Protein 5TPV (pdb70)

InterPro domains:
  IPR008894 Sugar 3,4-ketoisomerase QdtA, cupin domain [PF05523] (1-130)
  IPR008894 Sugar 3,4-ketoisomerase QdtA, cupin domain [cd20292] (5-121)
  IPR011051 RmlC-like cupin domain superfamily [SSF51182] (3-129)
  IPR014710 RmlC-like jelly roll fold [G3DSA:2.60.120.10] (1-145)

Nearest PDB structures (foldseek):
  5tpv-assembly1_A  TM=1.007E+00  e=1.918E-26  Campylobacter jejuni subsp. jejuni 81116
  2pa7-assembly1_B  TM=9.185E-01  e=2.120E-15  Aneurinibacillus thermoaerophilus
  2pak-assembly1_B  TM=9.232E-01  e=2.120E-15  Aneurinibacillus thermoaerophilus
  2pae-assembly1_B  TM=9.268E-01  e=3.853E-15  Aneurinibacillus thermoaerophilus
  4o9e-assembly1_B  TM=9.433E-01  e=2.192E-14  Thermoanaerobacterium thermosaccharolyticum

Organism: Campylobacter jejuni (NCBI:txid197)

Solvent-accessible surface area: 20490 Å² total; per-residue (Å²): 66,85,60,68,94,39,136,7,171,35,92,103,48,97,72,7,39,26,0,20,0,17,78,116,60,29,7,69,10,54,1,60,11,0,26,0,6,7,79,12,105,137,122,4,85,19,6,64,27,0,5,14,19,1,20,11,0,6,0,2,1,38,25,33,3,38,0,31,0,8,16,22,145,74,124,72,140,16,118,7,80,52,44,30,87,1,0,18,1,30,57,27,5,21,4,49,10,40,103,23,34,191,81,1,5,0,0,0,0,0,26,26,86,103,18,99,96,3,36,0,140,58,81,165,28,0,28,73,40,62,54,42,170,136,174,82,79,68,63,86,45,160,7,156,30,83,102,49,100,81,7,35,22,0,18,0,18,81,114,58,27,7,64,10,56,0,63,11,0,28,0,7,8,80,9,110,145,99,6,75,16,5,56,26,0,5,64,78,1,34,12,0,6,0,1,0,39,24,36,3,28,0,28,0,14,19,13,154,77,133,71,115,14,96,1,78,57,35,31,39,0,0,23,1,38,98,10,4,25,4,48,9,36,96,16,36,167,59,1,5,0,0,1,0,0,33,27,86,117,58,109,152,4,50,14,144,62,78,158,122,0,23,113,78,27,57,78,62,90,226,204,74,81,75,92,59,68,72,40,134,6,92,6,25,28,44,207,83,52,72,82,48,53,39,106,99,116,49,28,6,67,14,93,45,101,51,83,66,127,48,118,123,29,156,63,94,47,106,65,28,67,23,0,5,79,84,0,29,8,0,8,1,1,64,56,25,38,1,27,0,40,0,6,26,23,180,62,128,63,107,16,77,1,78,64,101,41,56,0,0,24,1,25,82,27,3,15,10,44,12,56,72,17,33,200,68,2,62,0,28,0,6,0,37,32,156,132,70,128,181,8,57,10,159,80,69,154,116,0,37,121,69,80,151

Secondary structure (DSSP, 8-state):
--EEEEE---EEETTEEEEEEETTBS-SS---EEEEEE---TT-EEEEEEESS--EEEEEEES-EEEEEE-SS-EEEEEE--TTEEEEE-SS-EEEEE---TT-EEEEEESS---GGGEE--HHHHHHHHH-S--/--EEEEEPPEEEETTEEEEEEBTTBS-SS---EEEEEE---TT--EEEEEESS--EEEEEEES-EEEEEE-SS-EEEEEE--TTEEEEE-SS-EEEEE---TT-EEEEEESS---GGGEE--HHHHHHHHHHHHHHT-/--EEEEE---EESSSSEE---BTTBS-SS---EEEEE---SSS--EEEEEESS--EEEEEEES-EEEEEE-SS-EEEEEE-STTEEEEE-SS-EEEEE---TT-EEEEEESS---GGGEE--HHHHHHHT-

B-factor: mean 45.43, std 15.99, range [21.51, 134.22]

Structure (mmCIF, N/CA/C/O backbone):
data_5TPV
#
_entry.id   5TPV
#
_cell.length_a   177.953
_cell.length_b   177.953
_cell.length_c   88.600
_cell.angle_alpha   90.00
_cell.angle_beta   90.00
_cell.angle_gamma   90.00
#
_symmetry.space_group_name_H-M   'I 4 2 2'
#
loop_
_entity.id
_entity.type
_entity.pdbx_description
1 polymer 'WlaRA, TDP-fucose-3,4-ketoisomerase'
2 non-polymer "THYMIDINE-5'-DIPHOSPHATE"
3 non-polymer 'PHOSPHATE ION'
4 water water
#
loop_
_atom_site.group_PDB
_atom_site.id
_atom_site.type_symbol
_atom_site.label_atom_id
_atom_site.label_alt_id
_atom_site.label_comp_id
_atom_site.label_asym_id
_atom_site.label_entity_id
_atom_site.label_seq_id
_atom_site.pdbx_PDB_ins_code
_atom_site.Cartn_x
_atom_site.Cartn_y
_atom_site.Cartn_z
_atom_site.occupancy
_atom_site.B_iso_or_equiv
_atom_site.auth_seq_id
_atom_site.auth_comp_id
_atom_site.auth_asym_id
_atom_site.auth_atom_id
_atom_site.pdbx_PDB_model_num
ATOM 1 N N . MET A 1 1 ? -63.461 -47.211 -6.718 1.00 68.93 1 MET A N 1
ATOM 2 C CA . MET A 1 1 ? -63.474 -45.926 -5.960 1.00 68.92 1 MET A CA 1
ATOM 3 C C . MET A 1 1 ? -63.026 -44.805 -6.883 1.00 57.04 1 MET A C 1
ATOM 4 O O . MET A 1 1 ? -62.260 -45.029 -7.843 1.00 44.30 1 MET A O 1
ATOM 9 N N . ASN A 1 2 ? -63.521 -43.608 -6.588 1.00 46.35 2 ASN A N 1
ATOM 10 C CA . ASN A 1 2 ? -63.290 -42.497 -7.502 1.00 46.85 2 ASN A CA 1
ATOM 11 C C . ASN A 1 2 ? -62.053 -41.707 -7.061 1.00 48.76 2 ASN A C 1
ATOM 12 O O . ASN A 1 2 ? -62.149 -40.678 -6.376 1.00 44.14 2 ASN A O 1
ATOM 17 N N . TYR A 1 3 ? -60.904 -42.258 -7.457 1.00 37.66 3 TYR A N 1
ATOM 18 C CA . TYR A 1 3 ? -59.589 -41.678 -7.220 1.00 42.12 3 TYR A CA 1
ATOM 19 C C . TYR A 1 3 ? -58.803 -41.820 -8.506 1.00 39.17 3 TYR A C 1
ATOM 20 O O . TYR A 1 3 ? -59.084 -42.709 -9.319 1.00 39.38 3 TYR A O 1
ATOM 29 N N . THR A 1 4 ? -57.830 -40.935 -8.682 1.00 36.21 4 THR A N 1
ATOM 30 C CA . THR A 1 4 ? -56.909 -41.037 -9.817 1.00 43.59 4 THR A CA 1
ATOM 31 C C . THR A 1 4 ? -55.586 -40.539 -9.337 1.00 37.30 4 THR A C 1
ATOM 32 O O . THR A 1 4 ? -55.480 -39.625 -8.518 1.00 33.00 4 THR A O 1
ATOM 36 N N . ILE A 1 5 ? -54.567 -41.102 -9.945 1.00 37.36 5 ILE A N 1
ATOM 37 C CA . ILE A 1 5 ? -53.239 -40.569 -9.848 1.00 36.86 5 ILE A CA 1
ATOM 38 C C . ILE A 1 5 ? -53.037 -39.668 -11.039 1.00 34.10 5 ILE A C 1
ATOM 39 O O . ILE A 1 5 ? -53.212 -40.049 -12.177 1.00 40.55 5 ILE A O 1
ATOM 44 N N . LEU A 1 6 ? -52.787 -38.406 -10.742 1.00 37.07 6 LEU A N 1
ATOM 45 C CA . LEU A 1 6 ? -52.605 -37.388 -11.755 1.00 34.70 6 LEU A CA 1
ATOM 46 C C . LEU A 1 6 ? -51.122 -37.232 -11.996 1.00 32.11 6 LEU A C 1
ATOM 47 O O . LEU A 1 6 ? -50.313 -37.223 -11.040 1.00 30.44 6 LEU A O 1
ATOM 52 N N . LYS A 1 7 ? -50.832 -36.928 -13.247 1.00 36.13 7 LYS A N 1
ATOM 53 C CA . LYS A 1 7 ? -49.474 -36.645 -13.708 1.00 37.68 7 LYS A CA 1
ATOM 54 C C . LYS A 1 7 ? -49.460 -35.205 -14.246 1.00 30.33 7 LYS A C 1
ATOM 55 O O . LYS A 1 7 ? -50.102 -34.875 -15.236 1.00 29.81 7 LYS A O 1
ATOM 61 N N . PHE A 1 8 ? -48.740 -34.326 -13.562 1.00 29.27 8 PHE A N 1
ATOM 62 C CA . PHE A 1 8 ? -48.758 -32.908 -13.884 1.00 32.39 8 PHE A CA 1
ATOM 63 C C . PHE A 1 8 ? -47.847 -32.566 -15.067 1.00 39.85 8 PHE A C 1
ATOM 64 O O . PHE A 1 8 ? -46.766 -33.120 -15.196 1.00 32.87 8 PHE A O 1
ATOM 72 N N . LYS A 1 9 ? -48.328 -31.671 -15.917 1.00 38.44 9 LYS A N 1
ATOM 73 C CA . LYS A 1 9 ? -47.520 -30.972 -16.891 1.00 37.56 9 LYS A CA 1
ATOM 74 C C . LYS A 1 9 ? -46.783 -29.856 -16.198 1.00 37.08 9 LYS A C 1
ATOM 75 O O . LYS A 1 9 ? -47.355 -29.131 -15.396 1.00 32.23 9 LYS A O 1
ATOM 81 N N . THR A 1 10 ? -45.509 -29.709 -16.531 1.00 30.15 10 THR A N 1
ATOM 82 C CA . THR A 1 10 ? -44.696 -28.690 -15.972 1.00 31.63 10 THR A CA 1
ATOM 83 C C . THR A 1 10 ? -44.237 -27.771 -17.084 1.00 34.91 10 THR A C 1
ATOM 84 O O . THR A 1 10 ? -44.254 -28.111 -18.270 1.00 34.43 10 THR A O 1
ATOM 88 N N . ILE A 1 11 ? -43.787 -26.598 -16.678 1.00 34.16 11 ILE A N 1
ATOM 89 C CA . ILE A 1 11 ? -43.238 -25.663 -17.626 1.00 33.42 11 ILE A CA 1
ATOM 90 C C . ILE A 1 11 ? -41.790 -25.474 -17.241 1.00 33.39 11 ILE A C 1
ATOM 91 O O . ILE A 1 11 ? -41.464 -24.867 -16.198 1.00 32.28 11 ILE A O 1
ATOM 96 N N . ASN A 1 12 ? -40.913 -26.018 -18.086 1.00 35.79 12 ASN A N 1
ATOM 97 C CA . ASN A 1 12 ? -39.471 -25.992 -17.825 1.00 37.54 12 ASN A CA 1
ATOM 98 C C . ASN A 1 12 ? -38.883 -24.783 -18.553 1.00 47.17 12 ASN A C 1
ATOM 99 O O . ASN A 1 12 ? -38.766 -24.779 -19.781 1.00 46.47 12 ASN A O 1
ATOM 104 N N . SER A 1 13 ? -38.566 -23.735 -17.803 1.00 42.84 13 SER A N 1
ATOM 105 C CA . SER A 1 13 ? -37.968 -22.514 -18.381 1.00 43.49 13 SER A CA 1
ATOM 106 C C . SER A 1 13 ? -37.226 -21.718 -17.331 1.00 40.46 13 SER A C 1
ATOM 107 O O . SER A 1 13 ? -37.289 -22.042 -16.150 1.00 42.02 13 SER A O 1
ATOM 110 N N . LYS A 1 14 ? -36.478 -20.713 -17.769 1.00 39.83 14 LYS A N 1
ATOM 111 C CA . LYS A 1 14 ? -35.734 -19.855 -16.859 1.00 36.12 14 LYS A CA 1
ATOM 112 C C . LYS A 1 14 ? -34.966 -20.646 -15.826 1.00 40.52 14 LYS A C 1
ATOM 113 O O . LYS A 1 14 ? -34.858 -20.243 -14.645 1.00 39.19 14 LYS A O 1
ATOM 119 N N . ASN A 1 15 ? -34.419 -21.773 -16.267 1.00 39.26 15 ASN A N 1
ATOM 120 C CA . ASN A 1 15 ? -33.521 -22.529 -15.396 1.00 45.12 15 ASN A CA 1
ATOM 121 C C . ASN A 1 15 ? -34.217 -23.058 -14.135 1.00 37.78 15 ASN A C 1
ATOM 122 O O . ASN A 1 15 ? -33.634 -23.169 -13.051 1.00 36.80 15 ASN A O 1
ATOM 127 N N . SER A 1 16 ? -35.497 -23.353 -14.277 1.00 34.14 16 SER A N 1
ATOM 128 C CA . SER A 1 16 ? -36.244 -23.853 -13.140 1.00 33.39 16 SER A CA 1
ATOM 129 C C . SER A 1 16 ? -37.483 -24.548 -13.648 1.00 33.96 16 SER A C 1
ATOM 130 O O . SER A 1 16 ? -37.642 -24.715 -14.857 1.00 32.71 16 SER A O 1
ATOM 133 N N . ILE A 1 17 ? -38.352 -24.988 -12.743 1.00 34.23 17 ILE A N 1
ATOM 134 C CA . ILE A 1 17 ? -39.547 -25.700 -13.166 1.00 31.73 17 ILE A CA 1
ATOM 135 C C . ILE A 1 17 ? -40.782 -25.140 -12.484 1.00 31.10 17 ILE A C 1
ATOM 136 O O . ILE A 1 17 ? -40.746 -24.863 -11.293 1.00 28.11 17 ILE A O 1
ATOM 141 N N . LEU A 1 18 ? -41.833 -24.932 -13.270 1.00 32.69 18 LEU A N 1
ATOM 142 C CA . LEU A 1 18 ? -43.062 -24.310 -12.819 1.00 27.82 18 LEU A CA 1
ATOM 143 C C . LEU A 1 18 ? -44.206 -25.278 -12.980 1.00 28.14 18 LEU A C 1
ATOM 144 O O . LEU A 1 18 ? -44.416 -25.845 -14.064 1.00 28.84 18 LEU A O 1
ATOM 149 N N . ASN A 1 19 ? -44.950 -25.469 -11.892 1.00 24.49 19 ASN A N 1
ATOM 150 C CA . ASN A 1 19 ? -46.164 -26.303 -11.887 1.00 27.88 19 ASN A CA 1
ATOM 151 C C . ASN A 1 19 ? -47.402 -25.474 -11.518 1.00 25.95 19 ASN A C 1
ATOM 152 O O . ASN A 1 19 ? -47.487 -24.875 -10.415 1.00 27.31 19 ASN A O 1
ATOM 157 N N . VAL A 1 20 ? -48.383 -25.474 -12.398 1.00 25.69 20 VAL A N 1
ATOM 158 C CA . VAL A 1 20 ? -49.543 -24.611 -12.241 1.00 31.88 20 VAL A CA 1
ATOM 159 C C . VAL A 1 20 ? -50.769 -25.453 -11.920 1.00 28.77 20 VAL A C 1
ATOM 160 O O . VAL A 1 20 ? -50.942 -26.525 -12.472 1.00 24.81 20 VAL A O 1
ATOM 164 N N . HIS A 1 21 ? -51.592 -24.987 -10.991 1.00 25.93 21 HIS A N 1
ATOM 165 C CA . HIS A 1 21 ? -52.885 -25.641 -10.760 1.00 27.24 21 HIS A CA 1
ATOM 166 C C . HIS A 1 21 ? -54.072 -24.645 -10.766 1.00 23.57 21 HIS A C 1
ATOM 167 O O . HIS A 1 21 ? -54.073 -23.664 -10.014 1.00 27.17 21 HIS A O 1
ATOM 174 N N . GLN A 1 22 ? -55.083 -24.959 -11.570 1.00 25.54 22 GLN A N 1
ATOM 175 C CA . GLN A 1 22 ? -56.325 -24.200 -11.574 1.00 26.12 22 GLN A CA 1
ATOM 176 C C . GLN A 1 22 ? -57.317 -25.094 -12.256 1.00 25.00 22 GLN A C 1
ATOM 177 O O . GLN A 1 22 ? -56.961 -26.075 -12.859 1.00 29.18 22 GLN A O 1
ATOM 183 N N . LYS A 1 23 ? -58.589 -24.785 -12.098 1.00 30.82 23 LYS A N 1
ATOM 184 C CA . LYS A 1 23 ? -59.629 -25.501 -12.832 1.00 35.45 23 LYS A CA 1
ATOM 185 C C . LYS A 1 23 ? -59.151 -25.823 -14.252 1.00 34.76 23 LYS A C 1
ATOM 186 O O . LYS A 1 23 ? -58.721 -24.913 -14.947 1.00 33.30 23 LYS A O 1
ATOM 192 N N . ASP A 1 24 ? -59.157 -27.101 -14.636 1.00 33.48 24 ASP A N 1
ATOM 193 C CA . ASP A 1 24 ? -58.744 -27.607 -15.945 1.00 35.55 24 ASP A CA 1
ATOM 194 C C . ASP A 1 24 ? -57.257 -27.569 -16.273 1.00 39.14 24 ASP A C 1
ATOM 195 O O . ASP A 1 24 ? -56.885 -28.000 -17.351 1.00 37.32 24 ASP A O 1
ATOM 200 N N . VAL A 1 25 ? -56.400 -27.103 -15.359 1.00 34.74 25 VAL A N 1
ATOM 201 C CA . VAL A 1 25 ? -54.958 -27.189 -15.517 1.00 30.40 25 VAL A CA 1
ATOM 202 C C . VAL A 1 25 ? -54.382 -27.935 -14.282 1.00 26.92 25 VAL A C 1
ATOM 203 O O . VAL A 1 25 ? -54.240 -27.341 -13.228 1.00 26.50 25 VAL A O 1
ATOM 207 N N . ASN A 1 26 ? -54.008 -29.193 -14.491 1.00 27.32 26 ASN A N 1
ATOM 208 C CA . ASN A 1 26 ? -53.534 -30.128 -13.459 1.00 33.03 26 ASN A CA 1
ATOM 209 C C . ASN A 1 26 ? -54.465 -30.144 -12.230 1.00 31.91 26 ASN A C 1
ATOM 210 O O . ASN A 1 26 ? -54.013 -30.188 -11.118 1.00 32.49 26 ASN A O 1
ATOM 215 N N . CYS A 1 27 ? -55.769 -30.140 -12.457 1.00 30.24 27 CYS A N 1
ATOM 216 C CA . CYS A 1 27 ? -56.780 -30.032 -11.412 1.00 27.88 27 CYS A CA 1
ATOM 217 C C . CYS A 1 27 ? -58.179 -30.042 -12.080 1.00 39.67 27 CYS A C 1
ATOM 218 O O . CYS A 1 27 ? -58.525 -29.135 -12.859 1.00 33.61 27 CYS A O 1
ATOM 221 N N . PRO A 1 28 ? -58.989 -31.085 -11.830 1.00 36.56 28 PRO A N 1
ATOM 222 C CA . PRO A 1 28 ? -60.334 -31.119 -12.402 1.00 38.12 28 PRO A CA 1
ATOM 223 C C . PRO A 1 28 ? -61.364 -30.189 -11.763 1.00 35.27 28 PRO A C 1
ATOM 224 O O . PRO A 1 28 ? -62.422 -29.994 -12.311 1.00 39.86 28 PRO A O 1
ATOM 228 N N . PHE A 1 29 ? -61.073 -29.545 -10.648 1.00 35.33 29 PHE A N 1
ATOM 229 C CA . PHE A 1 29 ? -62.057 -28.723 -9.998 1.00 34.12 29 PHE A CA 1
ATOM 230 C C . PHE A 1 29 ? -61.571 -27.284 -9.864 1.00 36.77 29 PHE A C 1
ATOM 231 O O . PHE A 1 29 ? -60.411 -26.954 -10.121 1.00 33.68 29 PHE A O 1
ATOM 239 N N . GLU A 1 30 ? -62.484 -26.458 -9.382 1.00 31.08 30 GLU A N 1
ATOM 240 C CA . GLU A 1 30 ? -62.254 -25.082 -9.085 1.00 33.84 30 GLU A CA 1
ATOM 241 C C . GLU A 1 30 ? -61.641 -24.944 -7.710 1.00 35.13 30 GLU A C 1
ATOM 242 O O . GLU A 1 30 ? -62.200 -25.389 -6.670 1.00 33.63 30 GLU A O 1
ATOM 248 N N . ILE A 1 31 ? -60.493 -24.298 -7.668 1.00 28.90 31 ILE A N 1
ATOM 249 C CA . ILE A 1 31 ? -59.775 -24.280 -6.412 1.00 31.81 31 ILE A CA 1
ATOM 250 C C . ILE A 1 31 ? -60.349 -23.106 -5.581 1.00 38.80 31 ILE A C 1
ATOM 251 O O . ILE A 1 31 ? -60.614 -22.073 -6.165 1.00 35.27 31 ILE A O 1
ATOM 256 N N . LYS A 1 32 ? -60.564 -23.294 -4.274 1.00 30.20 32 LYS A N 1
ATOM 257 C CA . LYS A 1 32 ? -60.977 -22.238 -3.339 1.00 35.20 32 LYS A CA 1
ATOM 258 C C . LYS A 1 32 ? -60.117 -22.224 -2.101 1.00 30.86 32 LYS A C 1
ATOM 259 O O . LYS A 1 32 ? -60.031 -21.227 -1.399 1.00 34.05 32 LYS A O 1
ATOM 265 N N . ARG A 1 33 ? -59.430 -23.312 -1.818 1.00 31.98 33 ARG A N 1
ATOM 266 C CA . ARG A 1 33 ? -58.638 -23.334 -0.607 1.00 32.84 33 ARG A CA 1
ATOM 267 C C . ARG A 1 33 ? -57.412 -24.228 -0.824 1.00 29.30 33 ARG A C 1
ATOM 268 O O . ARG A 1 33 ? -57.528 -25.205 -1.583 1.00 28.33 33 ARG A O 1
ATOM 276 N N . ILE A 1 34 ? -56.298 -23.882 -0.149 1.00 25.30 34 ILE A N 1
ATOM 277 C CA . ILE A 1 34 ? -55.014 -24.600 -0.247 1.00 28.35 34 ILE A CA 1
ATOM 278 C C . ILE A 1 34 ? -54.621 -24.753 1.180 1.00 26.56 34 ILE A C 1
ATOM 279 O O . ILE A 1 34 ? -54.835 -23.854 1.966 1.00 26.93 34 ILE A O 1
ATOM 284 N N . PHE A 1 35 ? -53.992 -25.858 1.497 1.00 28.00 35 PHE A N 1
ATOM 285 C CA . PHE A 1 35 ? -53.218 -25.911 2.714 1.00 25.47 35 PHE A CA 1
ATOM 286 C C . PHE A 1 35 ? -52.048 -26.862 2.568 1.00 25.85 35 PHE A C 1
ATOM 287 O O . PHE A 1 35 ? -51.965 -27.678 1.670 1.00 29.87 35 PHE A O 1
ATOM 295 N N . TYR A 1 36 ? -51.083 -26.654 3.428 1.00 28.90 36 TYR A N 1
ATOM 296 C CA . TYR A 1 36 ? -49.919 -27.467 3.500 1.00 27.69 36 TYR A CA 1
ATOM 297 C C . TYR A 1 36 ? -49.591 -27.829 4.970 1.00 29.19 36 TYR A C 1
ATOM 298 O O . TYR A 1 36 ? -49.938 -27.092 5.882 1.00 29.26 36 TYR A O 1
ATOM 307 N N . ILE A 1 37 ? -48.961 -28.990 5.127 1.00 28.91 37 ILE A N 1
ATOM 308 C CA . ILE A 1 37 ? -48.732 -29.665 6.419 1.00 27.34 37 ILE A CA 1
ATOM 309 C C . ILE A 1 37 ? -47.269 -30.068 6.440 1.00 31.16 37 ILE A C 1
ATOM 310 O O . ILE A 1 37 ? -46.743 -30.547 5.435 1.00 27.70 37 ILE A O 1
ATOM 315 N N . TYR A 1 38 ? -46.594 -29.798 7.547 1.00 32.42 38 TYR A N 1
ATOM 316 C CA . TYR A 1 38 ? -45.144 -29.942 7.615 1.00 31.41 38 TYR A CA 1
ATOM 317 C C . TYR A 1 38 ? -44.697 -30.135 9.057 1.00 32.94 38 TYR A C 1
ATOM 318 O O . TYR A 1 38 ? -45.542 -30.154 9.947 1.00 35.38 38 TYR A O 1
ATOM 327 N N . ASP A 1 39 ? -43.390 -30.248 9.287 1.00 35.28 39 ASP A N 1
ATOM 328 C CA . ASP A 1 39 ? -42.799 -30.458 10.636 1.00 40.48 39 ASP A CA 1
ATOM 329 C C . ASP A 1 39 ? -43.439 -31.661 11.329 1.00 36.73 39 ASP A C 1
ATOM 330 O O . ASP A 1 39 ? -43.966 -31.596 12.425 1.00 41.92 39 ASP A O 1
ATOM 335 N N . PHE A 1 40 ? -43.454 -32.770 10.613 1.00 36.29 40 PHE A N 1
ATOM 336 C CA . PHE A 1 40 ? -44.044 -33.967 11.137 1.00 44.82 40 PHE A CA 1
ATOM 337 C C . PHE A 1 40 ? -43.122 -34.687 12.120 1.00 43.55 40 PHE A C 1
ATOM 338 O O . PHE A 1 40 ? -41.942 -34.838 11.850 1.00 42.76 40 PHE A O 1
ATOM 346 N N . LEU A 1 41 ? -43.664 -35.157 13.235 1.00 65.38 41 LEU A N 1
ATOM 347 C CA . LEU A 1 41 ? -42.932 -36.081 14.115 1.00 62.64 41 LEU A CA 1
ATOM 348 C C . LEU A 1 41 ? -43.209 -37.522 13.724 1.00 57.68 41 LEU A C 1
ATOM 349 O O . LEU A 1 41 ? -44.075 -37.823 12.865 1.00 49.86 41 LEU A O 1
ATOM 354 N N . ASP A 1 42 ? -42.416 -38.383 14.361 1.00 74.99 42 ASP A N 1
ATOM 355 C CA . ASP A 1 42 ? -42.255 -39.821 14.067 1.00 80.24 42 ASP A CA 1
ATOM 356 C C . ASP A 1 42 ? -43.565 -40.602 13.875 1.00 65.40 42 ASP A C 1
ATOM 357 O O . ASP A 1 42 ? -43.679 -41.458 12.997 1.00 62.03 42 ASP A O 1
ATOM 362 N N . ASP A 1 43 ? -44.564 -40.325 14.698 1.00 58.47 43 ASP A N 1
ATOM 363 C CA . ASP A 1 43 ? -45.826 -41.064 14.574 1.00 69.32 43 ASP A CA 1
ATOM 364 C C . ASP A 1 43 ? -47.000 -40.121 14.248 1.00 64.13 43 ASP A C 1
ATOM 365 O O . ASP A 1 43 ? -48.103 -40.236 14.798 1.00 59.71 43 ASP A O 1
ATOM 370 N N . SER A 1 44 ? -46.758 -39.145 13.373 1.00 49.79 44 SER A N 1
ATOM 371 C CA . SER A 1 44 ? -47.836 -38.238 12.991 1.00 49.62 44 SER A CA 1
ATOM 372 C C . SER A 1 44 ? -48.810 -39.030 12.101 1.00 38.06 44 SER A C 1
ATOM 373 O O . SER A 1 44 ? -48.405 -39.820 11.251 1.00 40.00 44 SER A O 1
ATOM 376 N N . ILE A 1 45 ? -50.091 -38.859 12.364 1.00 37.68 45 ILE A N 1
ATOM 377 C CA . ILE A 1 45 ? -51.138 -39.328 11.502 1.00 43.13 45 ILE A CA 1
ATOM 378 C C . ILE A 1 45 ? -52.097 -38.165 11.279 1.00 44.32 45 ILE A C 1
ATOM 379 O O . ILE A 1 45 ? -52.469 -37.468 12.228 1.00 47.20 45 ILE A O 1
ATOM 384 N N . ARG A 1 46 ? -52.577 -38.031 10.046 1.00 34.15 46 ARG A N 1
ATOM 385 C CA . ARG A 1 46 ? -53.525 -36.993 9.710 1.00 40.08 46 ARG A CA 1
ATOM 386 C C . ARG A 1 46 ? -54.672 -37.693 9.047 1.00 39.84 46 ARG A C 1
ATOM 387 O O . ARG A 1 46 ? -54.526 -38.817 8.560 1.00 42.14 46 ARG A O 1
ATOM 395 N N . GLY A 1 47 ? -55.802 -36.993 9.002 1.00 38.51 47 GLY A N 1
ATOM 396 C CA . GLY A 1 47 ? -57.005 -37.495 8.360 1.00 40.29 47 GLY A CA 1
ATOM 397 C C . GLY A 1 47 ? -57.867 -38.193 9.403 1.00 41.47 47 GLY A C 1
ATOM 398 O O . GLY A 1 47 ? -58.187 -37.596 10.411 1.00 38.56 47 GLY A O 1
ATOM 399 N N . ASP A 1 48 ? -58.281 -39.427 9.132 1.00 40.95 48 ASP A N 1
ATOM 400 C CA . ASP A 1 48 ? -59.362 -40.089 9.890 1.00 47.25 48 ASP A CA 1
ATOM 401 C C . ASP A 1 48 ? -60.693 -39.434 9.810 1.00 47.02 48 ASP A C 1
ATOM 402 O O . ASP A 1 48 ? -61.381 -39.372 10.813 1.00 41.23 48 ASP A O 1
ATOM 407 N N . HIS A 1 49 ? -61.048 -38.979 8.615 1.00 40.35 49 HIS A N 1
ATOM 408 C CA . HIS A 1 49 ? -62.391 -38.527 8.360 1.00 36.53 49 HIS A CA 1
ATOM 409 C C . HIS A 1 49 ? -62.680 -38.616 6.883 1.00 37.79 49 HIS A C 1
ATOM 410 O O . HIS A 1 49 ? -61.767 -38.769 6.080 1.00 30.30 49 HIS A O 1
ATOM 417 N N . ALA A 1 50 ? -63.960 -38.565 6.537 1.00 33.23 50 ALA A N 1
ATOM 418 C CA . ALA A 1 50 ? -64.381 -38.301 5.176 1.00 31.89 50 ALA A CA 1
ATOM 419 C C . ALA A 1 50 ? -65.035 -36.968 5.143 1.00 34.26 50 ALA A C 1
ATOM 420 O O . ALA A 1 50 ? -65.344 -36.391 6.175 1.00 32.96 50 ALA A O 1
ATOM 422 N N . ASN A 1 51 ? -65.242 -36.470 3.934 1.00 35.33 51 ASN A N 1
ATOM 423 C CA . ASN A 1 51 ? -65.803 -35.148 3.756 1.00 33.79 51 ASN A CA 1
ATOM 424 C C . ASN A 1 51 ? -66.946 -35.279 2.795 1.00 32.23 51 ASN A C 1
ATOM 425 O O . ASN A 1 51 ? -66.784 -35.886 1.735 1.00 34.46 51 ASN A O 1
ATOM 430 N N . LEU A 1 52 ? -68.078 -34.635 3.119 1.00 31.22 52 LEU A N 1
ATOM 431 C CA . LEU A 1 52 ? -69.289 -34.726 2.310 1.00 26.18 52 LEU A CA 1
ATOM 432 C C . LEU A 1 52 ? -69.143 -34.042 0.977 1.00 30.48 52 LEU A C 1
ATOM 433 O O . LEU A 1 52 ? -69.681 -34.461 -0.057 1.00 29.01 52 LEU A O 1
ATOM 438 N N . ASN A 1 53 ? -68.402 -32.947 0.971 1.00 32.41 53 ASN A N 1
ATOM 439 C CA . ASN A 1 53 ? -68.442 -32.148 -0.258 1.00 37.43 53 ASN A CA 1
ATOM 440 C C . ASN A 1 53 ? -67.075 -31.948 -0.955 1.00 31.51 53 ASN A C 1
ATOM 441 O O . ASN A 1 53 ? -67.017 -31.867 -2.165 1.00 31.44 53 ASN A O 1
ATOM 446 N N . SER A 1 54 ? -66.020 -31.799 -0.184 1.00 26.29 54 SER A N 1
ATOM 447 C CA . SER A 1 54 ? -64.732 -31.392 -0.736 1.00 31.31 54 SER A CA 1
ATOM 448 C C . SER A 1 54 ? -64.080 -32.533 -1.503 1.00 28.44 54 SER A C 1
ATOM 449 O O . SER A 1 54 ? -63.996 -33.642 -0.959 1.00 30.43 54 SER A O 1
ATOM 452 N N . GLU A 1 55 ? -63.691 -32.265 -2.747 1.00 38.30 55 GLU A N 1
ATOM 453 C CA . GLU A 1 55 ? -62.697 -33.062 -3.496 1.00 30.78 55 GLU A CA 1
ATOM 454 C C . GLU A 1 55 ? -61.283 -32.578 -3.166 1.00 29.49 55 GLU A C 1
ATOM 455 O O . GLU A 1 55 ? -61.083 -31.432 -2.766 1.00 30.13 55 GLU A O 1
ATOM 461 N N . PHE A 1 56 ? -60.297 -33.476 -3.210 1.00 29.29 56 PHE A N 1
ATOM 462 C CA . PHE A 1 56 ? -58.926 -33.139 -2.780 1.00 27.28 56 PHE A CA 1
ATOM 463 C C . PHE A 1 56 ? -57.883 -33.583 -3.818 1.00 27.59 56 PHE A C 1
ATOM 464 O O . PHE A 1 56 ? -58.079 -34.553 -4.488 1.00 24.65 56 PHE A O 1
ATOM 472 N N . ILE A 1 57 ? -56.816 -32.814 -3.938 1.00 27.87 57 ILE A N 1
ATOM 473 C CA . ILE A 1 57 ? -55.600 -33.291 -4.558 1.00 30.21 57 ILE A CA 1
ATOM 474 C C . ILE A 1 57 ? -54.511 -33.111 -3.533 1.00 25.66 57 ILE A C 1
ATOM 475 O O . ILE A 1 57 ? -54.333 -32.008 -3.051 1.00 24.55 57 ILE A O 1
ATOM 480 N N . PHE A 1 58 ? -53.813 -34.215 -3.248 1.00 25.79 58 PHE A N 1
ATOM 481 C CA . PHE A 1 58 ? -52.664 -34.295 -2.337 1.00 23.75 58 PHE A CA 1
ATOM 482 C C . PHE A 1 58 ? -51.348 -34.414 -3.099 1.00 26.27 58 PHE A C 1
ATOM 483 O O . PHE A 1 58 ? -51.236 -35.217 -4.002 1.00 22.15 58 PHE A O 1
ATOM 491 N N . ILE A 1 59 ? -50.381 -33.569 -2.769 1.00 27.56 59 ILE A N 1
ATOM 492 C CA . ILE A 1 59 ? -49.127 -33.500 -3.527 1.00 30.87 59 ILE A CA 1
ATOM 493 C C . ILE A 1 59 ? -47.993 -33.422 -2.523 1.00 25.75 59 ILE A C 1
ATOM 494 O O . ILE A 1 59 ? -48.041 -32.573 -1.622 1.00 24.33 59 ILE A O 1
ATOM 499 N N . ALA A 1 60 ? -47.025 -34.344 -2.592 1.00 25.57 60 ALA A N 1
ATOM 500 C CA . ALA A 1 60 ? -45.875 -34.189 -1.750 1.00 26.06 60 ALA A CA 1
ATOM 501 C C . ALA A 1 60 ? -44.876 -33.275 -2.431 1.00 30.99 60 ALA A C 1
ATOM 502 O O . ALA A 1 60 ? -44.218 -33.630 -3.403 1.00 29.75 60 ALA A O 1
ATOM 504 N N . LEU A 1 61 ? -44.676 -32.108 -1.851 1.00 31.65 61 LEU A N 1
ATOM 505 C CA . LEU A 1 61 ? -43.796 -31.133 -2.484 1.00 31.78 61 LEU A CA 1
ATOM 506 C C . LEU A 1 61 ? -42.384 -31.315 -2.05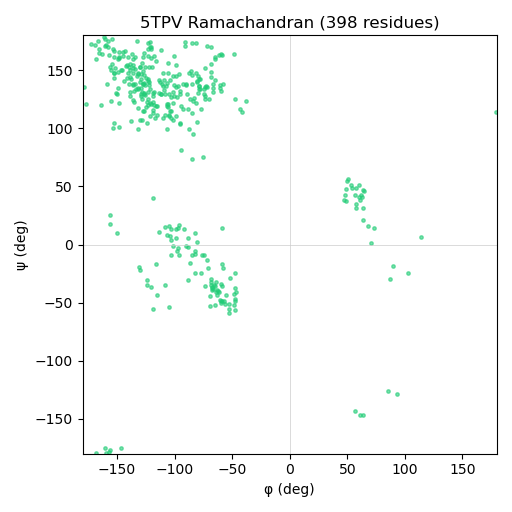9 1.00 34.69 61 LEU A C 1
ATOM 507 O O . LEU A 1 61 ? -41.465 -30.993 -2.805 1.00 38.85 61 LEU A O 1
ATOM 512 N N . ASN A 1 62 ? -42.199 -31.794 -0.849 1.00 31.63 62 ASN A N 1
ATOM 513 C CA . ASN A 1 62 ? -40.903 -32.327 -0.472 1.00 33.22 62 ASN A CA 1
ATOM 514 C C . ASN A 1 62 ? -41.112 -33.591 0.338 1.00 35.17 62 ASN A C 1
ATOM 515 O O . ASN A 1 62 ? -42.173 -33.780 0.953 1.00 38.60 62 ASN A O 1
ATOM 520 N N . GLY A 1 63 ? -40.104 -34.456 0.335 1.00 37.13 63 GLY A N 1
ATOM 521 C CA . GLY A 1 63 ? -40.204 -35.744 1.040 1.00 33.31 63 GLY A CA 1
ATOM 522 C C . GLY A 1 63 ? -41.390 -36.584 0.591 1.00 29.27 63 GLY A C 1
ATOM 523 O O . GLY A 1 63 ? -41.753 -36.600 -0.559 1.00 28.23 63 GLY A O 1
ATOM 524 N N . SER A 1 64 ? -42.025 -37.299 1.483 1.00 27.84 64 SER A N 1
ATOM 525 C CA . SER A 1 64 ? -42.958 -38.265 0.989 1.00 35.11 64 SER A CA 1
ATOM 526 C C . SER A 1 64 ? -43.817 -38.711 2.165 1.00 28.23 64 SER A C 1
ATOM 527 O O . SER A 1 64 ? -43.468 -38.463 3.300 1.00 32.30 64 SER A O 1
ATOM 531 N N . CYS A 1 65 ? -44.926 -39.357 1.863 1.00 26.69 65 CYS A N 1
ATOM 532 C CA . CYS A 1 65 ? -45.764 -39.932 2.873 1.00 32.00 65 CYS A CA 1
ATOM 533 C C . CYS A 1 65 ? -46.568 -40.994 2.206 1.00 26.47 65 CYS A C 1
ATOM 534 O O . CYS A 1 65 ? -46.587 -41.161 0.960 1.00 29.75 65 CYS A O 1
ATOM 537 N N . GLU A 1 66 ? -47.313 -41.670 3.080 1.00 33.60 66 GLU A N 1
ATOM 538 C CA . GLU A 1 66 ? -48.337 -42.614 2.665 1.00 35.97 66 GLU A CA 1
ATOM 539 C C . GLU A 1 66 ? -49.784 -42.202 2.922 1.00 28.76 66 GLU A C 1
ATOM 540 O O . GLU A 1 66 ? -50.111 -41.618 3.957 1.00 29.78 66 GLU A O 1
ATOM 546 N N . ILE A 1 67 ? -50.663 -42.636 2.023 1.00 32.64 67 ILE A N 1
ATOM 547 C CA . ILE A 1 67 ? -52.077 -42.420 2.245 1.00 36.63 67 ILE A CA 1
ATOM 548 C C . ILE A 1 67 ? -52.910 -43.643 1.944 1.00 37.98 67 ILE A C 1
ATOM 549 O O . ILE A 1 67 ? -52.780 -44.235 0.882 1.00 35.38 67 ILE A O 1
ATOM 554 N N . LEU A 1 68 ? -53.792 -43.961 2.894 1.00 34.51 68 LEU A N 1
ATOM 555 C CA . LEU A 1 68 ? -54.765 -45.064 2.789 1.00 36.54 68 LEU A CA 1
ATOM 556 C C . LEU A 1 68 ? -56.145 -44.478 2.560 1.00 29.19 68 LEU A C 1
ATOM 557 O O . LEU A 1 68 ? -56.616 -43.692 3.396 1.00 32.97 68 LEU A O 1
ATOM 562 N N . ILE A 1 69 ? -56.772 -44.805 1.435 1.00 31.97 69 ILE A N 1
ATOM 563 C CA . ILE A 1 69 ? -58.066 -44.216 1.071 1.00 34.90 69 ILE A CA 1
ATOM 564 C C . ILE A 1 69 ? -59.034 -45.390 1.068 1.00 32.77 69 ILE A C 1
ATOM 565 O O . ILE A 1 69 ? -58.606 -46.523 0.923 1.00 29.96 69 ILE A O 1
ATOM 570 N N . ASP A 1 70 ? -60.318 -45.130 1.209 1.00 33.83 70 ASP A N 1
ATOM 571 C CA . ASP A 1 70 ? -61.301 -46.174 1.573 1.00 31.78 70 ASP A CA 1
ATOM 572 C C . ASP A 1 70 ? -62.680 -45.659 1.258 1.00 32.38 70 ASP A C 1
ATOM 573 O O . ASP A 1 70 ? -63.104 -44.596 1.798 1.00 35.43 70 ASP A O 1
ATOM 578 N N . ASP A 1 71 ? -63.376 -46.375 0.385 1.00 33.33 71 ASP A N 1
ATOM 579 C CA . ASP A 1 71 ? -64.684 -45.958 -0.032 1.00 37.40 71 ASP A CA 1
ATOM 580 C C . ASP A 1 71 ? -65.848 -46.762 0.584 1.00 39.77 71 ASP A C 1
ATOM 581 O O . ASP A 1 71 ? -66.987 -46.655 0.115 1.00 38.31 71 ASP A O 1
ATOM 586 N N . GLY A 1 72 ? -65.578 -47.508 1.646 1.00 41.12 72 GLY A N 1
ATOM 587 C CA . GLY A 1 72 ? -66.539 -48.449 2.188 1.00 42.09 72 GLY A CA 1
ATOM 588 C C . GLY A 1 72 ? -66.495 -49.820 1.537 1.00 47.86 72 GLY A C 1
ATOM 589 O O . GLY A 1 72 ? -66.818 -50.780 2.192 1.00 56.45 72 GLY A O 1
ATOM 590 N N . LYS A 1 73 ? -66.122 -49.919 0.261 1.00 52.74 73 LYS A N 1
ATOM 591 C CA . LYS A 1 73 ? -66.124 -51.176 -0.487 1.00 56.43 73 LYS A CA 1
ATOM 592 C C . LYS A 1 73 ? -64.681 -51.664 -0.636 1.00 63.71 73 LYS A C 1
ATOM 593 O O . LYS A 1 73 ? -64.393 -52.792 -0.271 1.00 54.45 73 LYS A O 1
ATOM 599 N N . THR A 1 74 ? -63.771 -50.845 -1.157 1.00 59.75 74 THR A N 1
ATOM 600 C CA . THR A 1 74 ? -62.340 -51.208 -1.221 1.00 55.47 74 THR A CA 1
ATOM 601 C C . THR A 1 74 ? -61.397 -50.174 -0.607 1.00 58.29 74 THR A C 1
ATOM 602 O O . THR A 1 74 ? -61.811 -49.023 -0.344 1.00 48.61 74 THR A O 1
ATOM 606 N N . LYS A 1 75 ? -60.153 -50.608 -0.356 1.00 52.91 75 LYS A N 1
ATOM 607 C CA . LYS A 1 75 ? -59.063 -49.747 0.154 1.00 43.93 75 LYS A CA 1
ATOM 608 C C . LYS A 1 75 ? -57.847 -49.733 -0.786 1.00 47.83 75 LYS A C 1
ATOM 609 O O . LYS A 1 75 ? -57.644 -50.661 -1.582 1.00 43.82 75 LYS A O 1
ATOM 615 N N . GLN A 1 76 ? -57.096 -48.636 -0.741 1.00 45.57 76 GLN A N 1
ATOM 616 C CA . GLN A 1 76 ? -55.872 -48.478 -1.489 1.00 39.45 76 GLN A CA 1
ATOM 617 C C . GLN A 1 76 ? -54.877 -47.710 -0.693 1.00 40.03 76 GLN A C 1
ATOM 618 O O . GLN A 1 76 ? -55.217 -46.678 -0.064 1.00 36.07 76 GLN A O 1
ATOM 624 N N . LYS A 1 77 ? -53.630 -48.156 -0.805 1.00 37.52 77 LYS A N 1
ATOM 625 C CA . LYS A 1 77 ? -52.467 -47.433 -0.283 1.00 38.04 77 LYS A CA 1
ATOM 626 C C . LYS A 1 77 ? -51.811 -46.717 -1.421 1.00 35.87 77 LYS A C 1
ATOM 627 O O . LYS A 1 77 ? -51.642 -47.256 -2.522 1.00 31.60 77 LYS A O 1
ATOM 633 N N . ILE A 1 78 ? -51.418 -45.477 -1.155 1.00 31.44 78 ILE A N 1
ATOM 634 C CA . ILE A 1 78 ? -50.778 -44.651 -2.188 1.00 31.30 78 ILE A CA 1
ATOM 635 C C . ILE A 1 78 ? -49.563 -43.985 -1.593 1.00 34.26 78 ILE A C 1
ATOM 636 O O . ILE A 1 78 ? -49.541 -43.591 -0.403 1.00 33.49 78 ILE A O 1
ATOM 641 N N . ILE A 1 79 ? -48.504 -43.974 -2.404 1.00 35.71 79 ILE A N 1
ATOM 642 C CA . ILE A 1 79 ? -47.306 -43.268 -2.004 1.00 37.88 79 ILE A CA 1
ATOM 643 C C . ILE A 1 79 ? -47.301 -41.908 -2.696 1.00 31.83 79 ILE A C 1
ATOM 644 O O . ILE A 1 79 ? -47.458 -41.855 -3.910 1.00 31.39 79 ILE A O 1
ATOM 649 N N . LEU A 1 80 ? -46.970 -40.862 -1.933 1.00 29.86 80 LEU A N 1
ATOM 650 C CA . LEU A 1 80 ? -46.728 -39.555 -2.527 1.00 33.31 80 LEU A CA 1
ATOM 651 C C . LEU A 1 80 ? -45.330 -39.084 -2.224 1.00 30.19 80 LEU A C 1
ATOM 652 O O . LEU A 1 80 ? -44.935 -38.904 -1.061 1.00 26.61 80 LEU A O 1
ATOM 657 N N . ASN A 1 81 ? -44.595 -38.844 -3.289 1.00 26.34 81 ASN A N 1
ATOM 658 C CA . ASN A 1 81 ? -43.199 -38.481 -3.152 1.00 28.91 81 ASN A CA 1
ATOM 659 C C . ASN A 1 81 ? -42.641 -37.703 -4.344 1.00 35.64 81 ASN A C 1
ATOM 660 O O . ASN A 1 81 ? -41.463 -37.809 -4.649 1.00 34.70 81 ASN A O 1
ATOM 665 N N . ASN A 1 82 ? -43.488 -36.999 -5.093 1.00 34.81 82 ASN A N 1
ATOM 666 C CA . ASN A 1 82 ? -43.084 -36.519 -6.394 1.00 36.08 82 ASN A CA 1
ATOM 667 C C . ASN A 1 82 ? -43.847 -35.215 -6.731 1.00 30.70 82 ASN A C 1
ATOM 668 O O . ASN A 1 82 ? -45.062 -35.173 -6.624 1.00 28.30 82 ASN A O 1
ATOM 673 N N . LYS A 1 83 ? -43.125 -34.186 -7.152 1.00 31.37 83 LYS A N 1
ATOM 674 C CA . LYS A 1 83 ? -43.761 -32.922 -7.464 1.00 34.96 83 LYS A CA 1
ATOM 675 C C . LYS A 1 83 ? -44.583 -32.932 -8.726 1.00 32.70 83 LYS A C 1
ATOM 676 O O . LYS A 1 83 ? -45.358 -32.003 -8.876 1.00 37.63 83 LYS A O 1
ATOM 682 N N . THR A 1 84 ? -44.461 -33.953 -9.568 1.00 27.87 84 THR A N 1
ATOM 683 C CA . THR A 1 84 ? -45.258 -34.071 -10.780 1.00 30.91 84 THR A CA 1
ATOM 684 C C . THR A 1 84 ? -46.365 -35.084 -10.680 1.00 30.03 84 THR A C 1
ATOM 685 O O . THR A 1 84 ? -47.053 -35.328 -11.666 1.00 30.73 84 THR A O 1
ATOM 689 N N . LYS A 1 85 ? -46.578 -35.618 -9.486 1.00 30.07 85 LYS A N 1
ATOM 690 C CA . LYS A 1 85 ? -47.719 -36.506 -9.215 1.00 30.95 85 LYS A CA 1
ATOM 691 C C . LYS A 1 85 ? -48.626 -36.048 -8.082 1.00 31.04 85 LYS A C 1
ATOM 692 O O . LYS A 1 85 ? -48.183 -35.480 -7.105 1.00 28.48 85 LYS A O 1
ATOM 698 N N . GLY A 1 86 ? -49.916 -36.275 -8.276 1.00 31.42 86 GLY A N 1
ATOM 699 C CA . GLY A 1 86 ? -50.881 -36.028 -7.260 1.00 30.16 86 GLY A CA 1
ATOM 700 C C . GLY A 1 86 ? -51.925 -37.106 -7.207 1.00 27.97 86 GLY A C 1
ATOM 701 O O . GLY A 1 86 ? -52.274 -37.768 -8.197 1.00 31.78 86 GLY A O 1
ATOM 702 N N . LEU A 1 87 ? -52.454 -37.244 -6.015 1.00 29.38 87 LEU A N 1
ATOM 703 C CA . LEU A 1 87 ? -53.589 -38.096 -5.783 1.00 28.62 87 LEU A CA 1
ATOM 704 C C . LEU A 1 87 ? -54.844 -37.239 -5.680 1.00 27.84 87 LEU A C 1
ATOM 705 O O . LEU A 1 87 ? -55.001 -36.396 -4.793 1.00 30.93 87 LEU A O 1
ATOM 710 N N . TYR A 1 88 ? -55.777 -37.530 -6.551 1.00 29.49 88 TYR A N 1
ATOM 711 C CA . TYR A 1 88 ? -57.082 -36.878 -6.614 1.00 29.41 88 TYR A CA 1
ATOM 712 C C . TYR A 1 88 ? -58.035 -37.850 -5.930 1.00 32.94 88 TYR A C 1
ATOM 713 O O . TYR A 1 88 ? -58.051 -39.034 -6.304 1.00 28.11 88 TYR A O 1
ATOM 722 N N . ILE A 1 89 ? -58.808 -37.376 -4.944 1.00 28.52 89 ILE A N 1
ATOM 723 C CA . ILE A 1 89 ? -59.988 -38.140 -4.491 1.00 28.36 89 ILE A CA 1
ATOM 724 C C . ILE A 1 89 ? -61.288 -37.322 -4.537 1.00 30.51 89 ILE A C 1
ATOM 725 O O . ILE A 1 89 ? -61.311 -36.126 -4.221 1.00 31.86 89 ILE A O 1
ATOM 730 N N . ASP A 1 90 ? -62.364 -38.008 -4.901 1.00 30.75 90 ASP A N 1
ATOM 731 C CA . ASP A 1 90 ? -63.700 -37.429 -4.896 1.00 33.87 90 ASP A CA 1
ATOM 732 C C . ASP A 1 90 ? -64.112 -37.284 -3.441 1.00 32.50 90 ASP A C 1
ATOM 733 O O . ASP A 1 90 ? -63.422 -37.716 -2.506 1.00 27.02 90 ASP A O 1
ATOM 738 N N . LYS A 1 91 ? -65.233 -36.599 -3.253 1.00 34.27 91 LYS A N 1
ATOM 739 C CA . LYS A 1 91 ? -65.855 -36.480 -1.954 1.00 30.11 91 LYS A CA 1
ATOM 740 C C . LYS A 1 91 ? -66.244 -37.867 -1.439 1.00 29.02 91 LYS A C 1
ATOM 741 O O . LYS A 1 91 ? -66.371 -38.818 -2.202 1.00 30.44 91 LYS A O 1
ATOM 747 N N . MET A 1 92 ? -66.497 -37.954 -0.144 1.00 29.65 92 MET A N 1
ATOM 748 C CA . MET A 1 92 ? -67.015 -39.210 0.451 1.00 31.61 92 MET A CA 1
ATOM 749 C C . MET A 1 92 ? -66.036 -40.371 0.275 1.00 32.00 92 MET A C 1
ATOM 750 O O . MET A 1 92 ? -66.400 -41.476 -0.091 1.00 33.11 92 MET A O 1
ATOM 755 N N . ILE A 1 93 ? -64.756 -40.073 0.498 1.00 38.62 93 ILE A N 1
ATOM 756 C CA . ILE A 1 93 ? -63.681 -41.065 0.561 1.00 31.39 93 ILE A CA 1
ATOM 757 C C . ILE A 1 93 ? -62.923 -40.843 1.841 1.00 27.26 93 ILE A C 1
ATOM 758 O O . ILE A 1 93 ? -62.439 -39.763 2.070 1.00 31.99 93 ILE A O 1
ATOM 763 N N . TRP A 1 94 ? -62.805 -41.883 2.655 1.00 29.42 94 TRP A N 1
ATOM 764 C CA . TRP A 1 94 ? -62.159 -41.817 3.952 1.00 33.16 94 TRP A CA 1
ATOM 765 C C . TRP A 1 94 ? -60.661 -41.915 3.696 1.00 29.79 94 TRP A C 1
ATOM 766 O O . TRP A 1 94 ? -60.238 -42.540 2.729 1.00 30.09 94 TRP A O 1
ATOM 777 N N . LYS A 1 95 ? -59.878 -41.250 4.532 1.00 29.54 95 LYS A N 1
ATOM 778 C CA . LYS A 1 95 ? -58.467 -41.231 4.254 1.00 36.77 95 LYS A CA 1
ATOM 779 C C . LYS A 1 95 ? -57.738 -41.061 5.553 1.00 30.73 95 LYS A C 1
ATOM 780 O O . LYS A 1 95 ? -58.240 -40.428 6.485 1.00 34.64 95 LYS A O 1
ATOM 786 N N . GLN A 1 96 ? -56.558 -41.665 5.596 1.00 36.83 96 GLN A N 1
ATOM 787 C CA . GLN A 1 96 ? -55.542 -41.392 6.619 1.00 36.22 96 GLN A CA 1
ATOM 788 C C . GLN A 1 96 ? -54.176 -41.273 5.953 1.00 38.81 96 GLN A C 1
ATOM 789 O O . GLN A 1 96 ? -53.844 -41.996 4.977 1.00 38.33 96 GLN A O 1
ATOM 795 N N . MET A 1 97 ? -53.369 -40.416 6.555 1.00 32.97 97 MET A N 1
ATOM 796 C CA . MET A 1 97 ? -52.075 -40.099 6.053 1.00 41.05 97 MET A CA 1
ATOM 797 C C . MET A 1 97 ? -51.112 -40.319 7.179 1.00 32.87 97 MET A C 1
ATOM 798 O O . MET A 1 97 ? -51.410 -39.948 8.302 1.00 32.20 97 MET A O 1
ATOM 803 N N . TYR A 1 98 ? -49.973 -40.896 6.845 1.00 33.05 98 TYR A N 1
ATOM 804 C CA . TYR A 1 98 ? -49.033 -41.327 7.875 1.00 36.45 98 TYR A CA 1
ATOM 805 C C . TYR A 1 98 ? -47.716 -41.674 7.188 1.00 34.49 98 TYR A C 1
ATOM 806 O O . TYR A 1 98 ? -47.588 -41.629 5.956 1.00 35.50 98 TYR A O 1
ATOM 815 N N . ASN A 1 99 ? -46.759 -42.092 7.992 1.00 37.65 99 ASN A N 1
ATOM 816 C CA . ASN A 1 99 ? -45.413 -42.480 7.503 1.00 38.89 99 ASN A CA 1
ATOM 817 C C . ASN A 1 99 ? -44.772 -41.367 6.675 1.00 37.56 99 ASN A C 1
ATOM 818 O O . ASN A 1 99 ? -44.180 -41.581 5.600 1.00 38.48 99 ASN A O 1
ATOM 823 N N . PHE A 1 100 ? -44.848 -40.198 7.278 1.00 35.71 100 PHE A N 1
ATOM 824 C CA . PHE A 1 100 ? -44.345 -38.955 6.739 1.00 39.22 100 PHE A CA 1
ATOM 825 C C . PHE A 1 100 ? -42.823 -38.934 6.837 1.00 39.98 100 PHE A C 1
ATOM 826 O O . PHE A 1 100 ? -42.324 -39.175 7.909 1.00 34.16 100 PHE A O 1
ATOM 834 N N . SER A 1 101 ? -42.058 -38.638 5.785 1.00 38.96 101 SER A N 1
ATOM 835 C CA . SER A 1 101 ? -40.638 -38.321 6.024 1.00 38.48 101 SER A CA 1
ATOM 836 C C . SER A 1 101 ? -40.478 -37.123 6.960 1.00 46.97 101 SER A C 1
ATOM 837 O O . SER A 1 101 ? -41.403 -36.321 7.220 1.00 40.79 101 SER A O 1
ATOM 840 N N . LYS A 1 102 ? -39.265 -37.020 7.492 1.00 52.98 102 LYS A N 1
ATOM 841 C CA . LYS A 1 102 ? -38.907 -35.920 8.398 1.00 62.32 102 LYS A CA 1
ATOM 842 C C . LYS A 1 102 ? -39.079 -34.551 7.697 1.00 49.67 102 LYS A C 1
ATOM 843 O O . LYS A 1 102 ? -39.491 -33.556 8.290 1.00 48.84 102 LYS A O 1
ATOM 849 N N . ASP A 1 103 ? -38.800 -34.542 6.395 1.00 42.36 103 ASP A N 1
ATOM 850 C CA . ASP A 1 103 ? -38.738 -33.306 5.652 1.00 44.54 103 ASP A CA 1
ATOM 851 C C . ASP A 1 103 ? -40.021 -33.132 4.797 1.00 47.11 103 ASP A C 1
ATOM 852 O O . ASP A 1 103 ? -40.003 -32.302 3.870 1.00 38.63 103 ASP A O 1
ATOM 857 N N . CYS A 1 104 ? -41.081 -33.930 5.045 1.00 35.66 104 CYS A N 1
ATOM 858 C CA . CYS A 1 104 ? -42.213 -33.961 4.132 1.00 32.83 104 CYS A CA 1
ATOM 859 C C . CYS A 1 104 ? -42.894 -32.562 4.199 1.00 33.71 104 CYS A C 1
ATOM 860 O O . CYS A 1 104 ? -43.024 -31.963 5.250 1.00 26.37 104 CYS A O 1
ATOM 863 N N . ILE A 1 105 ? -43.286 -32.034 3.052 1.00 29.86 105 ILE A N 1
ATOM 864 C CA . ILE A 1 105 ? -44.255 -30.931 3.000 1.00 28.38 105 ILE A CA 1
ATOM 865 C C . ILE A 1 105 ? -45.374 -31.413 2.106 1.00 27.58 105 ILE A C 1
ATOM 866 O O . ILE A 1 105 ? -45.127 -31.679 0.931 1.00 31.31 105 ILE A O 1
ATOM 871 N N . LEU A 1 106 ? -46.584 -31.519 2.642 1.00 28.17 106 LEU A N 1
ATOM 872 C CA . LEU A 1 106 ? -47.747 -31.981 1.911 1.00 28.34 106 LEU A CA 1
ATOM 873 C C . LEU A 1 106 ? -48.636 -30.816 1.530 1.00 32.69 106 LEU A C 1
ATOM 874 O O . LEU A 1 106 ? -49.029 -30.053 2.412 1.00 33.14 106 LEU A O 1
ATOM 879 N N . LEU A 1 107 ? -48.967 -30.710 0.240 1.00 31.14 107 LEU A N 1
ATOM 880 C CA . LEU A 1 107 ? -49.766 -29.620 -0.256 1.00 26.43 107 LEU A CA 1
ATOM 881 C C . LEU A 1 107 ? -51.055 -30.253 -0.653 1.00 25.94 107 LEU A C 1
ATOM 882 O O . LEU A 1 107 ? -51.057 -31.306 -1.310 1.00 21.76 107 LEU A O 1
ATOM 887 N N . VAL A 1 108 ? -52.150 -29.654 -0.171 1.00 21.51 108 VAL A N 1
ATOM 888 C CA . VAL A 1 108 ? -53.484 -30.117 -0.514 1.00 22.45 108 VAL A CA 1
ATOM 889 C C . VAL A 1 108 ? -54.279 -29.029 -1.180 1.00 24.81 108 VAL A C 1
ATOM 890 O O . VAL A 1 108 ? -54.275 -27.892 -0.689 1.00 25.05 108 VAL A O 1
ATOM 894 N N . LEU A 1 109 ? -54.956 -29.365 -2.278 1.00 23.34 109 LEU A N 1
ATOM 895 C CA . LEU A 1 109 ? -55.793 -28.378 -3.011 1.00 25.52 109 LEU A CA 1
ATOM 896 C C . LEU A 1 109 ? -57.252 -28.879 -2.811 1.00 24.97 109 LEU A C 1
ATOM 897 O O . LEU A 1 109 ? -57.538 -30.070 -2.898 1.00 25.55 109 LEU A O 1
ATOM 902 N N . THR A 1 110 ? -58.185 -27.972 -2.597 1.00 26.36 110 THR A N 1
ATOM 903 C CA . THR A 1 110 ? -59.624 -28.321 -2.528 1.00 27.51 110 THR A CA 1
ATOM 904 C C . THR A 1 110 ? -60.526 -27.226 -3.108 1.00 27.95 110 THR A C 1
ATOM 905 O O . THR A 1 110 ? -60.063 -26.105 -3.343 1.00 26.98 110 THR A O 1
ATOM 909 N N . ASN A 1 111 ? -61.752 -27.657 -3.396 1.00 32.92 111 ASN A N 1
ATOM 910 C CA . ASN A 1 111 ? -62.829 -26.868 -3.952 1.00 33.52 111 ASN A CA 1
ATOM 911 C C . ASN A 1 111 ? -63.875 -26.245 -3.020 1.00 30.94 111 ASN A C 1
ATOM 912 O O . ASN A 1 111 ? -64.874 -25.757 -3.525 1.00 29.91 111 ASN A O 1
ATOM 917 N N . THR A 1 112 ? -63.600 -26.149 -1.724 1.00 29.08 112 THR A N 1
ATOM 918 C CA . THR A 1 112 ? -64.552 -25.645 -0.741 1.00 33.74 112 THR A CA 1
ATOM 919 C C . THR A 1 112 ? -63.841 -24.837 0.286 1.00 28.87 112 THR A C 1
ATOM 920 O O . THR A 1 112 ? -62.670 -25.084 0.635 1.00 28.87 112 THR A O 1
ATOM 924 N N . TYR A 1 113 ? -64.610 -23.932 0.853 1.00 27.37 113 TYR A N 1
ATOM 925 C CA . TYR A 1 113 ? -64.152 -23.226 2.019 1.00 29.87 113 TYR A CA 1
ATOM 926 C C . TYR A 1 113 ? -64.219 -24.206 3.135 1.00 30.17 113 TYR A C 1
ATOM 927 O O . TYR A 1 113 ? -65.050 -25.085 3.103 1.00 32.39 113 TYR A O 1
ATOM 936 N N . TYR A 1 114 ? -63.368 -24.041 4.143 1.00 33.50 114 TYR A N 1
ATOM 937 C CA . TYR A 1 114 ? -63.373 -24.953 5.245 1.00 35.46 114 TYR A CA 1
ATOM 938 C C . TYR A 1 114 ? -64.759 -24.939 5.973 1.00 45.18 114 TYR A C 1
ATOM 939 O O . TYR A 1 114 ? -65.317 -23.888 6.243 1.00 35.36 114 TYR A O 1
ATOM 948 N N . ASP A 1 115 ? -65.318 -26.100 6.290 1.00 39.53 115 ASP A N 1
ATOM 949 C CA . ASP A 1 115 ? -66.631 -26.187 6.944 1.00 35.66 115 ASP A CA 1
ATOM 950 C C . ASP A 1 115 ? -66.550 -27.430 7.820 1.00 34.03 115 ASP A C 1
ATOM 951 O O . ASP A 1 115 ? -66.553 -28.553 7.314 1.00 32.53 115 ASP A O 1
ATOM 956 N N . GLU A 1 116 ? -66.330 -27.234 9.110 1.00 32.13 116 GLU A N 1
ATOM 957 C CA . GLU A 1 116 ? -66.361 -28.331 10.140 1.00 42.10 116 GLU A CA 1
ATOM 958 C C . GLU A 1 116 ? -67.612 -29.220 9.994 1.00 36.39 116 GLU A C 1
ATOM 959 O O . GLU A 1 116 ? -67.611 -30.402 10.343 1.00 42.63 116 GLU A O 1
ATOM 965 N N . LYS A 1 117 ? -68.665 -28.661 9.415 1.00 34.08 117 LYS A N 1
ATOM 966 C CA . LYS A 1 117 ? -69.913 -29.377 9.347 1.00 40.90 117 LYS A CA 1
ATOM 967 C C . LYS A 1 117 ? -70.027 -30.375 8.198 1.00 46.76 117 LYS A C 1
ATOM 968 O O . LYS A 1 117 ? -71.024 -31.126 8.151 1.00 39.06 117 LYS A O 1
ATOM 974 N N . GLU A 1 118 ? -69.069 -30.392 7.261 1.00 38.23 118 GLU A N 1
ATOM 975 C CA . GLU A 1 118 ? -69.090 -31.379 6.148 1.00 35.05 118 GLU A CA 1
ATOM 976 C C . GLU A 1 118 ? -68.343 -32.654 6.530 1.00 31.81 118 GLU A C 1
ATOM 977 O O . GLU A 1 118 ? -68.285 -33.583 5.758 1.00 37.64 118 GLU A O 1
ATOM 983 N N . TYR A 1 119 ? -67.777 -32.697 7.724 1.00 30.62 119 TYR A N 1
ATOM 984 C CA . TYR A 1 119 ? -66.969 -33.812 8.133 1.00 30.38 119 TYR A CA 1
ATOM 985 C C . TYR A 1 119 ? -67.763 -34.961 8.706 1.00 46.61 119 TYR A C 1
ATOM 986 O O . TYR A 1 119 ? -68.738 -34.760 9.446 1.00 39.17 119 TYR A O 1
ATOM 995 N N . ILE A 1 120 ? -67.259 -36.160 8.439 1.00 37.04 120 ILE A N 1
ATOM 996 C CA . ILE A 1 120 ? -67.799 -37.381 8.996 1.00 38.51 120 ILE A CA 1
ATOM 997 C C . ILE A 1 120 ? -66.658 -37.990 9.731 1.00 39.06 120 ILE A C 1
ATOM 998 O O . ILE A 1 120 ? -65.715 -38.427 9.083 1.00 39.58 120 ILE A O 1
ATOM 1003 N N . TYR A 1 121 ? -66.725 -38.003 11.058 1.00 42.16 121 TYR A N 1
ATOM 1004 C CA . TYR A 1 121 ? -65.694 -38.635 11.882 1.00 39.38 121 TYR A CA 1
ATOM 1005 C C . TYR A 1 121 ? -65.983 -40.031 12.381 1.00 41.78 121 TYR A C 1
ATOM 1006 O O . TYR A 1 121 ? -65.098 -40.659 13.004 1.00 40.82 121 TYR A O 1
ATOM 1015 N N . ASP A 1 122 ? -67.193 -40.507 12.122 1.00 45.70 122 ASP A N 1
ATOM 1016 C CA . ASP A 1 122 ? -67.617 -41.833 12.543 1.00 46.23 122 ASP A CA 1
ATOM 1017 C C . ASP A 1 122 ? -67.627 -42.790 11.373 1.00 36.64 122 ASP A C 1
ATOM 1018 O O . ASP A 1 122 ? -68.466 -42.691 10.477 1.00 34.20 122 ASP A O 1
ATOM 1023 N N . TYR A 1 123 ? -66.755 -43.791 11.441 1.00 40.95 123 TYR A N 1
ATOM 1024 C CA . TYR A 1 123 ? -66.517 -44.674 10.311 1.00 39.27 123 TYR A CA 1
ATOM 1025 C C . TYR A 1 123 ? -67.742 -45.518 9.983 1.00 37.52 123 TYR A C 1
ATOM 1026 O O . TYR A 1 123 ? -68.103 -45.739 8.835 1.00 46.23 123 TYR A O 1
ATOM 1035 N N . LYS A 1 124 ? -68.454 -45.962 11.003 1.00 51.55 124 LYS A N 1
ATOM 1036 C CA . LYS A 1 124 ? -69.629 -46.787 10.765 1.00 47.03 124 LYS A CA 1
ATOM 1037 C C . LYS A 1 124 ? -70.707 -46.044 10.002 1.00 40.52 124 LYS A C 1
ATOM 1038 O O . LYS A 1 124 ? -71.329 -46.573 9.081 1.00 38.54 124 LYS A O 1
ATOM 1044 N N . TYR A 1 125 ? -70.946 -44.802 10.391 1.00 40.97 125 TYR A N 1
ATOM 1045 C CA . TYR A 1 125 ? -71.803 -43.935 9.588 1.00 37.54 125 TYR A CA 1
ATOM 1046 C C . TYR A 1 125 ? -71.325 -43.799 8.149 1.00 34.36 125 TYR A C 1
ATOM 1047 O O . TYR A 1 125 ? -72.081 -44.083 7.193 1.00 34.53 125 TYR A O 1
ATOM 1056 N N . PHE A 1 126 ? -70.038 -43.470 7.978 1.00 41.42 126 PHE A N 1
ATOM 1057 C CA . PHE A 1 126 ? -69.448 -43.399 6.605 1.00 36.41 126 PHE A CA 1
ATOM 1058 C C . PHE A 1 126 ? -69.811 -44.641 5.821 1.00 28.40 126 PHE A C 1
ATOM 1059 O O . PHE A 1 126 ? -70.390 -44.596 4.725 1.00 36.08 126 PHE A O 1
ATOM 1067 N N . CYS A 1 127 ? -69.549 -45.803 6.409 1.00 37.45 127 CYS A N 1
ATOM 1068 C CA . CYS A 1 127 ? -69.805 -47.053 5.674 1.00 40.30 127 CYS A CA 1
ATOM 1069 C C . CYS A 1 127 ? -71.301 -47.326 5.428 1.00 40.56 127 CYS A C 1
ATOM 1070 O O . CYS A 1 127 ? -71.727 -47.784 4.371 1.00 40.42 127 CYS A O 1
ATOM 1073 N N . GLU A 1 128 ? -72.133 -46.984 6.398 1.00 44.61 128 GLU A N 1
ATOM 1074 C CA . GLU A 1 128 ? -73.573 -46.980 6.153 1.00 44.71 128 GLU A CA 1
ATOM 1075 C C . GLU A 1 128 ? -73.887 -46.046 4.971 1.00 43.61 128 GLU A C 1
ATOM 1076 O O . GLU A 1 128 ? -74.585 -46.441 4.016 1.00 36.62 128 GLU A O 1
ATOM 1082 N N . LEU A 1 129 ? -73.343 -44.825 4.981 1.00 38.47 129 LEU A N 1
ATOM 1083 C CA . LEU A 1 129 ? -73.602 -43.937 3.837 1.00 36.37 129 LEU A CA 1
ATOM 1084 C C . LEU A 1 129 ? -73.134 -44.514 2.496 1.00 42.38 129 LEU A C 1
ATOM 1085 O O . LEU A 1 129 ? -73.780 -44.303 1.473 1.00 38.53 129 LEU A O 1
ATOM 1090 N N . LYS A 1 130 ? -72.017 -45.245 2.462 1.00 46.05 130 LYS A N 1
ATOM 1091 C CA . LYS A 1 130 ? -71.539 -45.686 1.137 1.00 45.33 130 LYS A CA 1
ATOM 1092 C C . LYS A 1 130 ? -72.240 -46.941 0.608 1.00 40.29 130 LYS A C 1
ATOM 1093 O O . LYS A 1 130 ? -72.246 -47.183 -0.597 1.00 56.16 130 LYS A O 1
ATOM 1099 N N . ASN A 1 131 ? -72.779 -47.753 1.506 1.00 43.27 131 ASN A N 1
ATOM 1100 C CA . ASN A 1 131 ? -73.214 -49.129 1.191 1.00 52.87 131 ASN A CA 1
ATOM 1101 C C . ASN A 1 131 ? -74.689 -49.455 1.296 1.00 64.24 131 ASN A C 1
ATOM 1102 O O . ASN A 1 131 ? -75.195 -50.193 0.451 1.00 64.36 131 ASN A O 1
ATOM 1107 N N . ASN A 1 132 ? -75.328 -48.978 2.368 1.00 71.97 132 ASN A N 1
ATOM 1108 C CA . ASN A 1 132 ? -76.775 -49.142 2.590 1.00 67.72 132 ASN A CA 1
ATOM 1109 C C . ASN A 1 132 ? -77.607 -48.929 1.318 1.00 71.73 132 ASN A C 1
ATOM 1110 O O . ASN A 1 132 ? -77.683 -47.811 0.775 1.00 59.97 132 ASN A O 1
ATOM 1115 N N . ILE A 1 133 ? -78.232 -50.025 0.871 1.00 93.21 133 ILE A N 1
ATOM 1116 C CA . ILE A 1 133 ? -78.914 -50.099 -0.433 1.00 101.25 133 ILE A CA 1
ATOM 1117 C C . ILE A 1 133 ? -80.352 -49.612 -0.318 1.00 100.39 133 ILE A C 1
ATOM 1118 O O . ILE A 1 133 ? -80.968 -49.325 -1.342 1.00 109.50 133 ILE A O 1
ATOM 1123 N N . VAL A 1 134 ? -80.884 -49.517 0.902 1.00 96.97 134 VAL A N 1
ATOM 1124 C CA . VAL A 1 134 ? -82.137 -48.789 1.124 1.00 100.87 134 VAL A CA 1
ATOM 1125 C C . VAL A 1 134 ? -81.959 -47.391 0.509 1.00 97.92 134 VAL A C 1
ATOM 1126 O O . VAL A 1 134 ? -82.667 -47.023 -0.427 1.00 90.89 134 VAL A O 1
ATOM 1130 N N . TRP A 1 135 ? -80.962 -46.647 0.979 1.00 101.74 135 TRP A N 1
ATOM 1131 C CA . TRP A 1 135 ? -80.830 -45.238 0.629 1.00 96.20 135 TRP A CA 1
ATOM 1132 C C . TRP A 1 135 ? -79.647 -44.929 -0.306 1.00 79.00 135 TRP A C 1
ATOM 1133 O O . TRP A 1 135 ? -79.428 -45.653 -1.290 1.00 61.93 135 TRP A O 1
ATOM 1144 N N . MET B 1 1 ? -46.962 1.954 -4.056 1.00 37.48 1 MET B N 1
ATOM 1145 C CA . MET B 1 1 ? -46.506 0.639 -3.511 1.00 39.91 1 MET B CA 1
ATOM 1146 C C . MET B 1 1 ? -47.531 0.170 -2.471 1.00 43.80 1 MET B C 1
ATOM 1147 O O . MET B 1 1 ? -47.839 0.897 -1.493 1.00 42.77 1 MET B O 1
ATOM 1152 N N . ASN B 1 2 ? -48.071 -1.022 -2.684 1.00 36.41 2 ASN B N 1
ATOM 1153 C CA . ASN B 1 2 ? -48.954 -1.639 -1.692 1.00 36.38 2 ASN B CA 1
ATOM 1154 C C . ASN B 1 2 ? -48.593 -3.124 -1.574 1.00 40.43 2 ASN B C 1
ATOM 1155 O O . ASN B 1 2 ? -48.923 -3.926 -2.434 1.00 38.56 2 ASN B O 1
ATOM 1160 N N . TYR B 1 3 ? -47.945 -3.475 -0.479 1.00 40.52 3 TYR B N 1
ATOM 1161 C CA . TYR B 1 3 ? -47.603 -4.834 -0.186 1.00 39.70 3 TYR B CA 1
ATOM 1162 C C . TYR B 1 3 ? -47.623 -5.040 1.321 1.00 43.31 3 TYR B C 1
ATOM 1163 O O . TYR B 1 3 ? -47.577 -4.055 2.085 1.00 38.50 3 TYR B O 1
ATOM 1172 N N . THR B 1 4 ? -47.618 -6.302 1.745 1.00 41.27 4 THR B N 1
ATOM 1173 C CA . THR B 1 4 ? -47.597 -6.634 3.180 1.00 41.75 4 THR B CA 1
ATOM 1174 C C . THR B 1 4 ? -46.887 -7.954 3.426 1.00 36.31 4 THR B C 1
ATOM 1175 O O . THR B 1 4 ? -47.180 -8.968 2.786 1.00 34.57 4 THR B O 1
ATOM 1179 N N . ILE B 1 5 ? -45.947 -7.929 4.360 1.00 33.47 5 ILE B N 1
ATOM 1180 C CA . ILE B 1 5 ? -45.364 -9.146 4.869 1.00 33.86 5 ILE B CA 1
ATOM 1181 C C . ILE B 1 5 ? -46.342 -9.712 5.895 1.00 44.42 5 ILE B C 1
ATOM 1182 O O . ILE B 1 5 ? -46.455 -9.183 7.005 1.00 43.28 5 ILE B O 1
ATOM 1187 N N . LEU B 1 6 ? -47.049 -10.772 5.502 1.00 38.81 6 LEU B N 1
ATOM 1188 C CA . LEU B 1 6 ? -47.935 -11.505 6.394 1.00 39.54 6 LEU B CA 1
ATOM 1189 C C . LEU B 1 6 ? -47.203 -12.459 7.304 1.00 37.29 6 LEU B C 1
ATOM 1190 O O . LEU B 1 6 ? -46.146 -12.990 6.978 1.00 48.88 6 LEU B O 1
ATOM 1195 N N . LYS B 1 7 ? -47.704 -12.547 8.527 1.00 44.35 7 LYS B N 1
ATOM 1196 C CA . LYS B 1 7 ? -47.341 -13.601 9.468 1.00 42.15 7 LYS B CA 1
ATOM 1197 C C . LYS B 1 7 ? -48.547 -14.542 9.506 1.00 39.82 7 LYS B C 1
ATOM 1198 O O . LYS B 1 7 ? -49.644 -14.121 9.877 1.00 42.72 7 LYS B O 1
ATOM 1204 N N . PHE B 1 8 ? -48.364 -15.800 9.106 1.00 37.13 8 PHE B 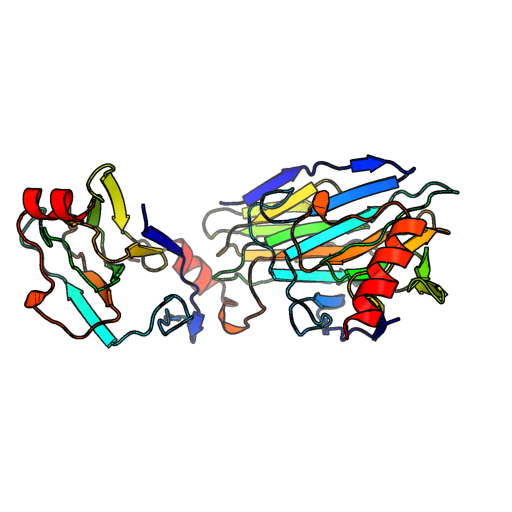N 1
ATOM 1205 C CA . PHE B 1 8 ? -49.487 -16.737 9.019 1.00 33.27 8 PHE B CA 1
ATOM 1206 C C . PHE B 1 8 ? -49.914 -17.286 10.376 1.00 31.61 8 PHE B C 1
ATOM 1207 O O . PHE B 1 8 ? -49.100 -17.479 11.280 1.00 37.57 8 PHE B O 1
ATOM 1215 N N . LYS B 1 9 ? -51.209 -17.457 10.552 1.00 33.64 9 LYS B N 1
ATOM 1216 C CA . LYS B 1 9 ? -51.708 -18.218 11.687 1.00 45.42 9 LYS B CA 1
ATOM 1217 C C . LYS B 1 9 ? -51.591 -19.708 11.309 1.00 42.44 9 LYS B C 1
ATOM 1218 O O . LYS B 1 9 ? -52.169 -20.121 10.293 1.00 37.01 9 LYS B O 1
ATOM 1224 N N . THR B 1 10 ? -50.841 -20.461 12.120 1.00 37.84 10 THR B N 1
ATOM 1225 C CA . THR B 1 10 ? -50.661 -21.914 11.978 1.00 38.46 10 THR B CA 1
ATOM 1226 C C . THR B 1 10 ? -51.514 -22.719 12.950 1.00 41.43 10 THR B C 1
ATOM 1227 O O . THR B 1 10 ? -51.750 -22.287 14.096 1.00 43.04 10 THR B O 1
ATOM 1231 N N . ILE B 1 11 ? -51.982 -23.879 12.496 1.00 43.69 11 ILE B N 1
ATOM 1232 C CA . ILE B 1 11 ? -52.666 -24.848 13.349 1.00 40.72 11 ILE B CA 1
ATOM 1233 C C . ILE B 1 11 ? -51.752 -26.013 13.749 1.00 46.79 11 ILE B C 1
ATOM 1234 O O . ILE B 1 11 ? -51.425 -26.921 12.948 1.00 41.17 11 ILE B O 1
ATOM 1239 N N . ASN B 1 12 ? -51.357 -25.989 15.012 1.00 41.37 12 ASN B N 1
ATOM 1240 C CA . ASN B 1 12 ? -50.384 -26.929 15.569 1.00 43.76 12 ASN B CA 1
ATOM 1241 C C . ASN B 1 12 ? -51.052 -28.106 16.234 1.00 52.31 12 ASN B C 1
ATOM 1242 O O . ASN B 1 12 ? -51.575 -27.949 17.314 1.00 64.88 12 ASN B O 1
ATOM 1247 N N . SER B 1 13 ? -51.064 -29.271 15.605 1.00 51.55 13 SER B N 1
ATOM 1248 C CA . SER B 1 13 ? -51.856 -30.403 16.094 1.00 43.45 13 SER B CA 1
ATOM 1249 C C . SER B 1 13 ? -51.480 -31.696 15.377 1.00 48.65 13 SER B C 1
ATOM 1250 O O . SER B 1 13 ? -50.855 -31.699 14.316 1.00 46.58 13 SER B O 1
ATOM 1253 N N . LYS B 1 14 ? -51.806 -32.814 16.000 1.00 49.59 14 LYS B N 1
ATOM 1254 C CA . LYS B 1 14 ? -51.400 -34.092 15.492 1.00 43.65 14 LYS B CA 1
ATOM 1255 C C . LYS B 1 14 ? -49.919 -34.168 15.126 1.00 45.05 14 LYS B C 1
ATOM 1256 O O . LYS B 1 14 ? -49.564 -34.647 14.054 1.00 49.07 14 LYS B O 1
ATOM 1262 N N . ASN B 1 15 ? -49.057 -33.700 16.019 1.00 47.45 15 ASN B N 1
ATOM 1263 C CA . ASN B 1 15 ? -47.617 -33.809 15.831 1.00 48.58 15 ASN B CA 1
ATOM 1264 C C . ASN B 1 15 ? -47.105 -33.160 14.527 1.00 50.56 15 ASN B C 1
ATOM 1265 O O . ASN B 1 15 ? -46.097 -33.589 13.934 1.00 48.69 15 ASN B O 1
ATOM 1270 N N . SER B 1 16 ? -47.785 -32.100 14.093 1.00 48.72 16 SER B N 1
ATOM 1271 C CA . SER B 1 16 ? -47.421 -31.412 12.862 1.00 45.38 16 SER B CA 1
ATOM 1272 C C . SER B 1 16 ? -47.976 -29.999 12.831 1.00 40.36 16 SER B C 1
ATOM 1273 O O . SER B 1 16 ? -48.623 -29.576 13.795 1.00 47.30 16 SER B O 1
ATOM 1276 N N . ILE B 1 17 ? -47.702 -29.289 11.734 1.00 35.80 17 ILE B N 1
ATOM 1277 C CA . ILE B 1 17 ? -48.196 -27.928 11.520 1.00 31.31 17 ILE B CA 1
ATOM 1278 C C . ILE B 1 17 ? -48.905 -27.824 10.203 1.00 36.20 17 ILE B C 1
ATOM 1279 O O . ILE B 1 17 ? -48.413 -28.296 9.160 1.00 38.29 17 ILE B O 1
ATOM 1284 N N . LEU B 1 18 ? -50.097 -27.245 10.282 1.00 36.83 18 LEU B N 1
ATOM 1285 C CA . LEU B 1 18 ? -50.968 -27.016 9.141 1.00 37.24 18 LEU B CA 1
ATOM 1286 C C . LEU B 1 18 ? -51.097 -25.523 8.911 1.00 37.20 18 LEU B C 1
ATOM 1287 O O . LEU B 1 18 ? -51.331 -24.807 9.890 1.00 32.72 18 LEU B O 1
ATOM 1292 N N . ASN B 1 19 ? -50.901 -25.074 7.663 1.00 33.43 19 ASN B N 1
ATOM 1293 C CA . ASN B 1 19 ? -51.143 -23.670 7.237 1.00 33.97 19 ASN B CA 1
ATOM 1294 C C . ASN B 1 19 ? -52.247 -23.629 6.233 1.00 31.24 19 ASN B C 1
ATOM 1295 O O . ASN B 1 19 ? -52.087 -24.179 5.133 1.00 30.79 19 ASN B O 1
ATOM 1300 N N . VAL B 1 20 ? -53.326 -22.931 6.563 1.00 27.88 20 VAL B N 1
ATOM 1301 C CA . VAL B 1 20 ? -54.472 -22.872 5.648 1.00 33.59 20 VAL B CA 1
ATOM 1302 C C . VAL B 1 20 ? -54.545 -21.536 4.912 1.00 29.00 20 VAL B C 1
ATOM 1303 O O . VAL B 1 20 ? -54.296 -20.475 5.501 1.00 26.72 20 VAL B O 1
ATOM 1307 N N . HIS B 1 21 ? -54.915 -21.581 3.638 1.00 28.19 21 HIS B N 1
ATOM 1308 C CA . HIS B 1 21 ? -55.110 -20.357 2.866 1.00 25.96 21 HIS B CA 1
ATOM 1309 C C . HIS B 1 21 ? -56.386 -20.442 2.068 1.00 25.08 21 HIS B C 1
ATOM 1310 O O . HIS B 1 21 ? -56.610 -21.328 1.217 1.00 25.17 21 HIS B O 1
ATOM 1317 N N . GLN B 1 22 ? -57.240 -19.455 2.331 1.00 27.80 22 GLN B N 1
ATOM 1318 C CA . GLN B 1 22 ? -58.449 -19.206 1.554 1.00 30.81 22 GLN B CA 1
ATOM 1319 C C . GLN B 1 22 ? -58.893 -17.748 1.802 1.00 30.63 22 GLN B C 1
ATOM 1320 O O . GLN B 1 22 ? -58.329 -17.076 2.664 1.00 33.07 22 GLN B O 1
ATOM 1326 N N . LYS B 1 23 ? -59.880 -17.273 1.063 1.00 34.85 23 LYS B N 1
ATOM 1327 C CA . LYS B 1 23 ? -60.440 -15.930 1.343 1.00 39.94 23 LYS B CA 1
ATOM 1328 C C . LYS B 1 23 ? -60.618 -15.734 2.867 1.00 40.06 23 LYS B C 1
ATOM 1329 O O . LYS B 1 23 ? -61.240 -16.545 3.547 1.00 37.20 23 LYS B O 1
ATOM 1335 N N . ASP B 1 24 ? -59.891 -14.765 3.392 1.00 35.85 24 ASP B N 1
ATOM 1336 C CA . ASP B 1 24 ? -59.945 -14.281 4.765 1.00 39.98 24 ASP B CA 1
ATOM 1337 C C . ASP B 1 24 ? -59.345 -15.182 5.811 1.00 44.53 24 ASP B C 1
ATOM 1338 O O . ASP B 1 24 ? -59.457 -14.910 7.016 1.00 39.81 24 ASP B O 1
ATOM 1343 N N . VAL B 1 25 ? -58.577 -16.164 5.347 1.00 39.38 25 VAL B N 1
ATOM 1344 C CA . VAL B 1 25 ? -57.700 -16.960 6.213 1.00 33.83 25 VAL B CA 1
ATOM 1345 C C . VAL B 1 25 ? -56.323 -16.976 5.590 1.00 36.34 25 VAL B C 1
ATOM 1346 O O . VAL B 1 25 ? -56.098 -17.641 4.577 1.00 33.90 25 VAL B O 1
ATOM 1350 N N . ASN B 1 26 ? -55.420 -16.241 6.205 1.00 33.30 26 ASN B N 1
ATOM 1351 C CA . ASN B 1 26 ? -54.090 -16.073 5.721 1.00 36.63 26 ASN B CA 1
ATOM 1352 C C . ASN B 1 26 ? -54.082 -15.707 4.221 1.00 34.46 26 ASN B C 1
ATOM 1353 O O . ASN B 1 26 ? -53.257 -16.197 3.458 1.00 34.66 26 ASN B O 1
ATOM 1358 N N . CYS B 1 27 ? -55.029 -14.905 3.774 1.00 30.69 27 CYS B N 1
ATOM 1359 C CA . CYS B 1 27 ? -55.060 -14.490 2.377 1.00 33.64 27 CYS B CA 1
ATOM 1360 C C . CYS B 1 27 ? -56.243 -13.555 2.235 1.00 37.42 27 CYS B C 1
ATOM 1361 O O . CYS B 1 27 ? -57.298 -13.879 2.772 1.00 37.32 27 CYS B O 1
ATOM 1364 N N . PRO B 1 28 ? -56.069 -12.414 1.529 1.00 35.42 28 PRO B N 1
ATOM 1365 C CA . PRO B 1 28 ? -57.136 -11.406 1.519 1.00 39.10 28 PRO B CA 1
ATOM 1366 C C . PRO B 1 28 ? -57.994 -11.518 0.307 1.00 35.99 28 PRO B C 1
ATOM 1367 O O . PRO B 1 28 ? -58.977 -10.816 0.190 1.00 43.17 28 PRO B O 1
ATOM 1371 N N . PHE B 1 29 ? -57.665 -12.428 -0.592 1.00 38.10 29 PHE B N 1
ATOM 1372 C CA . PHE B 1 29 ? -58.430 -12.579 -1.834 1.00 28.83 29 PHE B CA 1
ATOM 1373 C C . PHE B 1 29 ? -59.027 -13.981 -1.968 1.00 33.76 29 PHE B C 1
ATOM 1374 O O . PHE B 1 29 ? -58.752 -14.883 -1.178 1.00 30.77 29 PHE B O 1
ATOM 1382 N N . GLU B 1 30 ? -59.899 -14.123 -2.948 1.00 29.31 30 GLU B N 1
ATOM 1383 C CA . GLU B 1 30 ? -60.427 -15.373 -3.363 1.00 34.07 30 GLU B CA 1
ATOM 1384 C C . GLU B 1 30 ? -59.361 -16.104 -4.203 1.00 41.27 30 GLU B C 1
ATOM 1385 O O . GLU B 1 30 ? -58.977 -15.578 -5.251 1.00 32.73 30 GLU B O 1
ATOM 1391 N N . ILE B 1 31 ? -58.882 -17.264 -3.738 1.00 33.23 31 ILE B N 1
ATOM 1392 C CA . ILE B 1 31 ? -57.949 -18.097 -4.496 1.00 34.17 31 ILE B CA 1
ATOM 1393 C C . ILE B 1 31 ? -58.682 -18.792 -5.625 1.00 31.20 31 ILE B C 1
ATOM 1394 O O . ILE B 1 31 ? -59.790 -19.231 -5.469 1.00 39.80 31 ILE B O 1
ATOM 1399 N N . LYS B 1 32 ? -58.054 -18.776 -6.794 1.00 30.93 32 LYS B N 1
ATOM 1400 C CA . LYS B 1 32 ? -58.482 -19.453 -8.023 1.00 29.71 32 LYS B CA 1
ATOM 1401 C C . LYS B 1 32 ? -57.352 -20.309 -8.699 1.00 25.50 32 LYS B C 1
ATOM 1402 O O . LYS B 1 32 ? -57.613 -21.207 -9.514 1.00 32.60 32 LYS B O 1
ATOM 1408 N N . ARG B 1 33 ? -56.103 -19.999 -8.402 1.00 28.19 33 ARG B N 1
ATOM 1409 C CA . ARG B 1 33 ? -54.955 -20.672 -8.961 1.00 26.81 33 ARG B CA 1
ATOM 1410 C C . ARG B 1 33 ? -53.760 -20.597 -8.007 1.00 28.07 33 ARG B C 1
ATOM 1411 O O . ARG B 1 33 ? -53.532 -19.578 -7.305 1.00 35.84 33 ARG B O 1
ATOM 1419 N N . ILE B 1 34 ? -52.950 -21.654 -8.050 1.00 28.42 34 ILE B N 1
ATOM 1420 C CA . ILE B 1 34 ? -51.754 -21.794 -7.215 1.00 28.16 34 ILE B CA 1
ATOM 1421 C C . ILE B 1 34 ? -50.692 -22.213 -8.191 1.00 26.30 34 ILE B C 1
ATOM 1422 O O . ILE B 1 34 ? -51.002 -22.968 -9.066 1.00 26.97 34 ILE B O 1
ATOM 1427 N N . PHE B 1 35 ? -49.450 -21.825 -7.980 1.00 26.59 35 PHE B N 1
ATOM 1428 C CA . PHE B 1 35 ? -48.353 -22.468 -8.671 1.00 24.76 35 PHE B CA 1
ATOM 1429 C C . PHE B 1 35 ? -47.116 -22.471 -7.808 1.00 26.67 35 PHE B C 1
ATOM 1430 O O . PHE B 1 35 ? -47.001 -21.749 -6.833 1.00 28.13 35 PHE B O 1
ATOM 1438 N N . TYR B 1 36 ? -46.191 -23.369 -8.143 1.00 28.59 36 TYR B N 1
ATOM 1439 C CA . TYR B 1 36 ? -44.954 -23.485 -7.382 1.00 29.71 36 TYR B CA 1
ATOM 1440 C C . TYR B 1 36 ? -43.823 -23.719 -8.373 1.00 28.81 36 TYR B C 1
ATOM 1441 O O . TYR B 1 36 ? -43.999 -24.305 -9.463 1.00 28.32 36 TYR B O 1
ATOM 1450 N N . ILE B 1 37 ? -42.681 -23.181 -7.968 1.00 29.28 37 ILE B N 1
ATOM 1451 C CA . ILE B 1 37 ? -41.479 -23.110 -8.765 1.00 26.77 37 ILE B CA 1
ATOM 1452 C C . ILE B 1 37 ? -40.338 -23.703 -7.941 1.00 33.48 37 ILE B C 1
ATOM 1453 O O . ILE B 1 37 ? -40.188 -23.481 -6.716 1.00 26.12 37 ILE B O 1
ATOM 1458 N N . TYR B 1 38 ? -39.517 -24.489 -8.624 1.00 30.95 38 TYR B N 1
ATOM 1459 C CA . TYR B 1 38 ? -38.517 -25.282 -7.913 1.00 31.44 38 TYR B CA 1
ATOM 1460 C C . TYR B 1 38 ? -37.387 -25.721 -8.862 1.00 31.21 38 TYR B C 1
ATOM 1461 O O . TYR B 1 38 ? -37.418 -25.416 -10.063 1.00 29.36 38 TYR B O 1
ATOM 1470 N N . ASP B 1 39 ? -36.389 -26.393 -8.300 1.00 32.99 39 ASP B N 1
ATOM 1471 C CA . ASP B 1 39 ? -35.202 -26.932 -8.998 1.00 30.87 39 ASP B CA 1
ATOM 1472 C C . ASP B 1 39 ? -34.415 -25.839 -9.669 1.00 37.18 39 ASP B C 1
ATOM 1473 O O . ASP B 1 39 ? -34.147 -25.904 -10.873 1.00 43.52 39 ASP B O 1
ATOM 1478 N N . PHE B 1 40 ? -34.109 -24.814 -8.880 1.00 38.03 40 PHE B N 1
ATOM 1479 C CA . PHE B 1 40 ? -33.488 -23.616 -9.391 1.00 41.70 40 PHE B CA 1
ATOM 1480 C C . PHE B 1 40 ? -31.996 -23.897 -9.576 1.00 49.10 40 PHE B C 1
ATOM 1481 O O . PHE B 1 40 ? -31.344 -24.446 -8.686 1.00 45.98 40 PHE B O 1
ATOM 1489 N N . LEU B 1 41 ? -31.458 -23.508 -10.727 1.00 52.95 41 LEU B N 1
ATOM 1490 C CA . LEU B 1 41 ? -29.997 -23.529 -10.922 1.00 63.92 41 LEU B CA 1
ATOM 1491 C C . LEU B 1 41 ? -29.474 -22.159 -10.512 1.00 64.26 41 LEU B C 1
ATOM 1492 O O . LEU B 1 41 ? -30.280 -21.264 -10.186 1.00 60.79 41 LEU B O 1
ATOM 1497 N N . ASP B 1 42 ? -28.149 -22.008 -10.494 1.00 72.24 42 ASP B N 1
ATOM 1498 C CA . ASP B 1 42 ? -27.436 -20.930 -9.742 1.00 84.69 42 ASP B CA 1
ATOM 1499 C C . ASP B 1 42 ? -27.898 -19.466 -9.871 1.00 72.78 42 ASP B C 1
ATOM 1500 O O . ASP B 1 42 ? -27.981 -18.680 -8.924 1.00 76.90 42 ASP B O 1
ATOM 1505 N N . ASP B 1 43 ? -28.186 -19.137 -11.111 1.00 54.87 43 ASP B N 1
ATOM 1506 C CA . ASP B 1 43 ? -28.299 -17.788 -11.634 1.00 62.03 43 ASP B CA 1
ATOM 1507 C C . ASP B 1 43 ? -29.751 -17.513 -12.030 1.00 45.92 43 ASP B C 1
ATOM 1508 O O . ASP B 1 43 ? -30.034 -16.541 -12.714 1.00 47.52 43 ASP B O 1
ATOM 1513 N N . SER B 1 44 ? -30.659 -18.396 -11.641 1.00 38.87 44 SER B N 1
ATOM 1514 C CA . SER B 1 44 ? -32.030 -18.396 -12.141 1.00 41.35 44 SER B CA 1
ATOM 1515 C C . SER B 1 44 ? -32.709 -17.110 -11.688 1.00 31.78 44 SER B C 1
ATOM 1516 O O . SER B 1 44 ? -32.504 -16.668 -10.558 1.00 33.88 44 SER B O 1
ATOM 1519 N N . ILE B 1 45 ? -33.520 -16.546 -12.567 1.00 34.20 45 ILE B N 1
ATOM 1520 C CA . ILE B 1 45 ? -34.303 -15.352 -12.294 1.00 39.10 45 ILE B CA 1
ATOM 1521 C C . ILE B 1 45 ? -35.749 -15.525 -12.766 1.00 44.31 45 ILE B C 1
ATOM 1522 O O . ILE B 1 45 ? -35.979 -15.998 -13.877 1.00 41.87 45 ILE B O 1
ATOM 1527 N N . ARG B 1 46 ? -36.734 -15.164 -11.939 1.00 35.86 46 ARG B N 1
ATOM 1528 C CA . ARG B 1 46 ? -38.122 -15.250 -12.397 1.00 38.38 46 ARG B CA 1
ATOM 1529 C C . ARG B 1 46 ? -38.738 -13.883 -12.296 1.00 31.03 46 ARG B C 1
ATOM 1530 O O . ARG B 1 46 ? -38.182 -12.943 -11.729 1.00 34.82 46 ARG B O 1
ATOM 1538 N N . GLY B 1 47 ? -39.917 -13.798 -12.867 1.00 33.54 47 GLY B N 1
ATOM 1539 C CA . GLY B 1 47 ? -40.667 -12.567 -12.938 1.00 33.84 47 GLY B CA 1
ATOM 1540 C C . GLY B 1 47 ? -40.255 -11.739 -14.143 1.00 35.21 47 GLY B C 1
ATOM 1541 O O . GLY B 1 47 ? -40.345 -12.198 -15.278 1.00 33.44 47 GLY B O 1
ATOM 1542 N N . ASP B 1 48 ? -39.882 -10.489 -13.889 1.00 33.64 48 ASP B N 1
ATOM 1543 C CA . ASP B 1 48 ? -39.723 -9.486 -14.946 1.00 36.56 48 ASP B CA 1
ATOM 1544 C C . ASP B 1 48 ? -41.042 -9.148 -15.663 1.00 38.77 48 ASP B C 1
ATOM 1545 O O . ASP B 1 48 ? -41.145 -9.051 -16.902 1.00 41.15 48 ASP B O 1
ATOM 1550 N N . HIS B 1 49 ? -42.081 -8.934 -14.869 1.00 33.02 49 HIS B N 1
ATOM 1551 C CA . HIS B 1 49 ? -43.328 -8.453 -15.435 1.00 31.87 49 HIS B CA 1
ATOM 1552 C C . HIS B 1 49 ? -44.234 -7.948 -14.327 1.00 29.36 49 HIS B C 1
ATOM 1553 O O . HIS B 1 49 ? -44.027 -8.221 -13.160 1.00 30.30 49 HIS B O 1
ATOM 1560 N N . ALA B 1 50 ? -45.284 -7.267 -14.733 1.00 29.17 50 ALA B N 1
ATOM 1561 C CA . ALA B 1 50 ? -46.357 -6.860 -13.853 1.00 29.88 50 ALA B CA 1
ATOM 1562 C C . ALA B 1 50 ? -47.607 -7.417 -14.422 1.00 28.81 50 ALA B C 1
ATOM 1563 O O . ALA B 1 50 ? -47.670 -7.854 -15.598 1.00 31.47 50 ALA B O 1
ATOM 1565 N N . ASN B 1 51 ? -48.606 -7.459 -13.552 1.00 30.88 51 ASN B N 1
ATOM 1566 C CA . ASN B 1 51 ? -49.890 -8.061 -13.904 1.00 29.37 51 ASN B CA 1
ATOM 1567 C C . ASN B 1 51 ? -51.006 -7.059 -13.612 1.00 34.08 51 ASN B C 1
ATOM 1568 O O . ASN B 1 51 ? -51.071 -6.432 -12.507 1.00 35.48 51 ASN B O 1
ATOM 1573 N N . LEU B 1 52 ? -51.846 -6.880 -14.639 1.00 31.90 52 LEU B N 1
ATOM 1574 C CA . LEU B 1 52 ? -52.924 -5.871 -14.633 1.00 36.13 52 LEU B CA 1
ATOM 1575 C C . LEU B 1 52 ? -54.045 -6.148 -13.624 1.00 37.14 52 LEU B C 1
ATOM 1576 O O . LEU B 1 52 ? -54.514 -5.236 -12.942 1.00 43.41 52 LEU B O 1
ATOM 1581 N N . ASN B 1 53 ? -54.417 -7.414 -13.490 1.00 41.60 53 ASN B N 1
ATOM 1582 C CA . ASN B 1 53 ? -55.478 -7.820 -12.559 1.00 42.91 53 ASN B CA 1
ATOM 1583 C C . ASN B 1 53 ? -55.098 -8.586 -11.295 1.00 38.80 53 ASN B C 1
ATOM 1584 O O . ASN B 1 53 ? -55.796 -8.485 -10.290 1.00 41.97 53 ASN B O 1
ATOM 1589 N N . SER B 1 54 ? -54.080 -9.436 -11.358 1.00 37.36 54 SER B N 1
ATOM 1590 C CA . SER B 1 54 ? -53.855 -10.439 -10.328 1.00 32.96 54 SER B CA 1
ATOM 1591 C C . SER B 1 54 ? -53.153 -9.779 -9.155 1.00 32.54 54 SER B C 1
ATOM 1592 O O . SER B 1 54 ? -52.222 -8.973 -9.301 1.00 30.99 54 SER B O 1
ATOM 1595 N N . GLU B 1 55 ? -53.595 -10.217 -7.989 1.00 31.59 55 GLU B N 1
ATOM 1596 C CA . GLU B 1 55 ? -52.844 -10.114 -6.765 1.00 31.61 55 GLU B CA 1
ATOM 1597 C C . GLU B 1 55 ? -52.177 -11.476 -6.434 1.00 28.94 55 GLU B C 1
ATOM 1598 O O . GLU B 1 55 ? -52.561 -12.532 -6.952 1.00 29.64 55 GLU B O 1
ATOM 1604 N N . PHE B 1 56 ? -51.183 -11.423 -5.566 1.00 28.41 56 PHE B N 1
ATOM 1605 C CA . PHE B 1 56 ? -50.277 -12.545 -5.310 1.00 29.58 56 PHE B CA 1
ATOM 1606 C C . PHE B 1 56 ? -49.963 -12.607 -3.829 1.00 29.55 56 PHE B C 1
ATOM 1607 O O . PHE B 1 56 ? -49.878 -11.566 -3.193 1.00 29.42 56 PHE B O 1
ATOM 1615 N N . ILE B 1 57 ? -49.842 -13.828 -3.299 1.00 28.74 57 ILE B N 1
ATOM 1616 C CA . ILE B 1 57 ? -48.955 -14.084 -2.145 1.00 26.28 57 ILE B CA 1
ATOM 1617 C C . ILE B 1 57 ? -47.824 -15.074 -2.478 1.00 25.34 57 ILE B C 1
ATOM 1618 O O . ILE B 1 57 ? -48.057 -16.134 -3.017 1.00 29.36 57 ILE B O 1
ATOM 1623 N N . PHE B 1 58 ? -46.607 -14.714 -2.125 1.00 27.43 58 PHE B N 1
ATOM 1624 C CA . PHE B 1 58 ? -45.397 -15.463 -2.418 1.00 30.12 58 PHE B CA 1
ATOM 1625 C C . PHE B 1 58 ? -44.919 -16.050 -1.075 1.00 30.14 58 PHE B C 1
ATOM 1626 O O . PHE B 1 58 ? -44.804 -15.333 -0.079 1.00 29.64 58 PHE B O 1
ATOM 1634 N N . ILE B 1 59 ? -44.591 -17.328 -1.076 1.00 25.97 59 ILE B N 1
ATOM 1635 C CA . ILE B 1 59 ? -44.153 -18.037 0.122 1.00 27.14 59 ILE B CA 1
ATOM 1636 C C . ILE B 1 59 ? -42.995 -18.938 -0.268 1.00 31.25 59 ILE B C 1
ATOM 1637 O O . ILE B 1 59 ? -43.102 -19.706 -1.251 1.00 29.37 59 ILE B O 1
ATOM 1642 N N . ALA B 1 60 ? -41.882 -18.825 0.473 1.00 29.19 60 ALA B N 1
ATOM 1643 C CA . ALA B 1 60 ? -40.823 -19.787 0.383 1.00 26.83 60 ALA B CA 1
ATOM 1644 C C . ALA B 1 60 ? -41.146 -20.965 1.289 1.00 28.41 60 ALA B C 1
ATOM 1645 O O . ALA B 1 60 ? -40.893 -20.897 2.481 1.00 34.94 60 ALA B O 1
ATOM 1647 N N . LEU B 1 61 ? -41.745 -22.007 0.739 1.00 31.48 61 LEU B N 1
ATOM 1648 C CA . LEU B 1 61 ? -42.047 -23.214 1.492 1.00 36.68 61 LEU B CA 1
ATOM 1649 C C . LEU B 1 61 ? -40.826 -23.956 1.881 1.00 36.36 61 LEU B C 1
ATOM 1650 O O . LEU B 1 61 ? -40.815 -24.632 2.866 1.00 41.83 61 LEU B O 1
ATOM 1655 N N . ASN B 1 62 ? -39.800 -23.892 1.056 1.00 39.73 62 ASN B N 1
ATOM 1656 C CA . ASN B 1 62 ? -38.532 -24.387 1.495 1.00 36.45 62 ASN B CA 1
ATOM 1657 C C . ASN B 1 62 ? -37.414 -23.487 0.989 1.00 37.99 62 ASN B C 1
ATOM 1658 O O . ASN B 1 62 ? -37.570 -22.779 0.010 1.00 39.07 62 ASN B O 1
ATOM 1663 N N . GLY B 1 63 ? -36.297 -23.471 1.680 1.00 35.32 63 GLY B N 1
ATOM 1664 C CA . GLY B 1 63 ? -35.210 -22.569 1.332 1.00 33.81 63 GLY B CA 1
ATOM 1665 C C . GLY B 1 63 ? -35.546 -21.091 1.408 1.00 34.92 63 GLY B C 1
ATOM 1666 O O . GLY B 1 63 ? -36.364 -20.617 2.194 1.00 36.73 63 GLY B O 1
ATOM 1667 N N . SER B 1 64 ? -34.923 -20.345 0.522 1.00 35.35 64 SER B N 1
ATOM 1668 C CA . SER B 1 64 ? -35.038 -18.900 0.559 1.00 42.22 64 SER B CA 1
ATOM 1669 C C . SER B 1 64 ? -34.811 -18.327 -0.827 1.00 35.76 64 SER B C 1
ATOM 1670 O O . SER B 1 64 ? -34.165 -18.921 -1.683 1.00 32.00 64 SER B O 1
ATOM 1674 N N . CYS B 1 65 ? -35.363 -17.151 -1.033 1.00 36.53 65 CYS B N 1
ATOM 1675 C CA . CYS B 1 65 ? -35.060 -16.404 -2.235 1.00 41.53 65 CYS B CA 1
ATOM 1676 C C . CYS B 1 65 ? -35.293 -14.923 -1.880 1.00 40.77 65 CYS B C 1
ATOM 1677 O O . CYS B 1 65 ? -35.707 -14.618 -0.745 1.00 44.62 65 CYS B O 1
ATOM 1680 N N . GLU B 1 66 ? -35.006 -14.038 -2.844 1.00 34.15 66 GLU B N 1
ATOM 1681 C CA . GLU B 1 66 ? -35.131 -12.596 -2.691 1.00 38.96 66 GLU B CA 1
ATOM 1682 C C . GLU B 1 66 ? -36.078 -12.133 -3.777 1.00 33.86 66 GLU B C 1
ATOM 1683 O O . GLU B 1 66 ? -36.044 -12.584 -4.919 1.00 34.59 66 GLU B O 1
ATOM 1689 N N . ILE B 1 67 ? -36.938 -11.211 -3.415 1.00 32.80 67 ILE B N 1
ATOM 1690 C CA . ILE B 1 67 ? -37.777 -10.557 -4.401 1.00 33.31 67 ILE B CA 1
ATOM 1691 C C . ILE B 1 67 ? -37.615 -9.041 -4.432 1.00 33.46 67 ILE B C 1
ATOM 1692 O O . ILE B 1 67 ? -37.590 -8.375 -3.377 1.00 39.03 67 ILE B O 1
ATOM 1697 N N . LEU B 1 68 ? -37.564 -8.480 -5.636 1.00 33.03 68 LEU B N 1
ATOM 1698 C CA . LEU B 1 68 ? -37.587 -7.013 -5.802 1.00 37.03 68 LEU B CA 1
ATOM 1699 C C . LEU B 1 68 ? -38.936 -6.697 -6.380 1.00 36.15 68 LEU B C 1
ATOM 1700 O O . LEU B 1 68 ? -39.357 -7.373 -7.325 1.00 34.53 68 LEU B O 1
ATOM 1705 N N . ILE B 1 69 ? -39.621 -5.742 -5.751 1.00 30.39 69 ILE B N 1
ATOM 1706 C CA . ILE B 1 69 ? -40.891 -5.223 -6.249 1.00 34.71 69 ILE B CA 1
ATOM 1707 C C . ILE B 1 69 ? -40.751 -3.707 -6.535 1.00 32.24 69 ILE B C 1
ATOM 1708 O O . ILE B 1 69 ? -39.967 -3.013 -5.864 1.00 32.09 69 ILE B O 1
ATOM 1713 N N . ASP B 1 70 ? -41.555 -3.228 -7.477 1.00 31.64 70 ASP B N 1
ATOM 1714 C CA . ASP B 1 70 ? -41.369 -1.894 -8.072 1.00 32.88 70 ASP B CA 1
ATOM 1715 C C . ASP B 1 70 ? -42.701 -1.321 -8.457 1.00 28.03 70 ASP B C 1
ATOM 1716 O O . ASP B 1 70 ? -43.484 -1.955 -9.192 1.00 35.55 70 ASP B O 1
ATOM 1721 N N . ASP B 1 71 ? -43.020 -0.160 -7.893 1.00 33.42 71 ASP B N 1
ATOM 1722 C CA . ASP B 1 71 ? -44.285 0.533 -8.224 1.00 36.21 71 ASP B CA 1
ATOM 1723 C C . ASP B 1 71 ? -44.170 1.549 -9.384 1.00 39.27 71 ASP B C 1
ATOM 1724 O O . ASP B 1 71 ? -45.127 2.260 -9.626 1.00 38.33 71 ASP B O 1
ATOM 1729 N N . GLY B 1 72 ? -43.070 1.524 -10.153 1.00 32.83 72 GLY B N 1
ATOM 1730 C CA . GLY B 1 72 ? -42.846 2.518 -11.205 1.00 40.86 72 GLY B CA 1
ATOM 1731 C C . GLY B 1 72 ? -42.102 3.751 -10.716 1.00 40.03 72 GLY B C 1
ATOM 1732 O O . GLY B 1 72 ? -41.564 4.490 -11.506 1.00 45.40 72 GLY B O 1
ATOM 1733 N N . LYS B 1 73 ? -42.077 3.991 -9.412 1.00 41.46 73 LYS B N 1
ATOM 1734 C CA . LYS B 1 73 ? -41.394 5.121 -8.822 1.00 39.17 73 LYS B CA 1
ATOM 1735 C C . LYS B 1 73 ? -40.375 4.723 -7.773 1.00 43.17 73 LYS B C 1
ATOM 1736 O O . LYS B 1 73 ? -39.407 5.440 -7.574 1.00 39.72 73 LYS B O 1
ATOM 1742 N N . THR B 1 74 ? -40.613 3.616 -7.074 1.00 39.40 74 THR B N 1
ATOM 1743 C CA . THR B 1 74 ? -39.733 3.114 -6.022 1.00 43.20 74 THR B CA 1
ATOM 1744 C C . THR B 1 74 ? -39.652 1.605 -6.115 1.00 37.34 74 THR B C 1
ATOM 1745 O O . THR B 1 74 ? -40.493 0.947 -6.717 1.00 39.87 74 THR B O 1
ATOM 1749 N N . LYS B 1 75 ? -38.628 1.072 -5.504 1.00 37.57 75 LYS B N 1
ATOM 1750 C CA . LYS B 1 75 ? -38.453 -0.341 -5.457 1.00 47.98 75 LYS B CA 1
ATOM 1751 C C . LYS B 1 75 ? -38.044 -0.797 -4.057 1.00 45.45 75 LYS B C 1
ATOM 1752 O O . LYS B 1 75 ? -37.522 -0.028 -3.247 1.00 39.59 75 LYS B O 1
ATOM 1758 N N . GLN B 1 76 ? -38.258 -2.076 -3.808 1.00 36.25 76 GLN B N 1
ATOM 1759 C CA . GLN B 1 76 ? -38.112 -2.631 -2.480 1.00 38.89 76 GLN B CA 1
ATOM 1760 C C . GLN B 1 76 ? -37.658 -4.091 -2.661 1.00 35.74 76 GLN B C 1
ATOM 1761 O O . GLN B 1 76 ? -38.193 -4.783 -3.524 1.00 30.09 76 GLN B O 1
ATOM 1767 N N . LYS B 1 77 ? -36.660 -4.504 -1.881 1.00 38.48 77 LYS B N 1
ATOM 1768 C CA . LYS B 1 77 ? -36.177 -5.889 -1.845 1.00 39.87 77 LYS B CA 1
ATOM 1769 C C . LYS B 1 77 ? -36.543 -6.571 -0.519 1.00 45.00 77 LYS B C 1
ATOM 1770 O O . LYS B 1 77 ? -36.420 -5.985 0.552 1.00 40.08 77 LYS B O 1
ATOM 1776 N N . ILE B 1 78 ? -37.012 -7.811 -0.630 1.00 42.51 78 ILE B N 1
ATOM 1777 C CA . ILE B 1 78 ? -37.495 -8.609 0.487 1.00 45.30 78 ILE B CA 1
ATOM 1778 C C . ILE B 1 78 ? -36.943 -10.025 0.370 1.00 43.91 78 ILE B C 1
ATOM 1779 O O . ILE B 1 78 ? -36.922 -10.599 -0.731 1.00 38.85 78 ILE B O 1
ATOM 1784 N N . ILE B 1 79 ? -36.523 -10.566 1.515 1.00 39.91 79 ILE B N 1
ATOM 1785 C CA . ILE B 1 79 ? -36.127 -11.955 1.567 1.00 38.91 79 ILE B CA 1
ATOM 1786 C C . ILE B 1 79 ? -37.285 -12.841 2.026 1.00 38.10 79 ILE B C 1
ATOM 1787 O O . ILE B 1 79 ? -37.943 -12.526 2.986 1.00 42.98 79 ILE B O 1
ATOM 1792 N N . LEU B 1 80 ? -37.560 -13.916 1.280 1.00 37.35 80 LEU B N 1
ATOM 1793 C CA . LEU B 1 80 ? -38.512 -14.939 1.682 1.00 37.53 80 LEU B CA 1
ATOM 1794 C C . LEU B 1 80 ? -37.706 -16.158 2.099 1.00 37.55 80 LEU B C 1
ATOM 1795 O O . LEU B 1 80 ? -36.923 -16.674 1.321 1.00 34.28 80 LEU B O 1
ATOM 1800 N N . ASN B 1 81 ? -37.878 -16.586 3.345 1.00 37.26 81 ASN B N 1
ATOM 1801 C CA . ASN B 1 81 ? -37.143 -17.720 3.882 1.00 43.89 81 ASN B CA 1
ATOM 1802 C C . ASN B 1 81 ? -37.799 -18.573 4.957 1.00 38.25 81 ASN B C 1
ATOM 1803 O O . ASN B 1 81 ? -37.115 -19.393 5.559 1.00 44.10 81 ASN B O 1
ATOM 1808 N N . ASN B 1 82 ? -39.069 -18.397 5.236 1.00 35.61 82 ASN B N 1
ATOM 1809 C CA . ASN B 1 82 ? -39.732 -19.435 6.006 1.00 49.30 82 ASN B CA 1
ATOM 1810 C C . ASN B 1 82 ? -41.215 -19.552 5.768 1.00 38.39 82 ASN B C 1
ATOM 1811 O O . ASN B 1 82 ? -41.825 -18.662 5.194 1.00 36.52 82 ASN B O 1
ATOM 1816 N N . LYS B 1 83 ? -41.760 -20.664 6.247 1.00 41.04 83 LYS B N 1
ATOM 1817 C CA . LYS B 1 83 ? -43.129 -21.101 5.939 1.00 43.60 83 LYS B CA 1
ATOM 1818 C C . LYS B 1 83 ? -44.207 -20.348 6.668 1.00 39.55 83 LYS B C 1
ATOM 1819 O O . LYS B 1 83 ? -45.374 -20.558 6.379 1.00 44.87 83 LYS B O 1
ATOM 1825 N N . THR B 1 84 ? -43.850 -19.504 7.628 1.00 35.93 84 THR B N 1
ATOM 1826 C CA . THR B 1 84 ? -44.876 -18.782 8.403 1.00 44.22 84 THR B CA 1
ATOM 1827 C C . THR B 1 84 ? -45.133 -17.361 7.953 1.00 38.10 84 THR B C 1
ATOM 1828 O O . THR B 1 84 ? -45.868 -16.607 8.580 1.00 46.14 84 THR B O 1
ATOM 1832 N N . LYS B 1 85 ? -44.492 -16.997 6.863 1.00 45.31 85 LYS B N 1
ATOM 1833 C CA . LYS B 1 85 ? -44.520 -15.643 6.345 1.00 45.95 85 LYS B CA 1
ATOM 1834 C C . LYS B 1 85 ? -44.657 -15.712 4.806 1.00 43.70 85 LYS B C 1
ATOM 1835 O O . LYS B 1 85 ? -44.189 -16.651 4.117 1.00 38.97 85 LYS B O 1
ATOM 1841 N N . GLY B 1 86 ? -45.388 -14.752 4.288 1.00 33.05 86 GLY B N 1
ATOM 1842 C CA . GLY B 1 86 ? -45.424 -14.521 2.866 1.00 40.13 86 GLY B CA 1
ATOM 1843 C C . GLY B 1 86 ? -45.540 -13.049 2.559 1.00 42.05 86 GLY B C 1
ATOM 1844 O O . GLY B 1 86 ? -45.883 -12.213 3.407 1.00 44.24 86 GLY B O 1
ATOM 1845 N N . LEU B 1 87 ? -45.276 -12.761 1.299 1.00 39.08 87 LEU B N 1
ATOM 1846 C CA . LEU B 1 87 ? -45.382 -11.421 0.757 1.00 32.27 87 LEU B CA 1
ATOM 1847 C C . LEU B 1 87 ? -46.610 -11.325 -0.081 1.00 28.91 87 LEU B C 1
ATOM 1848 O O . LEU B 1 87 ? -46.698 -11.996 -1.128 1.00 33.21 87 LEU B O 1
ATOM 1853 N N . TYR B 1 88 ? -47.579 -10.567 0.422 1.00 29.94 88 TYR B N 1
ATOM 1854 C CA . TYR B 1 88 ? -48.716 -10.077 -0.366 1.00 27.40 88 TYR B CA 1
ATOM 1855 C C . TYR B 1 88 ? -48.329 -8.845 -1.205 1.00 33.41 88 TYR B C 1
ATOM 1856 O O . TYR B 1 88 ? -47.743 -7.879 -0.684 1.00 34.79 88 TYR B O 1
ATOM 1865 N N . ILE B 1 89 ? -48.643 -8.856 -2.492 1.00 31.88 89 ILE B N 1
ATOM 1866 C CA . ILE B 1 89 ? -48.548 -7.646 -3.286 1.00 34.49 89 ILE B CA 1
ATOM 1867 C C . ILE B 1 89 ? -49.833 -7.440 -4.016 1.00 32.55 89 ILE B C 1
ATOM 1868 O O . ILE B 1 89 ? -50.469 -8.377 -4.457 1.00 30.33 89 ILE B O 1
ATOM 1873 N N . ASP B 1 90 ? -50.173 -6.173 -4.199 1.00 33.55 90 ASP B N 1
ATOM 1874 C CA . ASP B 1 90 ? -51.407 -5.821 -4.937 1.00 36.77 90 ASP B CA 1
ATOM 1875 C C . ASP B 1 90 ? -51.128 -5.887 -6.440 1.00 31.57 90 ASP B C 1
ATOM 1876 O O . ASP B 1 90 ? -49.979 -6.067 -6.864 1.00 31.42 90 ASP B O 1
ATOM 1881 N N . LYS B 1 91 ? -52.157 -5.723 -7.244 1.00 35.42 91 LYS B N 1
ATOM 1882 C CA . LYS B 1 91 ? -51.951 -5.728 -8.703 1.00 37.33 91 LYS B CA 1
ATOM 1883 C C . LYS B 1 91 ? -51.091 -4.571 -9.258 1.00 31.46 91 LYS B C 1
ATOM 1884 O O . LYS B 1 91 ? -50.812 -3.581 -8.579 1.00 30.58 91 LYS B O 1
ATOM 1890 N N . MET B 1 92 ? -50.565 -4.729 -10.468 1.00 40.17 92 MET B N 1
ATOM 1891 C CA . MET B 1 92 ? -49.755 -3.671 -11.110 1.00 37.44 92 MET B CA 1
ATOM 1892 C C . MET B 1 92 ? -48.598 -3.338 -10.214 1.00 38.98 92 MET B C 1
ATOM 1893 O O . MET B 1 92 ? -48.289 -2.170 -9.886 1.00 36.28 92 MET B O 1
ATOM 1898 N N . ILE B 1 93 ? -47.933 -4.396 -9.785 1.00 40.07 93 ILE B N 1
ATOM 1899 C CA . ILE B 1 93 ? -46.648 -4.196 -9.204 1.00 34.00 93 ILE B CA 1
ATOM 1900 C C . ILE B 1 93 ? -45.683 -5.081 -9.953 1.00 35.33 93 ILE B C 1
ATOM 1901 O O . ILE B 1 93 ? -45.955 -6.265 -10.148 1.00 33.96 93 ILE B O 1
ATOM 1906 N N . TRP B 1 94 ? -44.594 -4.479 -10.408 1.00 36.80 94 TRP B N 1
ATOM 1907 C CA . TRP B 1 94 ? -43.575 -5.209 -11.161 1.00 36.00 94 TRP B CA 1
ATOM 1908 C C . TRP B 1 94 ? -42.720 -5.967 -10.143 1.00 36.39 94 TRP B C 1
ATOM 1909 O O . TRP B 1 94 ? -42.430 -5.481 -9.033 1.00 35.01 94 TRP B O 1
ATOM 1920 N N . LYS B 1 95 ? -42.290 -7.149 -10.554 1.00 31.54 95 LYS B N 1
ATOM 1921 C CA . LYS B 1 95 ? -41.478 -7.979 -9.673 1.00 35.39 95 LYS B CA 1
ATOM 1922 C C . LYS B 1 95 ? -40.449 -8.787 -10.432 1.00 28.99 95 LYS B C 1
ATOM 1923 O O . LYS B 1 95 ? -40.655 -9.153 -11.582 1.00 30.59 95 LYS B O 1
ATOM 1929 N N . GLN B 1 96 ? -39.356 -9.032 -9.749 1.00 31.00 96 GLN B N 1
ATOM 1930 C CA . GLN B 1 96 ? -38.325 -9.940 -10.159 1.00 40.06 96 GLN B CA 1
ATOM 1931 C C . GLN B 1 96 ? -37.790 -10.763 -8.959 1.00 39.33 96 GLN B C 1
ATOM 1932 O O . GLN B 1 96 ? -37.607 -10.253 -7.861 1.00 37.00 96 GLN B O 1
ATOM 1938 N N . MET B 1 97 ? -37.559 -12.057 -9.161 1.00 35.93 97 MET B N 1
ATOM 1939 C CA . MET B 1 97 ? -37.039 -12.935 -8.117 1.00 36.47 97 MET B CA 1
ATOM 1940 C C . MET B 1 97 ? -35.773 -13.621 -8.492 1.00 32.39 97 MET B C 1
ATOM 1941 O O . MET B 1 97 ? -35.630 -14.032 -9.627 1.00 32.16 97 MET B O 1
ATOM 1946 N N . TYR B 1 98 ? -34.882 -13.727 -7.517 1.00 31.85 98 TYR B N 1
ATOM 1947 C CA . TYR B 1 98 ? -33.532 -14.123 -7.788 1.00 34.85 98 TYR B CA 1
ATOM 1948 C C . TYR B 1 98 ? -32.930 -14.593 -6.463 1.00 36.29 98 TYR B C 1
ATOM 1949 O O . TYR B 1 98 ? -33.598 -14.622 -5.420 1.00 33.96 98 TYR B O 1
ATOM 1958 N N . ASN B 1 99 ? -31.680 -15.031 -6.551 1.00 38.40 99 ASN B N 1
ATOM 1959 C CA . ASN B 1 99 ? -30.913 -15.504 -5.422 1.00 38.18 99 ASN B CA 1
ATOM 1960 C C . ASN B 1 99 ? -31.587 -16.692 -4.778 1.00 38.82 99 ASN B C 1
ATOM 1961 O O . ASN B 1 99 ? -31.691 -16.776 -3.535 1.00 34.37 99 ASN B O 1
ATOM 1966 N N . PHE B 1 100 ? -32.107 -17.588 -5.602 1.00 36.23 100 PHE B N 1
ATOM 1967 C CA . PHE B 1 100 ? -32.797 -18.753 -5.033 1.00 42.09 100 PHE B CA 1
ATOM 1968 C C . PHE B 1 100 ? -31.813 -19.757 -4.460 1.00 42.90 100 PHE B C 1
ATOM 1969 O O . PHE B 1 100 ? -30.904 -20.125 -5.165 1.00 39.44 100 PHE B O 1
ATOM 1977 N N . SER B 1 101 ? -32.025 -20.279 -3.264 1.00 46.59 101 SER B N 1
ATOM 1978 C CA . SER B 1 101 ? -31.288 -21.473 -2.863 1.00 42.16 101 SER B CA 1
ATOM 1979 C C . SER B 1 101 ? -31.645 -22.693 -3.735 1.00 45.61 101 SER B C 1
ATOM 1980 O O . SER B 1 101 ? -32.683 -22.729 -4.422 1.00 35.03 101 SER B O 1
ATOM 1983 N N . LYS B 1 102 ? -30.762 -23.687 -3.749 1.00 43.81 102 LYS B N 1
ATOM 1984 C CA . LYS B 1 102 ? -30.916 -24.870 -4.618 1.00 48.21 102 LYS B CA 1
ATOM 1985 C C . LYS B 1 102 ? -32.139 -25.655 -4.190 1.00 36.91 102 LYS B C 1
ATOM 1986 O O . LYS B 1 102 ? -32.823 -26.200 -5.019 1.00 42.61 102 LYS B O 1
ATOM 1992 N N . ASP B 1 103 ? -32.406 -25.678 -2.899 1.00 34.58 103 ASP B N 1
ATOM 1993 C CA . ASP B 1 103 ? -33.566 -26.331 -2.316 1.00 36.39 103 ASP B CA 1
ATOM 1994 C C . ASP B 1 103 ? -34.816 -25.432 -2.220 1.00 39.49 103 ASP B C 1
ATOM 1995 O O . ASP B 1 103 ? -35.812 -25.862 -1.649 1.00 37.43 103 ASP B O 1
ATOM 2000 N N . CYS B 1 104 ? -34.789 -24.215 -2.756 1.00 38.89 104 CYS B N 1
ATOM 2001 C CA . CYS B 1 104 ? -35.923 -23.312 -2.678 1.00 31.99 104 CYS B CA 1
ATOM 2002 C C . CYS B 1 104 ? -37.141 -23.953 -3.359 1.00 29.27 104 CYS B C 1
ATOM 2003 O O . CYS B 1 104 ? -37.058 -24.504 -4.428 1.00 28.96 104 CYS B O 1
ATOM 2006 N N . ILE B 1 105 ? -38.272 -23.911 -2.686 1.00 25.02 105 ILE B N 1
ATOM 2007 C CA . ILE B 1 105 ? -39.569 -24.132 -3.332 1.00 32.17 105 ILE B CA 1
ATOM 2008 C C . ILE B 1 105 ? -40.414 -22.903 -3.101 1.00 27.83 105 ILE B C 1
ATOM 2009 O O . ILE B 1 105 ? -40.688 -22.522 -1.957 1.00 31.56 105 ILE B O 1
ATOM 2014 N N . LEU B 1 106 ? -40.845 -22.296 -4.195 1.00 30.70 106 LEU B N 1
ATOM 2015 C CA . LEU B 1 106 ? -41.592 -21.044 -4.116 1.00 30.38 106 LEU B CA 1
ATOM 2016 C C . LEU B 1 106 ? -43.018 -21.361 -4.437 1.00 29.17 106 LEU B C 1
ATOM 2017 O O . LEU B 1 106 ? -43.274 -21.869 -5.512 1.00 30.35 106 LEU B O 1
ATOM 2022 N N . LEU B 1 107 ? -43.917 -21.070 -3.499 1.00 27.00 107 LEU B N 1
ATOM 2023 C CA . LEU B 1 107 ? -45.342 -21.189 -3.739 1.00 28.87 107 LEU B CA 1
ATOM 2024 C C . LEU B 1 107 ? -45.979 -19.795 -3.882 1.00 26.26 107 LEU B C 1
ATOM 2025 O O . LEU B 1 107 ? -45.774 -18.901 -3.043 1.00 29.85 107 LEU B O 1
ATOM 2030 N N . VAL B 1 108 ? -46.885 -19.713 -4.844 1.00 29.45 108 VAL B N 1
ATOM 2031 C CA . VAL B 1 108 ? -47.651 -18.521 -5.161 1.00 28.35 108 VAL B CA 1
ATOM 2032 C C . VAL B 1 108 ? -49.142 -18.775 -5.212 1.00 27.22 108 VAL B C 1
ATOM 2033 O O . VAL B 1 108 ? -49.643 -19.680 -5.852 1.00 25.74 108 VAL B O 1
ATOM 2037 N N . LEU B 1 109 ? -49.882 -17.919 -4.520 1.00 27.93 109 LEU B N 1
ATOM 2038 C CA . LEU B 1 109 ? -51.337 -17.911 -4.581 1.00 26.88 109 LEU B CA 1
ATOM 2039 C C . LEU B 1 109 ? -51.786 -16.657 -5.340 1.00 26.24 109 LEU B C 1
ATOM 2040 O O . LEU B 1 109 ? -51.200 -15.567 -5.171 1.00 27.98 109 LEU B O 1
ATOM 2045 N N . THR B 1 110 ? -52.830 -16.823 -6.141 1.00 27.72 110 THR B N 1
ATOM 2046 C CA . THR B 1 110 ? -53.413 -15.732 -6.876 1.00 31.24 110 THR B CA 1
ATOM 2047 C C . THR B 1 110 ? -54.935 -15.909 -7.069 1.00 32.93 110 THR B C 1
ATOM 2048 O O . THR B 1 110 ? -55.538 -16.975 -6.870 1.00 28.30 110 THR B O 1
ATOM 2052 N N . ASN B 1 111 ? -55.552 -14.776 -7.374 1.00 31.82 111 ASN B N 1
ATOM 2053 C CA . ASN B 1 111 ? -57.016 -14.656 -7.472 1.00 30.11 111 ASN B CA 1
ATOM 2054 C C . ASN B 1 111 ? -57.519 -14.719 -8.903 1.00 36.66 111 ASN B C 1
ATOM 2055 O O . ASN B 1 111 ? -58.669 -14.435 -9.120 1.00 32.19 111 ASN B O 1
ATOM 2060 N N . THR B 1 112 ? -56.701 -15.131 -9.877 1.00 36.71 112 THR B N 1
ATOM 2061 C CA . THR B 1 112 ? -57.219 -15.233 -11.245 1.00 33.69 112 THR B CA 1
ATOM 2062 C C . THR B 1 112 ? -56.836 -16.491 -11.930 1.00 32.63 112 THR B C 1
ATOM 2063 O O . THR B 1 112 ? -55.814 -17.069 -11.587 1.00 33.71 112 THR B O 1
ATOM 2067 N N . TYR B 1 113 ? -57.559 -16.836 -12.999 1.00 28.01 113 TYR B N 1
ATOM 2068 C CA . TYR B 1 113 ? -57.061 -17.789 -13.950 1.00 32.34 113 TYR B CA 1
ATOM 2069 C C . TYR B 1 113 ? -55.870 -17.238 -14.741 1.00 35.83 113 TYR B C 1
ATOM 2070 O O . TYR B 1 113 ? -55.779 -16.046 -14.917 1.00 38.59 113 TYR B O 1
ATOM 2079 N N . TYR B 1 114 ? -55.009 -18.105 -15.272 1.00 30.08 114 TYR B N 1
ATOM 2080 C CA . TYR B 1 114 ? -53.875 -17.638 -16.044 1.00 37.10 114 TYR B CA 1
ATOM 2081 C C . TYR B 1 114 ? -54.366 -16.853 -17.266 1.00 35.09 114 TYR B C 1
ATOM 2082 O O . TYR B 1 114 ? -55.292 -17.283 -17.919 1.00 33.34 114 TYR B O 1
ATOM 2091 N N . ASP B 1 115 ? -53.744 -15.721 -17.576 1.00 38.80 115 ASP B N 1
ATOM 2092 C CA . ASP B 1 115 ? -54.184 -14.908 -18.707 1.00 31.61 115 ASP B CA 1
ATOM 2093 C C . ASP B 1 115 ? -53.007 -14.117 -19.254 1.00 34.46 115 ASP B C 1
ATOM 2094 O O . ASP B 1 115 ? -52.525 -13.135 -18.634 1.00 28.95 115 ASP B O 1
ATOM 2099 N N . GLU B 1 116 ? -52.511 -14.593 -20.388 1.00 30.19 116 GLU B N 1
ATOM 2100 C CA . GLU B 1 116 ? -51.440 -13.909 -21.080 1.00 41.29 116 GLU B CA 1
ATOM 2101 C C . GLU B 1 116 ? -51.712 -12.413 -21.333 1.00 43.01 116 GLU B C 1
ATOM 2102 O O . GLU B 1 116 ? -50.770 -11.624 -21.306 1.00 45.98 116 GLU B O 1
ATOM 2108 N N . LYS B 1 117 ? -52.986 -12.019 -21.478 1.00 34.99 117 LYS B N 1
ATOM 2109 C CA . LYS B 1 117 ? -53.313 -10.653 -21.837 1.00 34.07 117 LYS B CA 1
ATOM 2110 C C . LYS B 1 117 ? -53.243 -9.782 -20.605 1.00 46.80 117 LYS B C 1
ATOM 2111 O O . LYS B 1 117 ? -53.512 -8.571 -20.716 1.00 43.63 117 LYS B O 1
ATOM 2117 N N . GLU B 1 118 ? -52.872 -10.334 -19.439 1.00 33.46 118 GLU B N 1
ATOM 2118 C CA . GLU B 1 118 ? -52.780 -9.470 -18.285 1.00 32.60 118 GLU B CA 1
ATOM 2119 C C . GLU B 1 118 ? -51.394 -9.050 -17.927 1.00 33.19 118 GLU B C 1
ATOM 2120 O O . GLU B 1 118 ? -51.180 -8.259 -16.963 1.00 34.30 118 GLU B O 1
ATOM 2126 N N . TYR B 1 119 ? -50.469 -9.555 -18.714 1.00 30.01 119 TYR B N 1
ATOM 2127 C CA . TYR B 1 119 ? -49.053 -9.346 -18.432 1.00 33.53 119 TYR B CA 1
ATOM 2128 C C . TYR B 1 119 ? -48.526 -8.086 -19.097 1.00 37.99 119 TYR B C 1
ATOM 2129 O O . TYR B 1 119 ? -48.765 -7.818 -20.290 1.00 39.52 119 TYR B O 1
ATOM 2138 N N . ILE B 1 120 ? -47.730 -7.363 -18.335 1.00 36.73 120 ILE B N 1
ATOM 2139 C CA . ILE B 1 120 ? -46.913 -6.319 -18.889 1.00 37.71 120 ILE B CA 1
ATOM 2140 C C . ILE B 1 120 ? -45.455 -6.696 -18.702 1.00 39.17 120 ILE B C 1
ATOM 2141 O O . ILE B 1 120 ? -44.965 -6.730 -17.578 1.00 32.37 120 ILE B O 1
ATOM 2146 N N . TYR B 1 121 ? -44.804 -6.986 -19.829 1.00 37.19 121 TYR B N 1
ATOM 214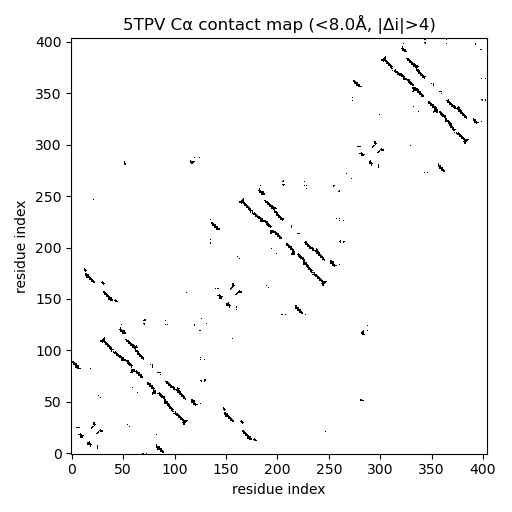7 C CA . TYR B 1 121 ? -43.406 -7.383 -19.868 1.00 39.48 121 TYR B CA 1
ATOM 2148 C C . TYR B 1 121 ? -42.449 -6.233 -20.164 1.00 41.76 121 TYR B C 1
ATOM 2149 O O . TYR B 1 121 ? -41.228 -6.384 -20.054 1.00 40.75 121 TYR B O 1
ATOM 2158 N N . ASP B 1 122 ? -42.987 -5.080 -20.527 1.00 38.92 122 ASP B N 1
ATOM 2159 C CA . ASP B 1 122 ? -42.122 -3.948 -20.795 1.00 45.73 122 ASP B CA 1
ATOM 2160 C C . ASP B 1 122 ? -42.200 -2.882 -19.720 1.00 40.88 122 ASP B C 1
ATOM 2161 O O . ASP B 1 122 ? -43.199 -2.163 -19.613 1.00 42.66 122 ASP B O 1
ATOM 2166 N N . TYR B 1 123 ? -41.111 -2.744 -18.976 1.00 45.66 123 TYR B N 1
ATOM 2167 C CA . TYR B 1 123 ? -41.073 -1.858 -17.820 1.00 51.78 123 TYR B CA 1
ATOM 2168 C C . TYR B 1 123 ? -41.461 -0.418 -18.140 1.00 42.47 123 TYR B C 1
ATOM 2169 O O . TYR B 1 123 ? -42.210 0.215 -17.411 1.00 51.00 123 TYR B O 1
ATOM 2178 N N . LYS B 1 124 ? -40.950 0.082 -19.246 1.00 52.23 124 LYS B N 1
ATOM 2179 C CA . LYS B 1 124 ? -41.230 1.438 -19.711 1.00 56.86 124 LYS B CA 1
ATOM 2180 C C . LYS B 1 124 ? -42.742 1.664 -19.783 1.00 48.01 124 LYS B C 1
ATOM 2181 O O . LYS B 1 124 ? -43.267 2.592 -19.166 1.00 42.97 124 LYS B O 1
ATOM 2187 N N . TYR B 1 125 ? -43.445 0.800 -20.514 1.00 42.13 125 TYR B N 1
ATOM 2188 C CA . TYR B 1 125 ? -44.909 0.866 -20.567 1.00 45.53 125 TYR B CA 1
ATOM 2189 C C . TYR B 1 125 ? -45.625 0.504 -19.251 1.00 49.40 125 TYR B C 1
ATOM 2190 O O . TYR B 1 125 ? -46.701 1.044 -18.966 1.00 48.19 125 TYR B O 1
ATOM 2199 N N . PHE B 1 126 ? -45.022 -0.365 -18.441 1.00 40.65 126 PHE B N 1
ATOM 2200 C CA . PHE B 1 126 ? -45.513 -0.540 -17.056 1.00 42.72 126 PHE B CA 1
ATOM 2201 C C . PHE B 1 126 ? -45.599 0.810 -16.336 1.00 40.31 126 PHE B C 1
ATOM 2202 O O . PHE B 1 126 ? -46.648 1.139 -15.753 1.00 39.01 126 PHE B O 1
ATOM 2210 N N . CYS B 1 127 ? -44.504 1.571 -16.379 1.00 38.56 127 CYS B N 1
ATOM 2211 C CA . CYS B 1 127 ? -44.453 2.876 -15.688 1.00 46.99 127 CYS B CA 1
ATOM 2212 C C . CYS B 1 127 ? -45.495 3.842 -16.253 1.00 43.18 127 CYS B C 1
ATOM 2213 O O . CYS B 1 127 ? -46.192 4.521 -15.509 1.00 42.86 127 CYS B O 1
ATOM 2216 N N . GLU B 1 128 ? -45.664 3.839 -17.565 1.00 48.92 128 GLU B N 1
ATOM 2217 C CA . GLU B 1 128 ? -46.652 4.713 -18.224 1.00 50.87 128 GLU B CA 1
ATOM 2218 C C . GLU B 1 128 ? -48.067 4.321 -17.795 1.00 55.02 128 GLU B C 1
ATOM 2219 O O . GLU B 1 128 ? -48.856 5.187 -17.366 1.00 48.53 128 GLU B O 1
ATOM 2225 N N . LEU B 1 129 ? -48.408 3.029 -17.911 1.00 43.80 129 LEU B N 1
ATOM 2226 C CA . LEU B 1 129 ? -49.779 2.597 -17.529 1.00 42.40 129 LEU B CA 1
ATOM 2227 C C . LEU B 1 129 ? -50.073 2.873 -16.037 1.00 46.43 129 LEU B C 1
AT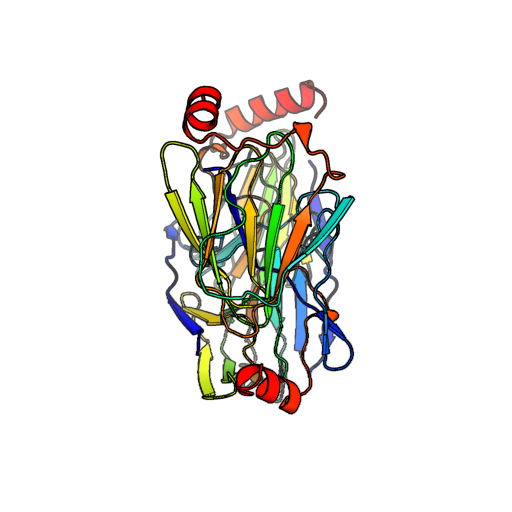OM 2228 O O . LEU B 1 129 ? -51.133 3.398 -15.637 1.00 46.23 129 LEU B O 1
ATOM 2233 N N . LYS B 1 130 ? -49.063 2.612 -15.215 1.00 45.27 130 LYS B N 1
ATOM 2234 C CA . LYS B 1 130 ? -49.203 2.800 -13.774 1.00 53.76 130 LYS B CA 1
ATOM 2235 C C . LYS B 1 130 ? -49.305 4.292 -13.397 1.00 48.35 130 LYS B C 1
ATOM 2236 O O . LYS B 1 130 ? -50.220 4.684 -12.690 1.00 53.58 130 LYS B O 1
ATOM 2242 N N . ASN B 1 131 ? -48.354 5.117 -13.842 1.00 61.92 131 ASN B N 1
ATOM 2243 C CA . ASN B 1 131 ? -48.458 6.590 -13.721 1.00 59.13 131 ASN B CA 1
ATOM 2244 C C . ASN B 1 131 ? -49.813 7.169 -14.178 1.00 65.79 131 ASN B C 1
ATOM 2245 O O . ASN B 1 131 ? -50.341 8.086 -13.551 1.00 67.96 131 ASN B O 1
ATOM 2250 N N . ASN B 1 132 ? -50.386 6.605 -15.239 1.00 56.22 132 ASN B N 1
ATOM 2251 C CA . ASN B 1 132 ? -51.715 6.998 -15.703 1.00 53.48 132 ASN B CA 1
ATOM 2252 C C . ASN B 1 132 ? -52.843 6.589 -14.754 1.00 61.02 132 ASN B C 1
ATOM 2253 O O . ASN B 1 132 ? -53.788 7.366 -14.544 1.00 52.51 132 ASN B O 1
ATOM 2258 N N . ILE B 1 133 ? -52.780 5.344 -14.263 1.00 64.43 133 ILE B N 1
ATOM 2259 C CA . ILE B 1 133 ? -53.749 4.814 -13.286 1.00 56.45 133 ILE B CA 1
ATOM 2260 C C . ILE B 1 133 ? -53.758 5.663 -12.006 1.00 60.69 133 ILE B C 1
ATOM 2261 O O . ILE B 1 133 ? -54.838 6.051 -11.513 1.00 58.50 133 ILE B O 1
ATOM 2266 N N . VAL B 1 134 ? -52.549 5.924 -11.498 1.00 63.20 134 VAL B N 1
ATOM 2267 C CA . VAL B 1 134 ? -52.313 6.732 -10.292 1.00 70.13 134 VAL B CA 1
ATOM 2268 C C . VAL B 1 134 ? -52.885 8.130 -10.527 1.00 87.17 134 VAL B C 1
ATOM 2269 O O . VAL B 1 134 ? -53.623 8.627 -9.662 1.00 61.26 134 VAL B O 1
ATOM 2273 N N . TRP B 1 135 ? -52.540 8.722 -11.684 1.00 80.39 135 TRP B N 1
ATOM 2274 C CA . TRP B 1 135 ? -53.140 9.966 -12.212 1.00 85.57 135 TRP B CA 1
ATOM 2275 C C . TRP B 1 135 ? -54.682 9.994 -12.178 1.00 77.51 135 TRP B C 1
ATOM 2276 O O . TRP B 1 135 ? -55.269 10.967 -11.702 1.00 79.83 135 TRP B O 1
ATOM 2287 N N . ARG B 1 136 ? -55.313 8.928 -12.670 1.00 81.64 136 ARG B N 1
ATOM 2288 C CA . ARG B 1 136 ? -56.776 8.704 -12.601 1.00 93.05 136 ARG B CA 1
ATOM 2289 C C . ARG B 1 136 ? -57.490 8.679 -11.234 1.00 85.48 136 ARG B C 1
ATOM 2290 O O . ARG B 1 136 ? -58.718 8.807 -11.202 1.00 83.36 136 ARG B O 1
ATOM 2298 N N . GLY B 1 137 ? -56.756 8.453 -10.141 1.00 90.24 137 GLY B N 1
ATOM 2299 C CA . GLY B 1 137 ? -57.331 8.232 -8.799 1.00 89.54 137 GLY B CA 1
ATOM 2300 C C . GLY B 1 137 ? -57.153 6.857 -8.152 1.00 97.83 137 GLY B C 1
ATOM 2301 O O . GLY B 1 137 ? -57.722 6.585 -7.084 1.00 89.52 137 GLY B O 1
ATOM 2302 N N . GLY B 1 138 ? -56.370 5.979 -8.779 1.00 96.49 138 GLY B N 1
ATOM 2303 C CA . GLY B 1 138 ? -56.252 4.600 -8.320 1.00 93.34 138 GLY B CA 1
ATOM 2304 C C . GLY B 1 138 ? -55.085 4.480 -7.363 1.00 95.79 138 GLY B C 1
ATOM 2305 O O . GLY B 1 138 ? -54.034 3.979 -7.753 1.00 81.44 138 GLY B O 1
ATOM 2306 N N . MET C 1 1 ? -78.420 -24.058 -23.654 1.00 66.08 1 MET C N 1
ATOM 2307 C CA . MET C 1 1 ? -79.718 -23.410 -23.323 1.00 66.50 1 MET C CA 1
ATOM 2308 C C . MET C 1 1 ? -79.524 -22.908 -21.907 1.00 60.84 1 MET C C 1
ATOM 2309 O O . MET C 1 1 ? -78.515 -23.211 -21.230 1.00 46.88 1 MET C O 1
ATOM 2314 N N . ASN C 1 2 ? -80.495 -22.149 -21.426 1.00 50.28 2 ASN C N 1
ATOM 2315 C CA . ASN C 1 2 ? -80.310 -21.572 -20.106 1.00 53.37 2 ASN C CA 1
ATOM 2316 C C . ASN C 1 2 ? -80.728 -22.529 -18.962 1.00 58.60 2 ASN C C 1
ATOM 2317 O O . ASN C 1 2 ? -81.783 -22.368 -18.320 1.00 48.72 2 ASN C O 1
ATOM 2322 N N . TYR C 1 3 ? -79.901 -23.548 -18.733 1.00 52.57 3 TYR C N 1
ATOM 2323 C CA . TYR C 1 3 ? -80.050 -24.503 -17.628 1.00 50.73 3 TYR C CA 1
ATOM 2324 C C . TYR C 1 3 ? -78.700 -24.921 -17.055 1.00 50.12 3 TYR C C 1
ATOM 2325 O O . TYR C 1 3 ? -77.686 -24.736 -17.699 1.00 46.68 3 TYR C O 1
ATOM 2334 N N . THR C 1 4 ? -78.699 -25.559 -15.889 1.00 49.64 4 THR C N 1
ATOM 2335 C CA . THR C 1 4 ? -77.490 -26.023 -15.197 1.00 47.23 4 THR C CA 1
ATOM 2336 C C . THR C 1 4 ? -77.876 -27.222 -14.338 1.00 53.48 4 THR C C 1
ATOM 2337 O O . THR C 1 4 ? -78.960 -27.228 -13.799 1.00 46.79 4 THR C O 1
ATOM 2341 N N . ILE C 1 5 ? -77.006 -28.221 -14.213 1.00 48.77 5 ILE C N 1
ATOM 2342 C CA . ILE C 1 5 ? -77.104 -29.223 -13.174 1.00 43.71 5 ILE C CA 1
ATOM 2343 C C . ILE C 1 5 ? -76.376 -28.632 -11.995 1.00 49.48 5 ILE C C 1
ATOM 2344 O O . ILE C 1 5 ? -75.244 -28.197 -12.163 1.00 49.28 5 ILE C O 1
ATOM 2349 N N . LEU C 1 6 ? -77.036 -28.552 -10.835 1.00 44.15 6 LEU C N 1
ATOM 2350 C CA . LEU C 1 6 ? -76.390 -28.108 -9.605 1.00 37.05 6 LEU C CA 1
ATOM 2351 C C . LEU C 1 6 ? -76.005 -29.315 -8.808 1.00 34.45 6 LEU C C 1
ATOM 2352 O O . LEU C 1 6 ? -76.656 -30.363 -8.950 1.00 40.80 6 LEU C O 1
ATOM 2357 N N . LYS C 1 7 ? -74.990 -29.151 -7.961 1.00 35.37 7 LYS C N 1
ATOM 2358 C CA . LYS C 1 7 ? -74.439 -30.186 -7.088 1.00 33.71 7 LYS C CA 1
ATOM 2359 C C . LYS C 1 7 ? -74.461 -29.546 -5.716 1.00 38.99 7 LYS C C 1
ATOM 2360 O O . LYS C 1 7 ? -73.805 -28.548 -5.486 1.00 35.98 7 LYS C O 1
ATOM 2366 N N . PHE C 1 8 ? -75.267 -30.098 -4.808 1.00 31.14 8 PHE C N 1
ATOM 2367 C CA . PHE C 1 8 ? -75.568 -29.438 -3.589 1.00 32.21 8 PHE C CA 1
ATOM 2368 C C . PHE C 1 8 ? -74.495 -29.814 -2.600 1.00 33.22 8 PHE C C 1
ATOM 2369 O O . PHE C 1 8 ? -73.975 -30.908 -2.615 1.00 34.99 8 PHE C O 1
ATOM 2377 N N . LYS C 1 9 ? -74.211 -28.864 -1.735 1.00 31.42 9 LYS C N 1
ATOM 2378 C CA . LYS C 1 9 ? -73.363 -29.047 -0.590 1.00 36.69 9 LYS C CA 1
ATOM 2379 C C . LYS C 1 9 ? -74.279 -29.486 0.570 1.00 42.65 9 LYS C C 1
ATOM 2380 O O . LYS C 1 9 ? -75.336 -28.893 0.754 1.00 40.40 9 LYS C O 1
ATOM 2386 N N . THR C 1 10 ? -73.847 -30.456 1.366 1.00 41.72 10 THR C N 1
ATOM 2387 C CA . THR C 1 10 ? -74.626 -31.039 2.433 1.00 37.66 10 THR C CA 1
ATOM 2388 C C . THR C 1 10 ? -73.845 -30.889 3.708 1.00 37.95 10 THR C C 1
ATOM 2389 O O . THR C 1 10 ? -72.660 -30.570 3.734 1.00 38.54 10 THR C O 1
ATOM 2393 N N . ILE C 1 11 ? -74.512 -31.154 4.802 1.00 33.59 11 ILE C N 1
ATOM 2394 C CA . ILE C 1 11 ? -73.997 -30.956 6.151 1.00 28.07 11 ILE C CA 1
ATOM 2395 C C . ILE C 1 11 ? -74.247 -32.243 6.915 1.00 32.97 11 ILE C C 1
ATOM 2396 O O . ILE C 1 11 ? -75.227 -32.945 6.619 1.00 35.45 11 ILE C O 1
ATOM 2401 N N . ASN C 1 12 ? -73.409 -32.517 7.918 1.00 34.46 12 ASN C N 1
ATOM 2402 C CA . ASN C 1 12 ? -73.577 -33.640 8.793 1.00 35.43 12 ASN C CA 1
ATOM 2403 C C . ASN C 1 12 ? -74.137 -33.064 10.089 1.00 42.91 12 ASN C C 1
ATOM 2404 O O . ASN C 1 12 ? -73.412 -32.366 10.797 1.00 51.47 12 ASN C O 1
ATOM 2409 N N . SER C 1 13 ? -75.410 -33.314 10.388 1.00 43.45 13 SER C N 1
ATOM 2410 C CA . SER C 1 13 ? -75.954 -32.946 11.715 1.00 55.04 13 SER C CA 1
ATOM 2411 C C . SER C 1 13 ? -76.144 -34.198 12.560 1.00 44.96 13 SER C C 1
ATOM 2412 O O . SER C 1 13 ? -77.113 -34.938 12.356 1.00 46.08 13 SER C O 1
ATOM 2415 N N . LYS C 1 14 ? -75.185 -34.457 13.443 1.00 41.74 14 LYS C N 1
ATOM 2416 C CA . LYS C 1 14 ? -75.316 -35.530 14.412 1.00 53.41 14 LYS C CA 1
ATOM 2417 C C . LYS C 1 14 ? -75.721 -36.813 13.711 1.00 49.40 14 LYS C C 1
ATOM 2418 O O . LYS C 1 14 ? -76.720 -37.449 13.982 1.00 56.22 14 LYS C O 1
ATOM 2424 N N . ASN C 1 15 ? -74.893 -37.179 12.760 1.00 50.01 15 ASN C N 1
ATOM 2425 C CA . ASN C 1 15 ? -75.075 -38.370 11.983 1.00 48.63 15 ASN C CA 1
ATOM 2426 C C . ASN C 1 15 ? -76.400 -38.420 11.290 1.00 42.40 15 ASN C C 1
ATOM 2427 O O . ASN C 1 15 ? -77.065 -39.444 11.199 1.00 46.56 15 ASN C O 1
ATOM 2432 N N . SER C 1 16 ? -76.766 -37.279 10.739 1.00 40.40 16 SER C N 1
ATOM 2433 C CA . SER C 1 16 ? -77.769 -37.269 9.667 1.00 38.50 16 SER C CA 1
ATOM 2434 C C . SER C 1 16 ? -77.237 -36.300 8.623 1.00 29.75 16 SER C C 1
ATOM 2435 O O . SER C 1 16 ? -76.387 -35.457 8.930 1.00 36.87 16 SER C O 1
ATOM 2438 N N . ILE C 1 17 ? -77.785 -36.369 7.423 1.00 33.47 17 ILE C N 1
ATOM 2439 C CA . ILE C 1 17 ? -77.501 -35.430 6.339 1.00 35.24 17 ILE C CA 1
ATOM 2440 C C . ILE C 1 17 ? -78.583 -34.364 6.135 1.00 34.58 17 ILE C C 1
ATOM 2441 O O . ILE C 1 17 ? -79.762 -34.704 6.014 1.00 37.54 17 ILE C O 1
ATOM 2446 N N . LEU C 1 18 ? -78.172 -33.103 6.037 1.00 36.69 18 LEU C N 1
ATOM 2447 C CA . LEU C 1 18 ? -79.049 -31.905 5.913 1.00 36.00 18 LEU C CA 1
ATOM 2448 C C . LEU C 1 18 ? -78.669 -31.116 4.635 1.00 44.31 18 LEU C C 1
ATOM 2449 O O . LEU C 1 18 ? -77.478 -30.810 4.492 1.00 37.81 18 LEU C O 1
ATOM 2454 N N . ASN C 1 19 ? -79.612 -30.896 3.704 1.00 38.82 19 ASN C N 1
ATOM 2455 C CA . ASN C 1 19 ? -79.504 -30.037 2.528 1.00 41.69 19 ASN C CA 1
ATOM 2456 C C . ASN C 1 19 ? -80.285 -28.743 2.742 1.00 45.80 19 ASN C C 1
ATOM 2457 O O . ASN C 1 19 ? -81.514 -28.766 2.666 1.00 40.49 19 ASN C O 1
ATOM 2462 N N . VAL C 1 20 ? -79.580 -27.625 2.852 1.00 36.63 20 VAL C N 1
ATOM 2463 C CA . VAL C 1 20 ? -80.174 -26.297 2.927 1.00 38.70 20 VAL C CA 1
ATOM 2464 C C . VAL C 1 20 ? -80.318 -25.594 1.572 1.00 47.54 20 VAL C C 1
ATOM 2465 O O . VAL C 1 20 ? -79.467 -25.686 0.691 1.00 37.52 20 VAL C O 1
ATOM 2469 N N . HIS C 1 21 ? -81.448 -24.943 1.364 1.00 35.65 21 HIS C N 1
ATOM 2470 C CA . HIS C 1 21 ? -81.658 -24.150 0.192 1.00 38.93 21 HIS C CA 1
ATOM 2471 C C . HIS C 1 21 ? -82.204 -22.778 0.576 1.00 48.98 21 HIS C C 1
ATOM 2472 O O . HIS C 1 21 ? -83.283 -22.673 1.174 1.00 43.85 21 HIS C O 1
ATOM 2479 N N . GLN C 1 22 ? -81.435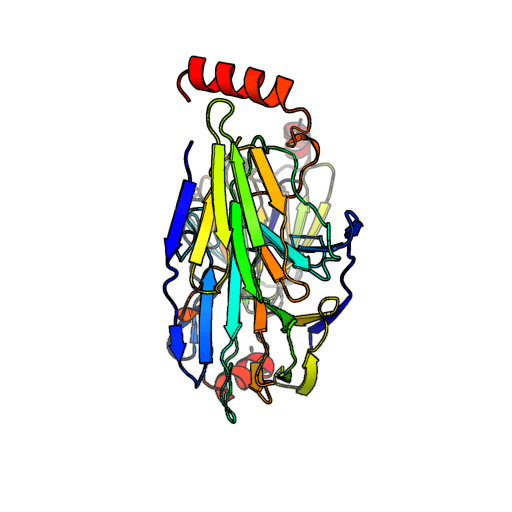 -21.731 0.270 1.00 37.87 22 GLN C N 1
ATOM 2480 C CA . GLN C 1 22 ? -81.882 -20.326 0.399 1.00 38.20 22 GLN C CA 1
ATOM 2481 C C . GLN C 1 22 ? -81.069 -19.527 -0.627 1.00 42.38 22 GLN C C 1
ATOM 2482 O O . GLN C 1 22 ? -80.158 -20.092 -1.230 1.00 35.69 22 GLN C O 1
ATOM 2488 N N . LYS C 1 23 ? -81.432 -18.278 -0.897 1.00 40.55 23 LYS C N 1
ATOM 2489 C CA . LYS C 1 23 ? -80.687 -17.496 -1.875 1.00 48.00 23 LYS C CA 1
ATOM 2490 C C . LYS C 1 23 ? -79.179 -17.590 -1.629 1.00 35.07 23 LYS C C 1
ATOM 2491 O O . LYS C 1 23 ? -78.727 -17.344 -0.521 1.00 37.06 23 LYS C O 1
ATOM 2497 N N . ASP C 1 24 ? -78.422 -17.994 -2.645 1.00 48.40 24 ASP C N 1
ATOM 2498 C CA . ASP C 1 24 ? -76.947 -18.144 -2.584 1.00 48.33 24 ASP C CA 1
ATOM 2499 C C . ASP C 1 24 ? -76.479 -19.278 -1.665 1.00 51.64 24 ASP C C 1
ATOM 2500 O O . ASP C 1 24 ? -75.311 -19.298 -1.324 1.00 45.18 24 ASP C O 1
ATOM 2505 N N . VAL C 1 25 ? -77.358 -20.212 -1.273 1.00 51.35 25 VAL C N 1
ATOM 2506 C CA . VAL C 1 25 ? -76.956 -21.484 -0.661 1.00 38.36 25 VAL C CA 1
ATOM 2507 C C . VAL C 1 25 ? -77.724 -22.551 -1.398 1.00 47.31 25 VAL C C 1
ATOM 2508 O O . VAL C 1 25 ? -78.947 -22.805 -1.170 1.00 38.94 25 VAL C O 1
ATOM 2512 N N . ASN C 1 26 ? -76.999 -23.162 -2.330 1.00 33.02 26 ASN C N 1
ATOM 2513 C CA . ASN C 1 26 ? -77.560 -24.239 -3.144 1.00 38.46 26 ASN C CA 1
ATOM 2514 C C . ASN C 1 26 ? -78.799 -23.826 -3.908 1.00 43.58 26 ASN C C 1
ATOM 2515 O O . ASN C 1 26 ? -79.707 -24.656 -4.101 1.00 41.40 26 ASN C O 1
ATOM 2520 N N . CYS C 1 27 ? -78.838 -22.571 -4.353 1.00 41.31 27 CYS C N 1
ATOM 2521 C CA . CYS C 1 27 ? -79.999 -22.027 -5.070 1.00 37.95 27 CYS C CA 1
ATOM 2522 C C . CYS C 1 27 ? -79.652 -20.604 -5.496 1.00 33.62 27 CYS C C 1
ATOM 2523 O O . CYS C 1 27 ? -79.332 -19.735 -4.657 1.00 33.86 27 CYS C O 1
ATOM 2526 N N . PRO C 1 28 ? -79.693 -20.336 -6.794 1.00 38.89 28 PRO C N 1
ATOM 2527 C CA . PRO C 1 28 ? -79.229 -18.982 -7.156 1.00 50.71 28 PRO C CA 1
ATOM 2528 C C . PRO C 1 28 ? -80.305 -17.862 -6.984 1.00 48.98 28 PRO C C 1
ATOM 2529 O O . PRO C 1 28 ? -80.027 -16.675 -7.149 1.00 41.12 28 PRO C O 1
ATOM 2533 N N . PHE C 1 29 ? -81.533 -18.219 -6.645 1.00 44.54 29 PHE C N 1
ATOM 2534 C CA . PHE C 1 29 ? -82.602 -17.234 -6.560 1.00 41.80 29 PHE C CA 1
ATOM 2535 C C . PHE C 1 29 ? -83.264 -17.228 -5.168 1.00 43.41 29 PHE C C 1
ATOM 2536 O O . PHE C 1 29 ? -82.883 -17.975 -4.242 1.00 40.05 29 PHE C O 1
ATOM 2544 N N . GLU C 1 30 ? -84.144 -16.250 -5.014 1.00 41.99 30 GLU C N 1
ATOM 2545 C CA . GLU C 1 30 ? -84.838 -15.990 -3.767 1.00 46.13 30 GLU C CA 1
ATOM 2546 C C . GLU C 1 30 ? -86.069 -16.881 -3.887 1.00 35.00 30 GLU C C 1
ATOM 2547 O O . GLU C 1 30 ? -86.855 -16.867 -4.870 1.00 36.37 30 GLU C O 1
ATOM 2553 N N . ILE C 1 31 ? -86.081 -17.809 -2.959 1.00 33.74 31 ILE C N 1
ATOM 2554 C CA . ILE C 1 31 ? -87.185 -18.776 -2.879 1.00 41.52 31 ILE C CA 1
ATOM 2555 C C . ILE C 1 31 ? -88.443 -18.057 -2.415 1.00 36.32 31 ILE C C 1
ATOM 2556 O O . ILE C 1 31 ? -88.366 -17.396 -1.398 1.00 40.42 31 ILE C O 1
ATOM 2561 N N . LYS C 1 32 ? -89.539 -18.156 -3.174 1.00 37.22 32 LYS C N 1
ATOM 2562 C CA . LYS C 1 32 ? -90.867 -17.684 -2.749 1.00 49.15 32 LYS C CA 1
ATOM 2563 C C . LYS C 1 32 ? -91.935 -18.782 -2.607 1.00 48.44 32 LYS C C 1
ATOM 2564 O O . LYS C 1 32 ? -92.975 -18.565 -2.001 1.00 45.33 32 LYS C O 1
ATOM 2570 N N . ARG C 1 33 ? -91.676 -19.941 -3.189 1.00 35.46 33 ARG C N 1
ATOM 2571 C CA . ARG C 1 33 ? -92.613 -21.035 -3.245 1.00 34.51 33 ARG C CA 1
ATOM 2572 C C . ARG C 1 33 ? -91.836 -22.307 -3.477 1.00 42.98 33 ARG C C 1
ATOM 2573 O O . ARG C 1 33 ? -90.909 -22.317 -4.314 1.00 38.07 33 ARG C O 1
ATOM 2581 N N . ILE C 1 34 ? -92.249 -23.351 -2.759 1.00 39.95 34 ILE C N 1
ATOM 2582 C CA . ILE C 1 34 ? -91.933 -24.739 -3.071 1.00 41.40 34 ILE C CA 1
ATOM 2583 C C . ILE C 1 34 ? -93.127 -25.632 -3.312 1.00 42.28 34 ILE C C 1
ATOM 2584 O O . ILE C 1 34 ? -94.252 -25.354 -2.926 1.00 36.75 34 ILE C O 1
ATOM 2589 N N . PHE C 1 35 ? -92.854 -26.733 -3.971 1.00 36.59 35 PHE C N 1
ATOM 2590 C CA . PHE C 1 35 ? -93.843 -27.739 -4.211 1.00 34.87 35 PHE C CA 1
ATOM 2591 C C . PHE C 1 35 ? -93.290 -29.112 -4.426 1.00 40.90 35 PHE C C 1
ATOM 2592 O O . PHE C 1 35 ? -92.158 -29.233 -4.906 1.00 41.58 35 PHE C O 1
ATOM 2600 N N . TYR C 1 36 ? -94.049 -30.140 -4.051 1.00 32.95 36 TYR C N 1
ATOM 2601 C CA . TYR C 1 36 ? -93.582 -31.514 -4.235 1.00 30.19 36 TYR C CA 1
ATOM 2602 C C . TYR C 1 36 ? -94.632 -32.410 -4.781 1.00 39.04 36 TYR C C 1
ATOM 2603 O O . TYR C 1 36 ? -95.823 -32.169 -4.639 1.00 34.48 36 TYR C O 1
ATOM 2612 N N . ILE C 1 37 ? -94.162 -33.423 -5.492 1.00 35.39 37 ILE C N 1
ATOM 2613 C CA . ILE C 1 37 ? -94.995 -34.124 -6.394 1.00 29.44 37 ILE C CA 1
ATOM 2614 C C . ILE C 1 37 ? -94.718 -35.613 -6.200 1.00 38.22 37 ILE C C 1
ATOM 2615 O O . ILE C 1 37 ? -93.573 -36.028 -6.029 1.00 34.88 37 ILE C O 1
ATOM 2620 N N . TYR C 1 38 ? -95.767 -36.421 -6.174 1.00 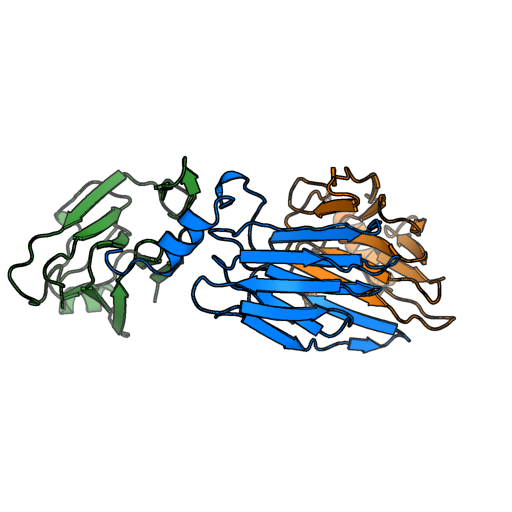39.17 38 TYR C N 1
ATOM 2621 C CA . TYR C 1 38 ? -95.643 -37.800 -5.659 1.00 33.55 38 TYR C CA 1
ATOM 2622 C C . TYR C 1 38 ? -96.876 -38.589 -6.035 1.00 32.55 38 TYR C C 1
ATOM 2623 O O . TYR C 1 38 ? -97.782 -38.056 -6.663 1.00 40.47 38 TYR C O 1
ATOM 2632 N N . ASP C 1 39 ? -96.871 -39.876 -5.728 1.00 37.72 39 ASP C N 1
ATOM 2633 C CA . ASP C 1 39 ? -97.936 -40.818 -6.114 1.00 35.56 39 ASP C CA 1
ATOM 2634 C C . ASP C 1 39 ? -98.341 -40.796 -7.559 1.00 39.20 39 ASP C C 1
ATOM 2635 O O . ASP C 1 39 ? -99.524 -40.734 -7.868 1.00 39.62 39 ASP C O 1
ATOM 2640 N N . PHE C 1 40 ? -97.357 -40.969 -8.447 1.00 45.90 40 PHE C N 1
ATOM 2641 C CA . PHE C 1 40 ? -97.641 -40.997 -9.893 1.00 40.61 40 PHE C CA 1
ATOM 2642 C C . PHE C 1 40 ? -98.326 -42.332 -10.212 1.00 42.24 40 PHE C C 1
ATOM 2643 O O . PHE C 1 40 ? -97.807 -43.412 -9.911 1.00 44.20 40 PHE C O 1
ATOM 2651 N N . LEU C 1 41 ? -99.496 -42.193 -10.827 1.00 47.05 41 LEU C N 1
ATOM 2652 C CA . LEU C 1 41 ? -100.250 -43.292 -11.440 1.00 60.22 41 LEU C CA 1
ATOM 2653 C C . LEU C 1 41 ? -99.381 -44.189 -12.335 1.00 65.96 41 LEU C C 1
ATOM 2654 O O . LEU C 1 41 ? -99.320 -45.400 -12.148 1.00 69.33 41 LEU C O 1
ATOM 2659 N N . ASP C 1 42 ? -98.734 -43.578 -13.319 1.00 55.47 42 ASP C N 1
ATOM 2660 C CA . ASP C 1 42 ? -97.909 -44.311 -14.258 1.00 58.82 42 ASP C CA 1
ATOM 2661 C C . ASP C 1 42 ? -96.728 -43.428 -14.685 1.00 66.67 42 ASP C C 1
ATOM 2662 O O . ASP C 1 42 ? -96.549 -42.317 -14.157 1.00 57.51 42 ASP C O 1
ATOM 2667 N N . ASP C 1 43 ? -95.934 -43.930 -15.630 1.00 66.09 43 ASP C N 1
ATOM 2668 C CA . ASP C 1 43 ? -94.805 -43.185 -16.227 1.00 73.34 43 ASP C CA 1
ATOM 2669 C C . ASP C 1 43 ? -95.186 -42.203 -17.361 1.00 73.43 43 ASP C C 1
ATOM 2670 O O . ASP C 1 43 ? -94.316 -41.681 -18.063 1.00 75.75 43 ASP C O 1
ATOM 2675 N N . SER C 1 44 ? -96.481 -41.971 -17.546 1.00 69.10 44 SER C N 1
ATOM 2676 C CA . SER C 1 44 ? -97.028 -40.944 -18.440 1.00 65.85 44 SER C CA 1
ATOM 2677 C C . SER C 1 44 ? -96.408 -39.547 -18.292 1.00 56.89 44 SER C C 1
ATOM 2678 O O . SER C 1 44 ? -95.783 -39.200 -17.292 1.00 60.05 44 SER C O 1
ATOM 2681 N N . ILE C 1 45 ? -96.640 -38.720 -19.295 1.00 62.95 45 ILE C N 1
ATOM 2682 C CA . ILE C 1 45 ? -95.915 -37.464 -19.476 1.00 64.44 45 ILE C CA 1
ATOM 2683 C C . ILE C 1 45 ? -96.664 -36.357 -18.726 1.00 64.46 45 ILE C C 1
ATOM 2684 O O . ILE C 1 45 ? -97.874 -36.175 -18.894 1.00 59.18 45 ILE C O 1
ATOM 2689 N N . ARG C 1 46 ? -95.955 -35.595 -17.905 1.00 59.97 46 ARG C N 1
ATOM 2690 C CA . ARG C 1 46 ? -96.589 -34.568 -17.083 1.00 53.31 46 ARG C CA 1
ATOM 2691 C C . ARG C 1 46 ? -95.852 -33.237 -17.165 1.00 55.41 46 ARG C C 1
ATOM 2692 O O . ARG C 1 46 ? -94.809 -33.162 -17.833 1.00 47.62 46 ARG C O 1
ATOM 2700 N N . GLY C 1 47 ? -96.409 -32.198 -16.530 1.00 57.87 47 GLY C N 1
ATOM 2701 C CA . GLY C 1 47 ? -95.767 -30.870 -16.402 1.00 55.39 47 GLY C CA 1
ATOM 2702 C C . GLY C 1 47 ? -95.552 -30.154 -17.730 1.00 58.63 47 GLY C C 1
ATOM 2703 O O . GLY C 1 47 ? -94.787 -29.200 -17.829 1.00 66.65 47 GLY C O 1
ATOM 2704 N N . ASP C 1 48 ? -96.318 -30.578 -18.726 1.00 52.11 48 ASP C N 1
ATOM 2705 C CA . ASP C 1 48 ? -96.073 -30.362 -20.147 1.00 52.86 48 ASP C CA 1
ATOM 2706 C C . ASP C 1 48 ? -96.379 -28.928 -20.656 1.00 50.59 48 ASP C C 1
ATOM 2707 O O . ASP C 1 48 ? -97.398 -28.711 -21.294 1.00 52.28 48 ASP C O 1
ATOM 2712 N N . HIS C 1 49 ? -95.527 -27.943 -20.361 1.00 48.50 49 HIS C N 1
ATOM 2713 C CA . HIS C 1 49 ? -95.805 -26.517 -20.656 1.00 54.46 49 HIS C CA 1
ATOM 2714 C C . HIS C 1 49 ? -94.551 -25.685 -20.366 1.00 50.74 49 HIS C C 1
ATOM 2715 O O . HIS C 1 49 ? -93.595 -26.186 -19.787 1.00 53.78 49 HIS C O 1
ATOM 2722 N N . ALA C 1 50 ? -94.576 -24.405 -20.720 1.00 47.36 50 ALA C N 1
ATOM 2723 C CA . ALA C 1 50 ? -93.536 -23.472 -20.304 1.00 40.54 50 ALA C CA 1
ATOM 2724 C C . ALA C 1 50 ? -94.154 -22.338 -19.495 1.00 50.83 50 ALA C C 1
ATOM 2725 O O . ALA C 1 50 ? -95.369 -22.130 -19.535 1.00 53.46 50 ALA C O 1
ATOM 2727 N N . ASN C 1 51 ? -93.273 -21.575 -18.858 1.00 47.44 51 ASN C N 1
ATOM 2728 C CA . ASN C 1 51 ? -93.568 -20.457 -17.980 1.00 45.52 51 ASN C CA 1
ATOM 2729 C C . ASN C 1 51 ? -92.803 -19.200 -18.399 1.00 52.61 51 ASN C C 1
ATOM 2730 O O . ASN C 1 51 ? -91.624 -19.275 -18.703 1.00 48.40 51 ASN C O 1
ATOM 2735 N N . LEU C 1 52 ? -93.458 -18.044 -18.363 1.00 49.30 52 LEU C N 1
ATOM 2736 C CA . LEU C 1 52 ? -92.892 -16.784 -18.832 1.00 44.30 52 LEU C CA 1
ATOM 2737 C C . LEU C 1 52 ? -91.844 -16.213 -17.902 1.00 48.55 52 LEU C C 1
ATOM 2738 O O . LEU C 1 52 ? -90.911 -15.533 -18.329 1.00 58.87 52 LEU C O 1
ATOM 2743 N N . ASN C 1 53 ? -92.038 -16.396 -16.608 1.00 42.61 53 ASN C N 1
ATOM 2744 C CA . ASN C 1 53 ? -91.234 -15.670 -15.623 1.00 51.25 53 ASN C CA 1
ATOM 2745 C C . ASN C 1 53 ? -90.497 -16.506 -14.621 1.00 41.99 53 ASN C C 1
ATOM 2746 O O . ASN C 1 53 ? -89.448 -16.083 -14.141 1.00 49.32 53 ASN C O 1
ATOM 2751 N N . SER C 1 54 ? -91.119 -17.614 -14.237 1.00 40.19 54 SER C N 1
ATOM 2752 C CA . SER C 1 54 ? -90.639 -18.435 -13.143 1.00 44.06 54 SER C CA 1
ATOM 2753 C C . SER C 1 54 ? -89.361 -19.186 -13.614 1.00 39.64 54 SER C C 1
ATOM 2754 O O . SER C 1 54 ? -89.278 -19.673 -14.755 1.00 37.29 54 SER C O 1
ATOM 2757 N N . GLU C 1 55 ? -88.373 -19.205 -12.725 1.00 42.73 55 GLU C N 1
ATOM 2758 C CA . GLU C 1 55 ? -87.209 -20.097 -12.739 1.00 42.49 55 GLU C CA 1
ATOM 2759 C C . GLU C 1 55 ? -87.505 -21.237 -11.762 1.00 53.13 55 GLU C C 1
ATOM 2760 O O . GLU C 1 55 ? -88.117 -20.985 -10.729 1.00 41.57 55 GLU C O 1
ATOM 2766 N N . PHE C 1 56 ? -87.044 -22.455 -12.070 1.00 42.31 56 PHE C N 1
ATOM 2767 C CA . PHE C 1 56 ? -87.138 -23.611 -11.177 1.00 37.08 56 PHE C CA 1
ATOM 2768 C C . PHE C 1 56 ? -85.882 -24.405 -10.894 1.00 40.13 56 PHE C C 1
ATOM 2769 O O . PHE C 1 56 ? -84.910 -24.427 -11.675 1.00 39.75 56 PHE C O 1
ATOM 2777 N N . ILE C 1 57 ? -85.903 -25.084 -9.753 1.00 35.92 57 ILE C N 1
ATOM 2778 C CA . ILE C 1 57 ? -84.975 -26.173 -9.469 1.00 31.51 57 ILE C CA 1
ATOM 2779 C C . ILE C 1 57 ? -85.777 -27.425 -9.155 1.00 35.39 57 ILE C C 1
ATOM 2780 O O . ILE C 1 57 ? -86.595 -27.404 -8.237 1.00 33.02 57 ILE C O 1
ATOM 2785 N N . PHE C 1 58 ? -85.578 -28.479 -9.939 1.00 29.04 58 PHE C N 1
ATOM 2786 C CA . PHE C 1 58 ? -86.097 -29.813 -9.683 1.00 30.30 58 PHE C CA 1
ATOM 2787 C C . PHE C 1 58 ? -85.067 -30.704 -9.020 1.00 33.40 58 PHE C C 1
ATOM 2788 O O . PHE C 1 58 ? -83.883 -30.740 -9.381 1.00 35.77 58 PHE C O 1
ATOM 2796 N N . ILE C 1 59 ? -85.531 -31.445 -8.026 1.00 29.89 59 ILE C N 1
ATOM 2797 C CA . ILE C 1 59 ? -84.755 -32.364 -7.216 1.00 33.62 59 ILE C CA 1
ATOM 2798 C C . ILE C 1 59 ? -85.564 -33.630 -6.983 1.00 44.44 59 ILE C C 1
ATOM 2799 O O . ILE C 1 59 ? -86.736 -33.552 -6.581 1.00 37.55 59 ILE C O 1
ATOM 2804 N N . ALA C 1 60 ? -84.938 -34.782 -7.222 1.00 36.44 60 ALA C N 1
ATOM 2805 C CA . ALA C 1 60 ? -85.550 -36.071 -6.913 1.00 37.77 60 ALA C CA 1
ATOM 2806 C C . ALA C 1 60 ? -85.213 -36.398 -5.454 1.00 39.53 60 ALA C C 1
ATOM 2807 O O . ALA C 1 60 ? -84.105 -36.849 -5.133 1.00 35.12 60 ALA C O 1
ATOM 2809 N N . LEU C 1 61 ? -86.155 -36.154 -4.539 1.00 34.73 61 LEU C N 1
ATOM 2810 C CA . LEU C 1 61 ? -85.855 -36.408 -3.105 1.00 37.32 61 LEU C CA 1
ATOM 2811 C C . LEU C 1 61 ? -85.904 -37.856 -2.739 1.00 29.84 61 LEU C C 1
ATOM 2812 O O . LEU C 1 61 ? -85.307 -38.273 -1.783 1.00 40.87 61 LEU C O 1
ATOM 2817 N N . ASN C 1 62 ? -86.657 -38.630 -3.503 1.00 32.82 62 ASN C N 1
ATOM 2818 C CA . ASN C 1 62 ? -86.712 -40.075 -3.340 1.00 33.82 62 ASN C CA 1
ATOM 2819 C C . ASN C 1 62 ? -87.047 -40.602 -4.708 1.00 29.18 62 ASN C C 1
ATOM 2820 O O . ASN C 1 62 ? -87.738 -39.911 -5.483 1.00 31.46 62 ASN C O 1
ATOM 2825 N N . GLY C 1 63 ? -86.603 -41.819 -4.985 1.00 32.96 63 GLY C N 1
ATOM 2826 C CA . GLY C 1 63 ? -86.830 -42.485 -6.291 1.00 35.24 63 GLY C CA 1
ATOM 2827 C C . GLY C 1 63 ? -86.145 -41.717 -7.409 1.00 35.75 63 GLY C C 1
ATOM 2828 O O . GLY C 1 63 ? -85.141 -40.993 -7.169 1.00 35.43 63 GLY C O 1
ATOM 2829 N N . SER C 1 64 ? -86.789 -41.760 -8.566 1.00 33.05 64 SER C N 1
ATOM 2830 C CA . SER C 1 64 ? -86.186 -41.235 -9.763 1.00 38.44 64 SER C CA 1
ATOM 2831 C C . SER C 1 64 ? -87.245 -40.867 -10.758 1.00 39.54 64 SER C C 1
ATOM 2832 O O . SER C 1 64 ? -88.347 -41.411 -10.763 1.00 42.03 64 SER C O 1
ATOM 2836 N N . CYS C 1 65 ? -86.893 -39.909 -11.603 1.00 33.54 65 CYS C N 1
ATOM 2837 C CA . CYS C 1 65 ? -87.630 -39.725 -12.852 1.00 38.48 65 CYS C CA 1
ATOM 2838 C C . CYS C 1 65 ? -86.682 -39.022 -13.821 1.00 34.65 65 CYS C C 1
ATOM 2839 O O . CYS C 1 65 ? -85.526 -38.738 -13.462 1.00 37.99 65 CYS C O 1
ATOM 2842 N N . GLU C 1 66 ? -87.224 -38.709 -14.994 1.00 37.30 66 GLU C N 1
ATOM 2843 C CA . GLU C 1 66 ? -86.505 -37.983 -16.018 1.00 40.34 66 GLU C CA 1
ATOM 2844 C C . GLU C 1 66 ? -87.252 -36.741 -16.484 1.00 42.55 66 GLU C C 1
ATOM 2845 O O . GLU C 1 66 ? -88.468 -36.766 -16.712 1.00 40.84 66 GLU C O 1
ATOM 2851 N N . ILE C 1 67 ? -86.515 -35.648 -16.644 1.00 37.76 67 ILE C N 1
ATOM 2852 C CA . ILE C 1 67 ? -87.093 -34.442 -17.203 1.00 43.19 67 ILE C CA 1
ATOM 2853 C C . ILE C 1 67 ? -86.540 -34.096 -18.600 1.00 45.25 67 ILE C C 1
ATOM 2854 O O . ILE C 1 67 ? -85.341 -34.053 -18.812 1.00 44.20 67 ILE C O 1
ATOM 2859 N N . LEU C 1 68 ? -87.439 -33.851 -19.542 1.00 43.11 68 LEU C N 1
ATOM 2860 C CA . LEU C 1 68 ? -87.097 -33.400 -20.873 1.00 45.46 68 LEU C CA 1
ATOM 2861 C C . LEU C 1 68 ? -87.373 -31.910 -20.998 1.00 44.31 68 LEU C C 1
ATOM 2862 O O . LEU C 1 68 ? -88.510 -31.461 -20.916 1.00 37.64 68 LEU C O 1
ATOM 2867 N N . ILE C 1 69 ? -86.319 -31.134 -21.198 1.00 43.65 69 ILE C N 1
ATOM 2868 C CA . ILE C 1 69 ? -86.428 -29.691 -21.411 1.00 42.84 69 ILE C CA 1
ATOM 2869 C C . ILE C 1 69 ? -86.196 -29.365 -22.866 1.00 40.86 69 ILE C C 1
ATOM 2870 O O . ILE C 1 69 ? -85.497 -30.103 -23.549 1.00 45.52 69 ILE C O 1
ATOM 2875 N N . ASP C 1 70 ? -86.714 -28.240 -23.326 1.00 41.27 70 ASP C N 1
ATOM 2876 C CA . ASP C 1 70 ? -86.691 -27.904 -24.750 1.00 40.10 70 ASP C CA 1
ATOM 2877 C C . ASP C 1 70 ? -86.771 -26.390 -24.858 1.00 45.33 70 ASP C C 1
ATOM 2878 O O . ASP C 1 70 ? -87.724 -25.809 -24.337 1.00 44.37 70 ASP C O 1
ATOM 2883 N N . ASP C 1 71 ? -85.812 -25.732 -25.509 1.00 43.95 71 ASP C N 1
ATOM 2884 C CA . ASP C 1 71 ? -85.903 -24.277 -25.736 1.00 39.63 71 ASP C CA 1
ATOM 2885 C C . ASP C 1 71 ? -86.430 -23.856 -27.093 1.00 40.58 71 ASP C C 1
ATOM 2886 O O . ASP C 1 71 ? -86.252 -22.715 -27.482 1.00 45.73 71 ASP C O 1
ATOM 2891 N N . GLY C 1 72 ? -87.027 -24.768 -27.844 1.00 43.05 72 GLY C N 1
ATOM 2892 C CA . GLY C 1 72 ? -87.504 -24.465 -29.180 1.00 52.40 72 GLY C CA 1
ATOM 2893 C C . GLY C 1 72 ? -86.610 -24.974 -30.283 1.00 50.51 72 GLY C C 1
ATOM 2894 O O . GLY C 1 72 ? -87.077 -25.180 -31.398 1.00 61.09 72 GLY C O 1
ATOM 2895 N N . LYS C 1 73 ? -85.336 -25.158 -29.972 1.00 54.28 73 LYS C N 1
ATOM 2896 C CA . LYS C 1 73 ? -84.337 -25.641 -30.936 1.00 60.55 73 LYS C CA 1
ATOM 2897 C C . LYS C 1 73 ? -83.749 -26.968 -30.443 1.00 58.66 73 LYS C C 1
ATOM 2898 O O . LYS C 1 73 ? -83.794 -27.971 -31.144 1.00 50.61 73 LYS C O 1
ATOM 2904 N N . THR C 1 74 ? -83.219 -26.941 -29.225 1.00 50.10 74 THR C N 1
ATOM 2905 C CA . THR C 1 74 ? -82.556 -28.058 -28.609 1.00 51.80 74 THR C CA 1
ATOM 2906 C C . THR C 1 74 ? -83.403 -28.668 -27.496 1.00 55.30 74 THR C C 1
ATOM 2907 O O . THR C 1 74 ? -83.950 -27.966 -26.632 1.00 53.25 74 THR C O 1
ATOM 2911 N N . LYS C 1 75 ? -83.437 -29.996 -27.485 1.00 50.62 75 LYS C N 1
ATOM 2912 C CA . LYS C 1 75 ? -83.947 -30.755 -26.354 1.00 44.70 75 LYS C CA 1
ATOM 2913 C C . LYS C 1 75 ? -82.849 -31.407 -25.542 1.00 46.37 75 LYS C C 1
ATOM 2914 O O . LYS C 1 75 ? -81.847 -31.825 -26.122 1.00 44.52 75 LYS C O 1
ATOM 2920 N N . GLN C 1 76 ? -83.059 -31.545 -24.223 1.00 41.97 76 GLN C N 1
ATOM 2921 C CA . GLN C 1 76 ? -82.191 -32.277 -23.287 1.00 37.69 76 GLN C CA 1
ATOM 2922 C C . GLN C 1 76 ? -82.993 -33.138 -22.272 1.00 47.96 76 GLN C C 1
ATOM 2923 O O . GLN C 1 76 ? -84.032 -32.746 -21.792 1.00 45.56 76 GLN C O 1
ATOM 2929 N N . LYS C 1 77 ? -82.498 -34.318 -21.944 1.00 44.33 77 LYS C N 1
ATOM 2930 C CA . LYS C 1 77 ? -83.170 -35.303 -21.105 1.00 40.51 77 LYS C CA 1
ATOM 2931 C C . LYS C 1 77 ? -82.243 -35.431 -19.917 1.00 47.24 77 LYS C C 1
ATOM 2932 O O . LYS C 1 77 ? -81.063 -35.691 -20.106 1.00 39.23 77 LYS C O 1
ATOM 2938 N N . ILE C 1 78 ? -82.762 -35.121 -18.726 1.00 38.14 78 ILE C N 1
ATOM 2939 C CA . ILE C 1 78 ? -81.994 -35.095 -17.478 1.00 40.83 78 ILE C CA 1
ATOM 2940 C C . ILE C 1 78 ? -82.561 -36.117 -16.505 1.00 44.21 78 ILE C C 1
ATOM 2941 O O . ILE C 1 78 ? -83.783 -36.139 -16.266 1.00 44.86 78 ILE C O 1
ATOM 2946 N N . ILE C 1 79 ? -81.690 -36.938 -15.934 1.00 35.77 79 ILE C N 1
ATOM 2947 C CA . ILE C 1 79 ? -82.099 -38.048 -15.098 1.00 35.64 79 ILE C CA 1
ATOM 2948 C C . ILE C 1 79 ? -81.949 -37.469 -13.721 1.00 45.99 79 ILE C C 1
ATOM 2949 O O . ILE C 1 79 ? -80.858 -36.998 -13.367 1.00 35.94 79 ILE C O 1
ATOM 2954 N N . LEU C 1 80 ? -83.032 -37.556 -12.945 1.00 39.29 80 LEU C N 1
ATOM 2955 C CA . LEU C 1 80 ? -82.973 -37.130 -11.560 1.00 42.80 80 LEU C CA 1
ATOM 2956 C C . LEU C 1 80 ? -83.207 -38.312 -10.633 1.00 41.59 80 LEU C C 1
ATOM 2957 O O . LEU C 1 80 ? -84.285 -38.942 -10.632 1.00 45.95 80 LEU C O 1
ATOM 2962 N N . ASN C 1 81 ? -82.209 -38.590 -9.815 1.00 33.93 81 ASN C N 1
ATOM 2963 C CA . ASN C 1 81 ? -82.210 -39.802 -9.019 1.00 40.49 81 ASN C CA 1
ATOM 2964 C C . ASN C 1 81 ? -81.376 -39.750 -7.783 1.00 39.49 81 ASN C C 1
ATOM 2965 O O . ASN C 1 81 ? -81.070 -40.773 -7.183 1.00 40.57 81 ASN C O 1
ATOM 2970 N N . ASN C 1 82 ? -81.032 -38.560 -7.343 1.00 42.04 82 ASN C N 1
ATOM 2971 C CA . ASN C 1 82 ? -80.487 -38.518 -6.018 1.00 43.43 82 ASN C CA 1
ATOM 2972 C C . ASN C 1 82 ? -80.579 -37.106 -5.434 1.00 37.46 82 ASN C C 1
ATOM 2973 O O . ASN C 1 82 ? -80.841 -36.130 -6.144 1.00 39.07 82 ASN C O 1
ATOM 2978 N N . LYS C 1 83 ? -80.277 -37.004 -4.156 1.00 36.06 83 LYS C N 1
ATOM 2979 C CA . LYS C 1 83 ? -80.556 -35.820 -3.359 1.00 46.67 83 LYS C CA 1
ATOM 2980 C C . LYS C 1 83 ? -79.480 -34.736 -3.352 1.00 51.06 83 LYS C C 1
ATOM 2981 O O . LYS C 1 83 ? -79.674 -33.701 -2.697 1.00 46.91 83 LYS C O 1
ATOM 2987 N N . THR C 1 84 ? -78.354 -34.969 -4.033 1.00 49.30 84 THR C N 1
ATOM 2988 C CA . THR C 1 84 ? -77.263 -33.976 -4.093 1.00 42.28 84 THR C CA 1
ATOM 2989 C C . THR C 1 84 ? -77.252 -33.252 -5.428 1.00 44.91 84 THR C C 1
ATOM 2990 O O . THR C 1 84 ? -76.374 -32.424 -5.690 1.00 53.38 84 THR C O 1
ATOM 2994 N N . LYS C 1 85 ? -78.231 -33.541 -6.267 1.00 42.43 85 LYS C N 1
ATOM 2995 C CA . LYS C 1 85 ? -78.226 -33.102 -7.653 1.00 43.28 85 LYS C CA 1
ATOM 2996 C C . LYS C 1 85 ? -79.568 -32.418 -7.985 1.00 46.60 85 LYS C C 1
ATOM 2997 O O . LYS C 1 85 ? -80.610 -33.025 -7.738 1.00 47.54 85 LYS C O 1
ATOM 3003 N N . GLY C 1 86 ? -79.545 -31.212 -8.564 1.00 39.02 86 GLY C N 1
ATOM 3004 C CA . GLY C 1 86 ? -80.722 -30.517 -9.056 1.00 35.18 86 GLY C CA 1
ATOM 3005 C C . GLY C 1 86 ? -80.692 -30.014 -10.483 1.00 42.87 86 GLY C C 1
ATOM 3006 O O . GLY C 1 86 ? -79.633 -29.742 -11.035 1.00 43.40 86 GLY C O 1
ATOM 3007 N N . LEU C 1 87 ? -81.843 -29.959 -11.141 1.00 34.83 87 LEU C N 1
ATOM 3008 C CA . LEU C 1 87 ? -81.922 -29.344 -12.459 1.00 37.17 87 LEU C CA 1
ATOM 3009 C C . LEU C 1 87 ? -82.449 -27.911 -12.317 1.00 43.78 87 LEU C C 1
ATOM 3010 O O . LEU C 1 87 ? -83.589 -27.728 -11.870 1.00 38.62 87 LEU C O 1
ATOM 3015 N N . TYR C 1 88 ? -81.580 -26.919 -12.557 1.00 40.84 88 TYR C N 1
ATOM 3016 C CA . TYR C 1 88 ? -81.931 -25.504 -12.647 1.00 36.82 88 TYR C CA 1
ATOM 3017 C C . TYR C 1 88 ? -82.441 -25.227 -14.066 1.00 45.19 88 TYR C C 1
ATOM 3018 O O . TYR C 1 88 ? -81.761 -25.571 -15.034 1.00 44.08 88 TYR C O 1
ATOM 3027 N N . ILE C 1 89 ? -83.636 -24.654 -14.229 1.00 39.16 89 ILE C N 1
ATOM 3028 C CA . ILE C 1 89 ? -84.019 -24.048 -15.496 1.00 38.84 89 ILE C CA 1
ATOM 3029 C C . ILE C 1 89 ? -84.500 -22.598 -15.391 1.00 53.43 89 ILE C C 1
ATOM 3030 O O . ILE C 1 89 ? -85.092 -22.160 -14.396 1.00 42.93 89 ILE C O 1
ATOM 3035 N N . ASP C 1 90 ? -84.187 -21.828 -16.427 1.00 46.23 90 ASP C N 1
ATOM 3036 C CA . ASP C 1 90 ? -84.569 -20.420 -16.468 1.00 49.56 90 ASP C CA 1
ATOM 3037 C C . ASP C 1 90 ? -86.000 -20.403 -17.023 1.00 45.27 90 ASP C C 1
ATOM 3038 O O . ASP C 1 90 ? -86.570 -21.430 -17.425 1.00 38.46 90 ASP C O 1
ATOM 3043 N N . LYS C 1 91 ? -86.601 -19.233 -17.029 1.00 46.00 91 LYS C N 1
ATOM 3044 C CA . LYS C 1 91 ? -87.908 -19.073 -17.682 1.00 50.87 91 LYS C CA 1
ATOM 3045 C C . LYS C 1 91 ? -87.843 -19.418 -19.156 1.00 42.76 91 LYS C C 1
ATOM 3046 O O . LYS C 1 91 ? -86.778 -19.483 -19.755 1.00 47.92 91 LYS C O 1
ATOM 3052 N N . MET C 1 92 ? -89.022 -19.618 -19.716 1.00 41.77 92 MET C N 1
ATOM 3053 C CA . MET C 1 92 ? -89.231 -19.833 -21.118 1.00 46.79 92 MET C CA 1
ATOM 3054 C C . MET C 1 92 ? -88.478 -21.096 -21.563 1.00 55.17 92 MET C C 1
ATOM 3055 O O . MET C 1 92 ? -87.952 -21.176 -22.670 1.00 46.44 92 MET C O 1
ATOM 3060 N N . ILE C 1 93 ? -88.484 -22.099 -20.688 1.00 48.45 93 ILE C N 1
ATOM 3061 C CA . ILE C 1 93 ? -88.057 -23.431 -21.037 1.00 38.97 93 ILE C CA 1
ATOM 3062 C C . ILE C 1 93 ? -89.196 -24.435 -20.876 1.00 40.71 93 ILE C C 1
ATOM 3063 O O . ILE C 1 93 ? -89.686 -24.639 -19.780 1.00 44.33 93 ILE C O 1
ATOM 3068 N N . TRP C 1 94 ? -89.621 -25.040 -21.981 1.00 39.24 94 TRP C N 1
ATOM 3069 C CA . TRP C 1 94 ? -90.641 -26.110 -22.008 1.00 44.93 94 TRP C CA 1
ATOM 3070 C C . TRP C 1 94 ? -90.114 -27.356 -21.327 1.00 51.31 94 TRP C C 1
ATOM 3071 O O . TRP C 1 94 ? -88.962 -27.717 -21.536 1.00 51.95 94 TRP C O 1
ATOM 3082 N N . LYS C 1 95 ? -90.921 -27.971 -20.467 1.00 49.64 95 LYS C N 1
ATOM 3083 C CA . LYS C 1 95 ? -90.499 -29.164 -19.747 1.00 52.92 95 LYS C CA 1
ATOM 3084 C C . LYS C 1 95 ? -91.560 -30.231 -19.896 1.00 54.91 95 LYS C C 1
ATOM 3085 O O . LYS C 1 95 ? -92.724 -29.921 -20.131 1.00 51.10 95 LYS C O 1
ATOM 3091 N N . GLN C 1 96 ? -91.112 -31.483 -19.810 1.00 41.14 96 GLN C N 1
ATOM 3092 C CA . GLN C 1 96 ? -91.962 -32.626 -19.595 1.00 41.99 96 GLN C CA 1
ATOM 3093 C C . GLN C 1 96 ? -91.266 -33.537 -18.626 1.00 41.64 96 GLN C C 1
ATOM 3094 O O . GLN C 1 96 ? -90.075 -33.543 -18.547 1.00 48.63 96 GLN C O 1
ATOM 3100 N N . MET C 1 97 ? -92.039 -34.277 -17.846 1.00 46.39 97 MET C N 1
ATOM 3101 C CA . MET C 1 97 ? -91.521 -35.117 -16.803 1.00 42.99 97 MET C CA 1
ATOM 3102 C C . MET C 1 97 ? -92.172 -36.460 -17.045 1.00 40.56 97 MET C C 1
ATOM 3103 O O . MET C 1 97 ? -93.320 -36.517 -17.478 1.00 44.78 97 MET C O 1
ATOM 3108 N N . TYR C 1 98 ? -91.433 -37.536 -16.827 1.00 37.83 98 TYR C N 1
ATOM 3109 C CA . TYR C 1 98 ? -91.921 -38.849 -17.252 1.00 45.59 98 TYR C CA 1
ATOM 3110 C C . TYR C 1 98 ? -91.000 -39.870 -16.633 1.00 43.82 98 TYR C C 1
ATOM 3111 O O . TYR C 1 98 ? -89.993 -39.526 -16.029 1.00 40.87 98 TYR C O 1
ATOM 3120 N N . ASN C 1 99 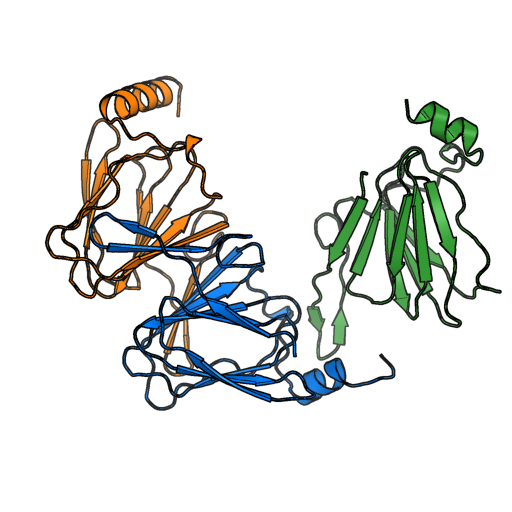? -91.394 -41.130 -16.764 1.00 47.65 99 ASN C N 1
ATOM 3121 C CA . ASN C 1 99 ? -90.613 -42.249 -16.260 1.00 44.44 99 ASN C CA 1
ATOM 3122 C C . ASN C 1 99 ? -90.464 -42.252 -14.770 1.00 42.58 99 ASN C C 1
ATOM 3123 O O . ASN C 1 99 ? -89.379 -42.505 -14.253 1.00 45.23 99 ASN C O 1
ATOM 3128 N N . PHE C 1 100 ? -91.566 -42.054 -14.043 1.00 49.26 100 PHE C N 1
ATOM 3129 C CA . PHE C 1 100 ? -91.455 -41.891 -12.582 1.00 41.39 100 PHE C CA 1
ATOM 3130 C C . PHE C 1 100 ? -91.263 -43.258 -11.911 1.00 37.02 100 PHE C C 1
ATOM 3131 O O . PHE C 1 100 ? -91.950 -44.191 -12.248 1.00 40.92 100 PHE C O 1
ATOM 3139 N N . SER C 1 101 ? -90.334 -43.431 -10.977 1.00 37.61 101 SER C N 1
ATOM 3140 C CA . SER C 1 101 ? -90.374 -44.645 -10.188 1.00 41.04 101 SER C CA 1
ATOM 3141 C C . SER C 1 101 ? -91.595 -44.700 -9.238 1.00 46.20 101 SER C C 1
ATOM 3142 O O . SER C 1 101 ? -92.349 -43.725 -9.065 1.00 47.75 101 SER C O 1
ATOM 3145 N N . LYS C 1 102 ? -91.790 -45.867 -8.643 1.00 52.66 102 LYS C N 1
ATOM 3146 C CA . LYS C 1 102 ? -93.031 -46.185 -7.928 1.00 60.34 102 LYS C CA 1
ATOM 3147 C C . LYS C 1 102 ? -93.216 -45.270 -6.701 1.00 49.85 102 LYS C C 1
ATOM 3148 O O . LYS C 1 102 ? -94.291 -44.839 -6.358 1.00 59.25 102 LYS C O 1
ATOM 3154 N N . ASP C 1 103 ? -92.081 -44.917 -6.137 1.00 43.42 103 ASP C N 1
ATOM 3155 C CA . ASP C 1 103 ? -91.877 -44.133 -4.959 1.00 48.55 103 ASP C CA 1
ATOM 3156 C C . ASP C 1 103 ? -91.323 -42.710 -5.236 1.00 39.75 103 ASP C C 1
ATOM 3157 O O . ASP C 1 103 ? -90.772 -42.105 -4.343 1.00 37.30 103 ASP C O 1
ATOM 3162 N N . CYS C 1 104 ? -91.379 -42.225 -6.470 1.00 37.46 104 CYS C N 1
ATOM 3163 C CA . CYS C 1 104 ? -90.740 -40.947 -6.812 1.00 38.90 104 CYS C CA 1
ATOM 3164 C C . CYS C 1 104 ? -91.410 -39.732 -6.124 1.00 34.51 104 CYS C C 1
ATOM 3165 O O . CYS C 1 104 ? -92.633 -39.586 -6.162 1.00 45.84 104 CYS C O 1
ATOM 3168 N N . ILE C 1 105 ? -90.589 -38.891 -5.519 1.00 36.41 105 ILE C N 1
ATOM 3169 C CA . ILE C 1 105 ? -90.967 -37.634 -4.892 1.00 36.76 105 ILE C CA 1
ATOM 3170 C C . ILE C 1 105 ? -90.048 -36.535 -5.468 1.00 31.66 105 ILE C C 1
ATOM 3171 O O . ILE C 1 105 ? -88.877 -36.436 -5.106 1.00 34.82 105 ILE C O 1
ATOM 3176 N N . LEU C 1 106 ? -90.628 -35.702 -6.308 1.00 34.29 106 LEU C N 1
ATOM 3177 C CA . LEU C 1 106 ? -89.979 -34.551 -6.953 1.00 35.72 106 LEU C CA 1
ATOM 3178 C C . LEU C 1 106 ? -90.206 -33.270 -6.110 1.00 43.08 106 LEU C C 1
ATOM 3179 O O . LEU C 1 106 ? -91.350 -32.929 -5.852 1.00 46.10 106 LEU C O 1
ATOM 3184 N N . LEU C 1 107 ? -89.157 -32.649 -5.579 1.00 33.27 107 LEU C N 1
ATOM 3185 C CA . LEU C 1 107 ? -89.204 -31.324 -4.931 1.00 35.57 107 LEU C CA 1
ATOM 3186 C C . LEU C 1 107 ? -88.820 -30.243 -5.950 1.00 41.94 107 LEU C C 1
ATOM 3187 O O . LEU C 1 107 ? -87.832 -30.381 -6.691 1.00 39.22 107 LEU C O 1
ATOM 3192 N N . VAL C 1 108 ? -89.620 -29.187 -6.016 1.00 31.79 108 VAL C N 1
ATOM 3193 C CA . VAL C 1 108 ? -89.452 -28.058 -6.867 1.00 26.36 108 VAL C CA 1
ATOM 3194 C C . VAL C 1 108 ? -89.396 -26.781 -6.054 1.00 43.22 108 VAL C C 1
ATOM 3195 O O . VAL C 1 108 ? -90.208 -26.587 -5.112 1.00 35.58 108 VAL C O 1
ATOM 3199 N N . LEU C 1 109 ? -88.369 -25.976 -6.367 1.00 30.80 109 LEU C N 1
ATOM 3200 C CA . LEU C 1 109 ? -88.118 -24.665 -5.793 1.00 36.46 109 LEU C CA 1
ATOM 3201 C C . LEU C 1 109 ? -88.300 -23.634 -6.899 1.00 39.94 109 LEU C C 1
ATOM 3202 O O . LEU C 1 109 ? -87.974 -23.887 -8.063 1.00 35.67 109 LEU C O 1
ATOM 3207 N N . THR C 1 110 ? -88.882 -22.497 -6.545 1.00 37.12 110 THR C N 1
ATOM 3208 C CA . THR C 1 110 ? -89.146 -21.443 -7.510 1.00 31.09 110 THR C CA 1
ATOM 3209 C C . THR C 1 110 ? -89.161 -20.117 -6.795 1.00 37.16 110 THR C C 1
ATOM 3210 O O . THR C 1 110 ? -89.199 -19.998 -5.541 1.00 35.32 110 THR C O 1
ATOM 3214 N N . ASN C 1 111 ? -89.002 -19.114 -7.643 1.00 33.96 111 ASN C N 1
ATOM 3215 C CA . ASN C 1 111 ? -88.761 -17.746 -7.181 1.00 38.35 111 ASN C CA 1
ATOM 3216 C C . ASN C 1 111 ? -89.991 -16.856 -7.372 1.00 34.99 111 ASN C C 1
ATOM 3217 O O . ASN C 1 111 ? -89.852 -15.638 -7.262 1.00 42.05 111 ASN C O 1
ATOM 3222 N N . THR C 1 112 ? -91.128 -17.434 -7.757 1.00 42.76 112 THR C N 1
ATOM 3223 C CA . THR C 1 112 ? -92.376 -16.674 -7.899 1.00 48.44 112 THR C CA 1
ATOM 3224 C C . THR C 1 112 ? -93.544 -17.261 -7.098 1.00 45.71 112 THR C C 1
ATOM 3225 O O . THR C 1 112 ? -93.642 -18.484 -6.866 1.00 38.86 112 THR C O 1
ATOM 3229 N N . TYR C 1 113 ? -94.474 -16.383 -6.732 1.00 38.73 113 TYR C N 1
ATOM 3230 C CA . TYR C 1 113 ? -95.806 -16.832 -6.345 1.00 41.89 113 TYR C CA 1
ATOM 3231 C C . TYR C 1 113 ? -96.517 -17.386 -7.571 1.00 39.63 113 TYR C C 1
ATOM 3232 O O . TYR C 1 113 ? -96.315 -16.948 -8.679 1.00 43.34 113 TYR C O 1
ATOM 3241 N N . TYR C 1 114 ? -97.374 -18.363 -7.360 1.00 41.89 114 TYR C N 1
ATOM 3242 C CA . TYR C 1 114 ? -98.116 -18.959 -8.447 1.00 42.41 114 TYR C CA 1
ATOM 3243 C C . TYR C 1 114 ? -98.958 -17.948 -9.209 1.00 43.33 114 TYR C C 1
ATOM 3244 O O . TYR C 1 114 ? -99.666 -17.152 -8.593 1.00 47.51 114 TYR C O 1
ATOM 3253 N N . ASP C 1 115 ? -98.963 -18.063 -10.532 1.00 48.51 115 ASP C N 1
ATOM 3254 C CA . ASP C 1 115 ? -99.709 -17.158 -11.396 1.00 49.11 115 ASP C CA 1
ATOM 3255 C C . ASP C 1 115 ? -100.054 -17.877 -12.686 1.00 51.61 115 ASP C C 1
ATOM 3256 O O . ASP C 1 115 ? -99.215 -17.971 -13.576 1.00 50.17 115 ASP C O 1
ATOM 3261 N N . GLU C 1 116 ? -101.283 -18.360 -12.809 1.00 49.37 116 GLU C N 1
ATOM 3262 C CA . GLU C 1 116 ? -101.705 -19.088 -14.002 1.00 54.51 116 GLU C CA 1
ATOM 3263 C C . GLU C 1 116 ? -101.591 -18.321 -15.316 1.00 61.35 116 GLU C C 1
ATOM 3264 O O . GLU C 1 116 ? -101.627 -18.931 -16.393 1.00 60.45 116 GLU C O 1
ATOM 3270 N N . LYS C 1 117 ? -101.465 -17.000 -15.253 1.00 53.77 117 LYS C N 1
ATOM 3271 C CA . LYS C 1 117 ? -101.356 -16.210 -16.486 1.00 65.62 117 LYS C CA 1
ATOM 3272 C C . LYS C 1 117 ? -100.026 -16.368 -17.239 1.00 69.22 117 LYS C C 1
ATOM 3273 O O . LYS C 1 117 ? -99.933 -16.049 -18.430 1.00 60.77 117 LYS C O 1
ATOM 3279 N N . GLU C 1 118 ? -99.000 -16.834 -16.537 1.00 53.41 118 GLU C N 1
ATOM 3280 C CA . GLU C 1 118 ? -97.666 -16.972 -17.110 1.00 53.80 118 GLU C CA 1
ATOM 3281 C C . GLU C 1 118 ? -97.527 -18.305 -17.865 1.00 48.84 118 GLU C C 1
ATOM 3282 O O . GLU C 1 118 ? -96.533 -18.565 -18.516 1.00 55.11 118 GLU C O 1
ATOM 3288 N N . TYR C 1 119 ? -98.496 -19.193 -17.743 1.00 51.21 119 TYR C N 1
ATOM 3289 C CA . TYR C 1 119 ? -98.420 -20.485 -18.400 1.00 49.77 119 TYR C CA 1
ATOM 3290 C C . TYR C 1 119 ? -98.516 -20.402 -19.920 1.00 59.34 119 TYR C C 1
ATOM 3291 O O . TYR C 1 119 ? -99.239 -19.557 -20.447 1.00 53.81 119 TYR C O 1
ATOM 3300 N N . ILE C 1 120 ? -97.774 -21.272 -20.611 1.00 56.00 120 ILE C N 1
ATOM 3301 C CA . ILE C 1 120 ? -97.885 -21.408 -22.064 1.00 54.55 120 ILE C CA 1
ATOM 3302 C C . ILE C 1 120 ? -98.132 -22.874 -22.336 1.00 56.27 120 ILE C C 1
ATOM 3303 O O . ILE C 1 120 ? -97.277 -23.707 -22.038 1.00 50.96 120 ILE C O 1
ATOM 3308 N N . TYR C 1 121 ? -99.315 -23.177 -22.866 1.00 58.48 121 TYR C N 1
ATOM 3309 C CA . TYR C 1 121 ? -99.761 -24.556 -23.058 1.00 62.93 121 TYR C CA 1
ATOM 3310 C C . TYR C 1 121 ? -99.628 -24.979 -24.533 1.00 59.89 121 TYR C C 1
ATOM 3311 O O . TYR C 1 121 ? -99.749 -26.161 -24.864 1.00 59.37 121 TYR C O 1
ATOM 3320 N N . ASP C 1 122 ? -99.327 -24.017 -25.402 1.00 60.57 122 ASP C N 1
ATOM 3321 C CA . ASP C 1 122 ? -99.336 -24.210 -26.848 1.00 67.27 122 ASP C CA 1
ATOM 3322 C C . ASP C 1 122 ? -97.908 -24.169 -27.379 1.00 62.05 122 ASP C C 1
ATOM 3323 O O . ASP C 1 122 ? -97.262 -23.118 -27.396 1.00 52.99 122 ASP C O 1
ATOM 3328 N N . TYR C 1 123 ? -97.410 -25.333 -27.783 1.00 69.13 123 TYR C N 1
ATOM 3329 C CA . TYR C 1 123 ? -95.988 -25.485 -28.084 1.00 64.33 123 TYR C CA 1
ATOM 3330 C C . TYR C 1 1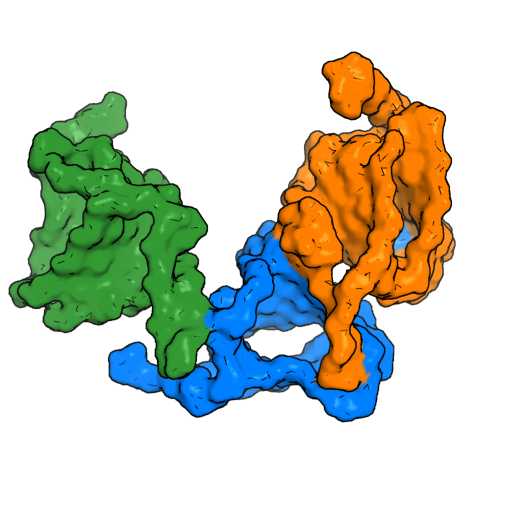23 ? -95.606 -24.585 -29.256 1.00 67.15 123 TYR C C 1
ATOM 3331 O O . TYR C 1 123 ? -94.527 -23.984 -29.257 1.00 56.97 123 TYR C O 1
ATOM 3340 N N . LYS C 1 124 ? -96.489 -24.484 -30.254 1.00 69.87 124 LYS C N 1
ATOM 3341 C CA . LYS C 1 124 ? -96.206 -23.640 -31.419 1.00 65.95 124 LYS C CA 1
ATOM 3342 C C . LYS C 1 124 ? -96.112 -22.178 -30.997 1.00 70.11 124 LYS C C 1
ATOM 3343 O O . LYS C 1 124 ? -95.213 -21.457 -31.478 1.00 65.89 124 LYS C O 1
ATOM 3349 N N . TYR C 1 125 ? -97.001 -21.744 -30.090 1.00 61.74 125 TYR C N 1
ATOM 3350 C CA . TYR C 1 125 ? -96.981 -20.351 -29.653 1.00 60.59 125 TYR C CA 1
ATOM 3351 C C . TYR C 1 125 ? -95.691 -20.106 -28.862 1.00 59.48 125 TYR C C 1
ATOM 3352 O O . TYR C 1 125 ? -95.107 -19.025 -28.955 1.00 72.97 125 TYR C O 1
ATOM 3361 N N . PHE C 1 126 ? -95.261 -21.107 -28.091 1.00 50.20 126 PHE C N 1
ATOM 3362 C CA . PHE C 1 126 ? -94.009 -21.010 -27.342 1.00 55.08 126 PHE C CA 1
ATOM 3363 C C . PHE C 1 126 ? -92.807 -20.787 -28.271 1.00 57.30 126 PHE C C 1
ATOM 3364 O O . PHE C 1 126 ? -91.981 -19.905 -28.015 1.00 51.67 126 PHE C O 1
ATOM 3372 N N . CYS C 1 127 ? -92.699 -21.616 -29.311 1.00 58.36 127 CYS C N 1
ATOM 3373 C CA . CYS C 1 127 ? -91.545 -21.552 -30.225 1.00 68.94 127 CYS C CA 1
ATOM 3374 C C . CYS C 1 127 ? -91.516 -20.171 -30.872 1.00 68.39 127 CYS C C 1
ATOM 3375 O O . CYS C 1 127 ? -90.480 -19.505 -30.875 1.00 71.16 127 CYS C O 1
ATOM 3378 N N . GLU C 1 128 ? -92.681 -19.750 -31.368 1.00 73.55 128 GLU C N 1
ATOM 3379 C CA . GLU C 1 128 ? -92.873 -18.401 -31.866 1.00 72.44 128 GLU C CA 1
ATOM 3380 C C . GLU C 1 128 ? -92.350 -17.341 -30.919 1.00 72.91 128 GLU C C 1
ATOM 3381 O O . GLU C 1 128 ? -91.677 -16.416 -31.363 1.00 66.71 128 GLU C O 1
ATOM 3387 N N . LEU C 1 129 ? -92.676 -17.456 -29.629 1.00 74.23 129 LEU C N 1
ATOM 3388 C CA . LEU C 1 129 ? -92.244 -16.454 -28.644 1.00 68.81 129 LEU C CA 1
ATOM 3389 C C . LEU C 1 129 ? -90.739 -16.420 -28.467 1.00 67.24 129 LEU C C 1
ATOM 3390 O O . LEU C 1 129 ? -90.134 -15.365 -28.269 1.00 62.00 129 LEU C O 1
ATOM 3395 N N . LYS C 1 130 ? -90.147 -17.600 -28.556 1.00 72.50 130 LYS C N 1
ATOM 3396 C CA . LYS C 1 130 ? -88.710 -17.747 -28.498 1.00 76.81 130 LYS C CA 1
ATOM 3397 C C . LYS C 1 130 ? -87.904 -16.992 -29.571 1.00 91.92 130 LYS C C 1
ATOM 3398 O O . LYS C 1 130 ? -86.718 -17.277 -29.710 1.00 84.87 130 LYS C O 1
ATOM 3404 N N . ASN C 1 131 ? -88.509 -16.037 -30.293 1.00 104.02 131 ASN C N 1
ATOM 3405 C CA . ASN C 1 131 ? -87.802 -15.156 -31.246 1.00 102.65 131 ASN C CA 1
ATOM 3406 C C . ASN C 1 131 ? -87.908 -13.655 -30.915 1.00 99.51 131 ASN C C 1
ATOM 3407 O O . ASN C 1 131 ? -88.983 -13.121 -30.625 1.00 87.75 131 ASN C O 1
#

Foldseek 3Di:
DPKDKFFADWDDDPPDIHTDDACPHSDVAHWDDKDKDAQDDDWDKDFQKFFQAKKKKKAWPAFKWWKWKAQLPDIDIDIHHDRRIIMIDGGLIGMMITPTPNGTMMMMTIDDDDDPVRIDNDVVVSNCVRDVPVD/DDKDKDFADWDDDPPDIDGDDACPHSYPAHFDDKDKDAQDDAWDKDFQKFFQAKKKKKAFPAAKWKKWKALLPDIDIDIHHHHRIIMTDGGLIGMMIGPTDSGTMMMMTMHDDDDPVGIDNDSVVSSVVSVVVVVVPD/DAKDKAFADWDQDPNDIDTDDACPHSYPAHFDDKDKDWQDPAQDKDPFWFFAFKKKKKAWDAFWWWKWKDQLPDIDIGIHHHGRIIMIDGGLIGMIIGDTDNTTMMMMTIHDDDDPVRIGNDVVVSSVVSD

CATH classification: 2.60.120.10

Radius of gyration: 25.69 Å; Cα contacts (8 Å, |Δi|>4): 1033; chains: 3; bounding box: 74×61×48 Å

Sequence (404 aa):
MNYTILKFKTINSKNSILNVHQKDVNCPFEIKRIFYIYDFLDDSIRGDHANLNSEFIFIALNGSCEILIDDGKTKQKIILNNKTKGLYIDKMIWKQMYNFSKDCILLVLTNTYYDEKEYIYDYKYFCELKNNIVWMNYTILKFKTINSKNSILNVHQKDVNCPFEIKRIFYIYDFLDDSIRGDHANLNSEFIFIALNGSCEILIDDGKTKQKIILNNKTKGLYIDKMIWKQMYNFSKDCILLVLTNTYYDEKEYIYDYKYFCELKNNIVWRGGMNYTILKFKTINSKNSILNVHQKDVNCPFEIKRIFYIYDFLDDSIRGDHANLNSEFIFIALNGSCEILIDDGKTKQKIILNNKTKGLYIDKMIWKQMYNFSKDCILLVLTNTYYDEKEYIYDYKYFCELKN